Protein AF-A0A6A3DU43-F1 (afdb_monomer)

pLDDT: mean 72.22, std 18.29, range [26.39, 94.19]

Mean predicted aligned error: 12.84 Å

Solvent-accessible surface area (backbone atoms only — not comparable to full-atom values): 22330 Å² total; per-residue (Å²): 95,82,51,78,48,79,53,79,79,78,79,87,72,82,92,76,87,86,74,92,75,82,71,82,72,80,38,38,39,38,38,39,40,59,39,92,29,42,38,37,37,38,40,34,80,57,48,93,64,90,74,83,90,84,59,82,65,34,57,58,45,45,57,13,53,74,60,32,35,84,69,49,54,52,57,59,46,65,74,41,97,66,42,67,68,56,58,58,52,52,76,77,49,95,65,86,68,46,72,32,60,35,38,40,36,46,64,65,35,66,30,90,52,45,67,61,45,36,56,23,50,26,53,32,31,30,43,30,43,32,41,42,43,68,72,65,87,64,56,86,83,45,48,52,52,19,48,43,41,41,16,34,35,36,8,25,46,42,52,36,34,53,55,42,58,53,88,55,76,83,58,82,69,73,69,61,72,41,80,47,58,41,32,29,38,36,39,37,39,44,91,51,89,84,67,64,56,46,8,50,24,35,9,49,45,64,27,86,46,57,40,35,39,38,41,35,46,74,46,100,83,48,59,79,48,66,64,53,47,10,24,50,35,22,27,76,66,22,53,57,86,44,75,79,50,64,33,36,38,36,40,30,59,30,65,48,43,65,65,53,46,50,39,32,52,43,8,56,73,60,45,35,48,73,66,62,94,84,54,81,95,67,63,41,51,31,31,33,45,40,47,48,68,40,61,31,32,61,61,92,61,58,97,84,62,83,52,70,38,37,28,71,49,74,45,75,31,49,28,44,37,30,71,78,87,46,63,48,38,33,42,30,54,38,49,8,52,12,49,24,38,34,65,37,63,93,64,72,26,48,80,44,69,68,49,76,72,72,64,70,70,53,58,70,38,45,27,40,61,43,79,41,70,74,45,65,78,46,77,61,44,58,48,61,51,65,64,43,84,42,57,48,90,66,81,79,82,78,85,72,87,85,130

Foldseek 3Di:
DKDKDKDFPPPDDDDDDDDDDPDPRQIKIWIWADDPFKTKIFIATADDDADDDDDPVCVQVVVCNVGVDRDQQLVVCRVDPDLLVVLVVVVVDPDDAAETAEMEIAGPLQDPCLLSNLSRLLRHHYAEYEYADDPDPDDPPSLLSSLLSQLQSLCCQFLQAHFWDRPDNVSPSHRDRRPAHYAEYEYEDAPDPRTLLLLNLLSLLNGPRHQEYEYHYPDLPDEQPLLNLLSNLLNQFLHQVPPARAHEYEYPEYEFDPSSLVSSVQCNQQSASDGPPPPDDDKFKFKKFAAAQFWKAQPPDDPVHPRITGGHGTDIFIWIDDCVVPVFWIWTQDHSNGTIIGGCPPNNMDTDTDDPVNSVSRDQAEYEYHYHYPYYPDPVRVVSNVPPPNYDDDDPPPPPDDD

Sequence (403 aa):
MLKLEATDEESGEEEGEGDSYGGEIDSSLNWYLQHEAVPMNGIQETKSYSASKSTREELSRKLGELFGLDVPPMVHVCAVQESAPVVKYWRQLDTDVVSLDAIEIYPTFVGSGVPELTAALARTRTVTLQLSLRDEQIPQPKQGLSIVNAGFMLSSVFCGRSICKPYNPHSNIATTQQVEGVTDLELRLSLEQGTPFGGICSALAESTSITELAVRLGVEDDELGLSHWAWLAYACWGHPTAKGFDRSVSVSPISLSAQDVSIVQQVLKNCYPQPVEERGVNPQYGFVRIRAGSELRPCGLGNEDNTTLILERDCRFRALYDPIGMQNYAEVVIPGYGLCQVDLVDGVNVFARDTAEMLDDRTKARGSLRLNFHSVESGRVVTDLLAFDCWKPSIDRNWRDRR

Radius of gyration: 23.29 Å; Cα contacts (8 Å, |Δi|>4): 824; chains: 1; bounding box: 85×40×66 Å

Structure (mmCIF, N/CA/C/O backbone):
data_AF-A0A6A3DU43-F1
#
_entry.id   AF-A0A6A3DU43-F1
#
loop_
_atom_site.group_PDB
_atom_site.id
_atom_site.type_symbol
_atom_site.label_atom_id
_atom_site.label_alt_id
_atom_site.label_comp_id
_atom_site.label_asym_id
_atom_site.label_entity_id
_atom_site.label_seq_id
_atom_site.pdbx_PDB_ins_code
_atom_site.Cartn_x
_atom_site.Cartn_y
_atom_site.Cartn_z
_atom_site.occupancy
_atom_site.B_iso_or_equiv
_atom_site.auth_seq_id
_atom_site.auth_comp_id
_atom_site.auth_asym_id
_atom_site.auth_atom_id
_atom_site.pdbx_PDB_model_num
ATOM 1 N N . MET A 1 1 ? -16.176 14.310 19.598 1.00 39.00 1 MET A N 1
ATOM 2 C CA . MET A 1 1 ? -17.642 14.540 19.665 1.00 39.00 1 MET A CA 1
ATOM 3 C C . MET A 1 1 ? -18.305 13.352 18.980 1.00 39.00 1 MET A C 1
ATOM 5 O O . MET A 1 1 ? -17.835 12.995 17.908 1.00 39.00 1 MET A O 1
ATOM 9 N N . LEU A 1 2 ? -19.287 12.701 19.613 1.00 38.78 2 LEU A N 1
ATOM 10 C CA . LEU A 1 2 ? -20.024 11.556 19.052 1.00 38.78 2 LEU A CA 1
ATOM 11 C C . LEU A 1 2 ? -21.391 12.054 18.569 1.00 38.78 2 LEU A C 1
ATOM 13 O O . LEU A 1 2 ? -22.102 12.693 19.347 1.00 38.78 2 LEU A O 1
ATOM 17 N N . LYS A 1 3 ? -21.741 11.772 17.313 1.00 44.16 3 LYS A N 1
ATOM 18 C CA . LYS A 1 3 ? -23.075 12.017 16.747 1.00 44.16 3 LYS A CA 1
ATOM 19 C C . LYS A 1 3 ? -23.621 10.684 16.230 1.00 44.16 3 LYS A C 1
ATOM 21 O O . LYS A 1 3 ? -22.889 9.956 15.564 1.00 44.16 3 LYS A O 1
ATOM 26 N N . LEU A 1 4 ? -24.865 10.367 16.579 1.00 41.56 4 LEU A N 1
ATOM 27 C CA . LEU A 1 4 ? -25.558 9.134 16.203 1.00 41.56 4 LEU A CA 1
ATOM 28 C C . LEU A 1 4 ? -26.836 9.513 15.457 1.00 41.56 4 LEU A C 1
ATOM 30 O O . LEU A 1 4 ? -27.583 10.365 15.942 1.00 41.56 4 LEU A O 1
ATOM 34 N N . GLU A 1 5 ? -27.063 8.905 14.297 1.00 42.84 5 GLU A N 1
ATOM 35 C CA . GLU A 1 5 ? -28.250 9.113 13.465 1.00 42.84 5 GLU A CA 1
ATOM 36 C C . GLU A 1 5 ? -28.794 7.736 13.057 1.00 42.84 5 GLU A C 1
ATOM 38 O O . GLU A 1 5 ? -28.079 6.934 12.459 1.00 42.84 5 GLU A O 1
ATOM 43 N N . ALA A 1 6 ? -30.040 7.436 13.429 1.00 41.16 6 ALA A N 1
ATOM 44 C CA . ALA A 1 6 ? -30.741 6.243 12.960 1.00 41.16 6 ALA A CA 1
ATOM 45 C C . ALA A 1 6 ? -31.436 6.567 11.634 1.00 41.16 6 ALA A C 1
ATOM 47 O O . ALA A 1 6 ? -32.038 7.638 11.502 1.00 41.16 6 ALA A O 1
ATOM 48 N N . THR A 1 7 ? -31.333 5.664 10.665 1.00 39.66 7 THR A N 1
ATOM 49 C CA . THR A 1 7 ? -32.024 5.765 9.377 1.00 39.66 7 THR A CA 1
ATOM 50 C C . THR A 1 7 ? -32.957 4.577 9.237 1.00 39.66 7 THR A C 1
ATOM 52 O O . THR A 1 7 ? -32.490 3.447 9.133 1.00 39.66 7 THR A O 1
ATOM 55 N N . ASP A 1 8 ? -34.259 4.848 9.235 1.00 39.50 8 ASP A N 1
ATOM 56 C CA . ASP A 1 8 ? -35.277 3.855 8.915 1.00 39.50 8 ASP A CA 1
ATOM 57 C C . ASP A 1 8 ? -35.479 3.866 7.392 1.00 39.50 8 ASP A C 1
ATOM 59 O O . ASP A 1 8 ? -35.912 4.875 6.826 1.00 39.50 8 ASP A O 1
ATOM 63 N N . GLU A 1 9 ? -35.144 2.772 6.704 1.00 36.25 9 GLU A N 1
ATOM 64 C CA . GLU A 1 9 ? -35.645 2.555 5.345 1.00 36.25 9 GLU A CA 1
ATOM 65 C C . GLU A 1 9 ? -37.096 2.069 5.453 1.00 36.25 9 GLU A C 1
ATOM 67 O O . GLU A 1 9 ? -37.368 0.881 5.604 1.00 36.25 9 GLU A O 1
ATOM 72 N N . GLU A 1 10 ? -38.059 2.996 5.403 1.00 34.72 10 GLU A N 1
ATOM 73 C CA . GLU A 1 10 ? -39.458 2.627 5.174 1.00 34.72 10 GLU A CA 1
ATOM 74 C C . GLU A 1 10 ? -39.579 2.059 3.751 1.00 34.72 10 GLU A C 1
ATOM 76 O O . GLU A 1 10 ? -39.650 2.795 2.763 1.00 34.72 10 GLU A O 1
ATOM 81 N N . SER A 1 11 ? -39.604 0.730 3.630 1.00 36.16 11 SER A N 1
ATOM 82 C CA . SER A 1 11 ? -40.068 0.066 2.417 1.00 36.16 11 SER A CA 1
ATOM 83 C C . SER A 1 11 ? -41.542 0.427 2.222 1.00 36.16 11 SER A C 1
ATOM 85 O O . SER A 1 11 ? -42.418 -0.092 2.913 1.00 36.16 11 SER A O 1
ATOM 87 N N . GLY A 1 12 ? -41.816 1.366 1.319 1.00 36.22 12 GLY A N 1
ATOM 88 C CA . GLY A 1 12 ? -43.176 1.758 0.977 1.00 36.22 12 GLY A CA 1
ATOM 89 C C . GLY A 1 12 ? -43.934 0.606 0.322 1.00 36.22 12 GLY A C 1
ATOM 90 O O . GLY A 1 12 ? -43.686 0.292 -0.840 1.00 36.22 12 GLY A O 1
ATOM 91 N N . GLU A 1 13 ? -44.893 0.031 1.044 1.00 34.66 13 GLU A N 1
ATOM 92 C CA . GLU A 1 13 ? -46.006 -0.717 0.463 1.00 34.66 13 GLU A CA 1
ATOM 93 C C . GLU A 1 13 ? -47.328 -0.031 0.830 1.00 34.66 13 GLU A C 1
ATOM 95 O O . GLU A 1 13 ? -47.562 0.370 1.971 1.00 34.66 13 GLU A O 1
ATOM 100 N N . GLU A 1 14 ? -48.153 0.168 -0.200 1.00 38.75 14 GLU A N 1
ATOM 101 C CA . GLU A 1 14 ? -49.474 0.785 -0.139 1.00 38.75 14 GLU A CA 1
ATOM 102 C C . GLU A 1 14 ? -50.449 0.019 0.770 1.00 38.75 14 GLU A C 1
ATOM 104 O O . GLU A 1 14 ? -50.377 -1.195 0.947 1.00 38.75 14 GLU A O 1
ATOM 109 N N . GLU A 1 15 ? -51.396 0.788 1.306 1.00 40.78 15 GLU A N 1
ATOM 110 C CA . GLU A 1 15 ? -52.447 0.432 2.256 1.00 40.78 15 GLU A CA 1
ATOM 111 C C . GLU A 1 15 ? -53.171 -0.904 1.979 1.00 40.78 15 GLU A C 1
ATOM 113 O O . GLU A 1 15 ? -53.767 -1.117 0.921 1.00 40.78 15 GLU A O 1
ATOM 118 N N . GLY A 1 16 ? -53.242 -1.754 3.008 1.00 32.88 16 GLY A N 1
ATOM 119 C CA . GLY A 1 16 ? -54.130 -2.914 3.072 1.00 32.88 16 GLY A CA 1
ATOM 120 C C . GLY A 1 16 ? -54.338 -3.370 4.517 1.00 32.88 16 GLY A C 1
ATOM 121 O O . GLY A 1 16 ? -53.383 -3.634 5.236 1.00 32.88 16 GLY A O 1
ATOM 122 N N . GLU A 1 17 ? -55.596 -3.401 4.956 1.00 38.22 17 GLU A N 1
ATOM 123 C CA . GLU A 1 17 ? -56.033 -3.667 6.329 1.00 38.22 17 GLU A CA 1
ATOM 124 C C . GLU A 1 17 ? -55.500 -4.978 6.933 1.00 38.22 17 GLU A C 1
ATOM 126 O O . GLU A 1 17 ? -55.680 -6.055 6.374 1.00 38.22 17 GLU A O 1
ATOM 131 N N . GLY A 1 18 ? -55.001 -4.867 8.168 1.00 40.84 18 GLY A N 1
ATOM 132 C CA . GLY A 1 18 ? -55.206 -5.862 9.218 1.00 40.84 18 GLY A CA 1
ATOM 133 C C . GLY A 1 18 ? -54.450 -7.179 9.085 1.00 40.84 18 GLY A C 1
ATOM 134 O O . GLY A 1 18 ? -55.069 -8.200 8.832 1.00 40.84 18 GLY A O 1
ATOM 135 N N . ASP A 1 19 ? -53.163 -7.171 9.432 1.00 28.16 19 ASP A N 1
ATOM 136 C CA . ASP A 1 19 ? -52.537 -8.271 10.166 1.00 28.16 19 ASP A CA 1
ATOM 137 C C . ASP A 1 19 ? -51.304 -7.767 10.932 1.00 28.16 19 ASP A C 1
ATOM 139 O O . ASP A 1 19 ? -50.662 -6.785 10.563 1.00 28.16 19 ASP A O 1
ATOM 143 N N . SER A 1 20 ? -51.020 -8.409 12.064 1.00 33.53 20 SER A N 1
ATOM 144 C CA . SER A 1 20 ? -49.878 -8.143 12.944 1.00 33.53 20 SER A CA 1
ATOM 145 C C . SER A 1 20 ? -48.554 -8.386 12.206 1.00 33.53 20 SER A C 1
ATOM 147 O O . SER A 1 20 ? -47.968 -9.465 12.317 1.00 33.53 20 SER A O 1
ATOM 149 N N . TYR A 1 21 ? -48.056 -7.380 11.489 1.00 28.78 21 TYR A N 1
ATOM 150 C CA . TYR A 1 21 ? -46.694 -7.371 10.969 1.00 28.78 21 TYR A CA 1
ATOM 151 C C . TYR A 1 21 ? -45.721 -7.126 12.124 1.00 28.78 21 TYR A C 1
ATOM 153 O O . TYR A 1 21 ? -45.483 -5.997 12.549 1.00 28.78 21 TYR A O 1
ATOM 161 N N . GLY A 1 22 ? -45.140 -8.210 12.638 1.00 29.47 22 GLY A N 1
ATOM 162 C CA . GLY A 1 22 ? -43.806 -8.140 13.218 1.00 29.47 22 GLY A CA 1
ATOM 163 C C . GLY A 1 22 ? -42.830 -7.867 12.080 1.00 29.47 22 GLY A C 1
ATOM 164 O O . GLY A 1 22 ? -42.247 -8.803 11.547 1.00 29.47 22 GLY A O 1
ATOM 165 N N . GLY A 1 23 ? -42.735 -6.607 11.654 1.00 26.39 23 GLY A N 1
ATOM 166 C CA . GLY A 1 23 ? -41.652 -6.172 10.786 1.00 26.39 23 GLY A CA 1
ATOM 167 C C . GLY A 1 23 ? -40.357 -6.284 11.578 1.00 26.39 23 GLY A C 1
ATOM 168 O O . GLY A 1 23 ? -40.193 -5.597 12.588 1.00 26.39 23 GLY A O 1
ATOM 169 N N . GLU A 1 24 ? -39.460 -7.176 11.164 1.00 33.03 24 GLU A N 1
ATOM 170 C CA . GLU A 1 24 ? -38.043 -7.003 11.469 1.00 33.03 24 GLU A CA 1
ATOM 171 C C . GLU A 1 24 ? -37.627 -5.700 10.788 1.00 33.03 24 GLU A C 1
ATOM 173 O O . GLU A 1 24 ? -37.460 -5.637 9.575 1.00 33.03 24 GLU A O 1
ATOM 178 N N . ILE A 1 25 ? -37.588 -4.622 11.570 1.00 33.78 25 ILE A N 1
ATOM 179 C CA . ILE A 1 25 ? -36.985 -3.368 11.139 1.00 33.78 25 ILE A CA 1
ATOM 180 C C . ILE A 1 25 ? -35.480 -3.631 11.153 1.00 33.78 25 ILE A C 1
ATOM 182 O O . ILE A 1 25 ? -34.865 -3.594 12.225 1.00 33.78 25 ILE A O 1
ATOM 186 N N . ASP A 1 26 ? -34.909 -3.915 9.980 1.00 40.19 26 ASP A N 1
ATOM 187 C CA . ASP A 1 26 ? -33.467 -3.816 9.748 1.00 40.19 26 ASP A CA 1
ATOM 188 C C . ASP A 1 26 ? -33.077 -2.356 9.976 1.00 40.19 26 ASP A C 1
ATOM 190 O O . ASP A 1 26 ? -33.158 -1.484 9.114 1.00 40.19 26 ASP A O 1
ATOM 194 N N . SER A 1 27 ? -32.752 -2.064 11.225 1.00 54.84 27 SER A N 1
ATOM 195 C CA . SER A 1 27 ? -32.375 -0.738 11.672 1.00 54.84 27 SER A CA 1
ATOM 196 C C . SER A 1 27 ? -30.860 -0.676 11.586 1.00 54.84 27 SER A C 1
ATOM 198 O O . SER A 1 27 ? -30.150 -1.344 12.339 1.00 54.84 27 SER A O 1
ATOM 200 N N . SER A 1 28 ? -30.360 0.108 10.637 1.00 51.78 28 SER A N 1
ATOM 201 C CA . SER A 1 28 ? -28.944 0.423 10.538 1.00 51.78 28 SER A CA 1
ATOM 202 C C . SER A 1 28 ? -28.655 1.707 11.314 1.00 51.78 28 SER A C 1
ATOM 204 O O . SER A 1 28 ? -29.373 2.708 11.237 1.00 51.78 28 SER A O 1
ATOM 206 N N . LEU A 1 29 ? -27.598 1.674 12.123 1.00 58.50 29 LEU A N 1
ATOM 207 C CA . LEU A 1 29 ? -27.109 2.821 12.875 1.00 58.50 29 LEU A CA 1
ATOM 208 C C . LEU A 1 29 ? -25.927 3.448 12.142 1.00 58.50 29 LEU A C 1
ATOM 210 O O . LEU A 1 29 ? -24.868 2.829 12.030 1.00 58.50 29 LEU A O 1
ATOM 214 N N . ASN A 1 30 ? -26.075 4.715 11.757 1.00 61.97 30 ASN A N 1
ATOM 215 C CA . ASN A 1 30 ? -24.974 5.539 11.277 1.00 61.97 30 ASN A CA 1
ATOM 216 C C . ASN A 1 30 ? -24.338 6.293 12.450 1.00 61.97 30 ASN A C 1
ATOM 218 O O . ASN A 1 30 ? -25.009 6.999 13.214 1.00 61.97 30 ASN A O 1
ATOM 222 N N . TRP A 1 31 ? -23.020 6.183 12.594 1.00 72.25 31 TRP A N 1
ATOM 223 C CA . TRP A 1 31 ? -22.277 6.889 13.633 1.00 72.25 31 TRP A CA 1
ATOM 224 C C . TRP A 1 31 ? -21.121 7.700 13.059 1.00 72.25 31 TRP A C 1
ATOM 226 O O . TRP A 1 31 ? -20.470 7.307 12.094 1.00 72.25 31 TRP A O 1
ATOM 236 N N . TYR A 1 32 ? -20.856 8.847 13.688 1.00 66.69 32 TYR A N 1
ATOM 237 C CA . TYR A 1 32 ? -19.746 9.735 13.352 1.00 66.69 32 TYR A CA 1
ATOM 238 C C . TYR A 1 32 ? -18.903 10.046 14.590 1.00 66.69 32 TYR A C 1
ATOM 240 O O . TYR A 1 32 ? -19.413 10.471 15.637 1.00 66.69 32 TYR A O 1
ATOM 248 N N . LEU A 1 33 ? -17.592 9.866 14.447 1.00 65.62 33 LEU A N 1
ATOM 249 C CA . LEU A 1 33 ? -16.584 10.074 15.474 1.00 65.62 33 LEU A CA 1
ATOM 250 C C . LEU A 1 33 ? -15.483 11.002 14.979 1.00 65.62 33 LEU A C 1
ATOM 252 O O . LEU A 1 33 ? -14.709 10.682 14.080 1.00 65.62 33 LEU A O 1
ATOM 256 N N . GLN A 1 34 ? -15.345 12.136 15.657 1.00 63.16 34 GLN A N 1
ATOM 257 C CA . GLN A 1 34 ? -14.197 13.015 15.479 1.00 63.16 34 GLN A CA 1
ATOM 258 C C . GLN A 1 34 ? -13.142 12.701 16.548 1.00 63.16 34 GLN A C 1
ATOM 260 O O . GLN A 1 34 ? -13.362 12.994 17.729 1.00 63.16 34 GLN A O 1
ATOM 265 N N . HIS A 1 35 ? -12.021 12.106 16.131 1.00 62.66 35 HIS A N 1
ATOM 266 C CA . HIS A 1 35 ? -10.848 11.822 16.962 1.00 62.66 35 HIS A CA 1
ATOM 267 C C . HIS A 1 35 ? -9.616 12.554 16.414 1.00 62.66 35 HIS A C 1
ATOM 269 O O . HIS A 1 35 ? -9.484 12.709 15.202 1.00 62.66 35 HIS A O 1
ATOM 275 N N . GLU A 1 36 ? -8.705 12.982 17.296 1.00 56.69 36 GLU A N 1
ATOM 276 C CA . GLU A 1 36 ? -7.521 13.785 16.932 1.00 56.69 36 GLU A CA 1
ATOM 277 C C . GLU A 1 36 ? -6.602 13.109 15.905 1.00 56.69 36 GLU A C 1
ATOM 279 O O . GLU A 1 36 ? -5.925 13.784 15.137 1.00 56.69 36 GLU A O 1
ATOM 284 N N . ALA A 1 37 ? -6.579 11.775 15.895 1.00 55.91 37 ALA A N 1
ATOM 285 C CA . ALA A 1 37 ? -5.740 11.007 14.987 1.00 55.91 37 ALA A CA 1
ATOM 286 C C . ALA A 1 37 ? -6.411 10.761 13.636 1.00 55.91 37 ALA A C 1
ATOM 288 O O . ALA A 1 37 ? -5.740 10.834 12.609 1.00 55.91 37 ALA A O 1
ATOM 289 N N . VAL A 1 38 ? -7.708 10.441 13.643 1.00 60.06 38 VAL A N 1
ATOM 290 C CA . VAL A 1 38 ? -8.452 10.033 12.451 1.00 60.06 38 VAL A CA 1
ATOM 291 C C . VAL A 1 38 ? -9.959 10.241 12.678 1.00 60.06 38 VAL A C 1
ATOM 293 O O . VAL A 1 38 ? -10.530 9.572 13.542 1.00 60.06 38 VAL A O 1
ATOM 296 N N . PRO A 1 39 ? -10.629 11.142 11.938 1.00 69.12 39 PRO A N 1
ATOM 297 C CA . PRO A 1 39 ? -12.086 11.162 11.852 1.00 69.12 39 PRO A CA 1
ATOM 298 C C . PRO A 1 39 ? -12.612 9.874 11.203 1.00 69.12 39 PRO A C 1
ATOM 300 O O . PRO A 1 39 ? -12.041 9.399 10.219 1.00 69.12 39 PRO A O 1
ATOM 303 N N . MET A 1 40 ? -13.692 9.317 11.751 1.00 73.69 40 MET A N 1
ATOM 304 C CA . MET A 1 40 ? -14.287 8.056 11.298 1.00 73.69 40 MET A CA 1
ATOM 305 C C . MET A 1 40 ? -15.813 8.126 11.299 1.00 73.69 40 MET A C 1
ATOM 307 O O . MET A 1 40 ? -16.422 8.782 12.149 1.00 73.69 40 MET A O 1
ATOM 311 N N . ASN A 1 41 ? -16.418 7.383 10.389 1.00 79.50 41 ASN A N 1
ATOM 312 C CA . ASN A 1 41 ? -17.844 7.108 10.315 1.00 79.50 41 ASN A CA 1
ATOM 313 C C . ASN A 1 41 ? -18.060 5.621 10.038 1.00 79.50 41 ASN A C 1
ATOM 315 O O . ASN A 1 41 ? -17.199 4.957 9.463 1.00 79.50 41 ASN A O 1
ATOM 319 N N . GLY A 1 42 ? -19.201 5.085 10.449 1.00 75.69 42 GLY A N 1
ATOM 320 C CA . GLY A 1 42 ? -19.529 3.692 10.176 1.00 75.69 42 GLY A CA 1
ATOM 321 C C . GLY A 1 42 ? -21.015 3.412 10.265 1.00 75.69 42 GLY A C 1
ATOM 322 O O . GLY A 1 42 ? -21.778 4.221 10.802 1.00 75.69 42 GLY A O 1
ATOM 323 N N . ILE A 1 43 ? -21.383 2.259 9.715 1.00 74.19 43 ILE A N 1
ATOM 324 C CA . ILE A 1 43 ? -22.750 1.739 9.662 1.00 74.19 43 ILE A CA 1
ATOM 325 C C . ILE A 1 43 ? -22.766 0.382 10.367 1.00 74.19 43 ILE A C 1
ATOM 327 O O . ILE A 1 43 ? -21.850 -0.423 10.177 1.00 74.19 43 ILE A O 1
ATOM 331 N N . GLN A 1 44 ? -23.766 0.154 11.215 1.00 68.31 44 GLN A N 1
ATOM 332 C CA . GLN A 1 44 ? -23.922 -1.087 11.974 1.00 68.31 44 GLN A CA 1
ATOM 333 C C . GLN A 1 44 ? -25.392 -1.510 12.040 1.00 68.31 44 GLN A C 1
ATOM 335 O O . GLN A 1 44 ? -26.227 -0.713 12.458 1.00 68.31 44 GLN A O 1
ATOM 340 N N . GLU A 1 45 ? -25.705 -2.760 11.712 1.00 65.12 45 GLU A N 1
ATOM 341 C CA . GLU A 1 45 ? -27.038 -3.340 11.935 1.00 65.12 45 GLU A CA 1
ATOM 342 C C . GLU A 1 45 ? -27.344 -3.530 13.431 1.00 65.12 45 GLU A C 1
ATOM 344 O O . GLU A 1 45 ? -26.486 -3.980 14.205 1.00 65.12 45 GLU A O 1
ATOM 349 N N . THR A 1 46 ? -28.567 -3.192 13.862 1.00 54.00 46 THR A N 1
ATOM 350 C CA . THR A 1 46 ? -28.978 -3.363 15.261 1.00 54.00 46 THR A CA 1
ATOM 351 C C . THR A 1 46 ? -29.568 -4.730 15.572 1.00 54.00 46 THR A C 1
ATOM 353 O O . THR A 1 46 ? -30.302 -5.324 14.790 1.00 54.00 46 THR A O 1
ATOM 356 N N . LYS A 1 47 ? -29.246 -5.242 16.767 1.00 50.56 47 LYS A N 1
ATOM 357 C CA . LYS A 1 47 ? -29.893 -6.423 17.343 1.00 50.56 47 LYS A CA 1
ATOM 358 C C . LYS A 1 47 ? -30.897 -5.960 18.396 1.00 50.56 47 LYS A C 1
ATOM 360 O O . LYS A 1 47 ? -30.593 -5.120 19.238 1.00 50.56 47 LYS A O 1
ATOM 365 N N . SER A 1 48 ? -32.095 -6.534 18.394 1.00 43.09 48 SER A N 1
ATOM 366 C CA . SER A 1 48 ? -33.129 -6.204 19.383 1.00 43.09 48 SER A CA 1
ATOM 367 C C . SER A 1 48 ? -32.762 -6.764 20.765 1.00 43.09 48 SER A C 1
ATOM 369 O O . SER A 1 48 ? -32.684 -7.984 20.906 1.00 43.09 48 SER A O 1
ATOM 371 N N . TYR A 1 49 ? -32.530 -5.929 21.796 1.00 43.41 49 TYR A N 1
ATOM 372 C CA . TYR A 1 49 ? -32.346 -6.434 23.171 1.00 43.41 49 TYR A CA 1
ATOM 373 C C . TYR A 1 49 ? -32.682 -5.457 24.320 1.00 43.41 49 TYR A C 1
ATOM 375 O O . TYR A 1 49 ? -32.490 -4.247 24.233 1.00 43.41 49 TYR A O 1
ATOM 383 N N . SER A 1 50 ? -33.158 -6.025 25.442 1.00 40.31 50 SER A N 1
ATOM 384 C CA . SER A 1 50 ? -33.628 -5.347 26.667 1.00 40.31 50 SER A CA 1
ATOM 385 C C . SER A 1 50 ? -32.560 -5.256 27.781 1.00 40.31 50 SER A C 1
ATOM 387 O O . SER A 1 50 ? -31.949 -6.266 28.129 1.00 40.31 50 SER A O 1
ATOM 389 N N . ALA A 1 51 ? -32.386 -4.076 28.388 1.00 37.59 51 ALA A N 1
ATOM 390 C CA . ALA A 1 51 ? -31.246 -3.679 29.240 1.00 37.59 51 ALA A CA 1
ATOM 391 C C . ALA A 1 51 ? -31.414 -3.809 30.782 1.00 37.59 51 ALA A C 1
ATOM 393 O O . ALA A 1 51 ? -32.513 -3.612 31.305 1.00 37.59 51 ALA A O 1
ATOM 394 N N . SER A 1 52 ? -30.304 -4.002 31.538 1.00 36.09 52 SER A N 1
ATOM 395 C CA . SER A 1 52 ? -30.210 -3.718 32.997 1.00 36.09 52 SER A CA 1
ATOM 396 C C . SER A 1 52 ? -28.764 -3.523 33.562 1.00 36.09 52 SER A C 1
ATOM 398 O O . SER A 1 52 ? -27.883 -4.343 33.339 1.00 36.09 52 SER A O 1
ATOM 400 N N . LYS A 1 53 ? -28.550 -2.417 34.326 1.00 36.12 53 LYS A N 1
ATOM 401 C CA . LYS A 1 53 ? -27.517 -1.926 35.333 1.00 36.12 53 LYS A CA 1
ATOM 402 C C . LYS A 1 53 ? -26.192 -2.715 35.640 1.00 36.12 53 LYS A C 1
ATOM 404 O O . LYS A 1 53 ? -26.236 -3.929 35.635 1.00 36.12 53 LYS A O 1
ATOM 409 N N . SER A 1 54 ? -25.003 -2.185 36.016 1.00 34.31 54 SER A N 1
ATOM 410 C CA . SER A 1 54 ? -24.418 -0.829 36.180 1.00 34.31 54 SER A CA 1
ATOM 411 C C . SER A 1 54 ? -22.947 -0.891 36.768 1.00 34.31 54 SER A C 1
ATOM 413 O O . SER A 1 54 ? -22.849 -1.305 37.913 1.00 34.31 54 SER A O 1
ATOM 415 N N . THR A 1 55 ? -21.842 -0.531 36.055 1.00 36.38 55 THR A N 1
ATOM 416 C CA . THR A 1 55 ? -20.495 0.044 36.484 1.00 36.38 55 THR A CA 1
ATOM 417 C C . THR A 1 55 ? -19.512 0.089 35.297 1.00 36.38 55 THR A C 1
ATOM 419 O O . THR A 1 55 ? -19.594 -0.865 34.562 1.00 36.38 55 THR A O 1
ATOM 422 N N . ARG A 1 56 ? -18.616 1.100 35.096 1.00 39.34 56 ARG A N 1
ATOM 423 C CA . ARG A 1 56 ? -17.616 1.398 33.988 1.00 39.34 56 ARG A CA 1
ATOM 424 C C . ARG A 1 56 ? -17.637 0.592 32.660 1.00 39.34 56 ARG A C 1
ATOM 426 O O . ARG A 1 56 ? -17.585 1.223 31.606 1.00 39.34 56 ARG A O 1
ATOM 433 N N . GLU A 1 57 ? -17.826 -0.726 32.684 1.00 43.38 57 GLU A N 1
ATOM 434 C CA . GLU A 1 57 ? -18.627 -1.436 31.666 1.00 43.38 57 GLU A CA 1
ATOM 435 C C . GLU A 1 57 ? -19.943 -0.692 31.341 1.00 43.38 57 GLU A C 1
ATOM 437 O O . GLU A 1 57 ? -20.424 -0.762 30.230 1.00 43.38 57 GLU A O 1
ATOM 442 N N . GLU A 1 58 ? -20.468 0.136 32.245 1.00 42.81 58 GLU A N 1
ATOM 443 C CA . GLU A 1 58 ? -21.598 1.043 32.086 1.00 42.81 58 GLU A CA 1
ATOM 444 C C . GLU A 1 58 ? -21.439 2.070 30.994 1.00 42.81 58 GLU A C 1
ATOM 446 O O . GLU A 1 58 ? -22.456 2.581 30.575 1.00 42.81 58 GLU A O 1
ATOM 451 N N . LEU A 1 59 ? -20.238 2.464 30.577 1.00 42.03 59 LEU A N 1
ATOM 452 C CA . LEU A 1 59 ? -20.143 3.471 29.519 1.00 42.03 59 LEU A CA 1
ATOM 453 C C . LEU A 1 59 ? -20.345 2.809 28.152 1.00 42.03 59 LEU A C 1
ATOM 455 O O . LEU A 1 59 ? -21.200 3.239 27.386 1.00 42.03 59 LEU A O 1
ATOM 459 N N . SER A 1 60 ? -19.617 1.713 27.913 1.00 43.06 60 SER A N 1
ATOM 460 C CA . SER A 1 60 ? -19.760 0.842 26.738 1.00 43.06 60 SER A CA 1
ATOM 461 C C . SER A 1 60 ? -21.150 0.211 26.693 1.00 43.06 60 SER A C 1
ATOM 463 O O . SER A 1 60 ? -21.833 0.278 25.682 1.00 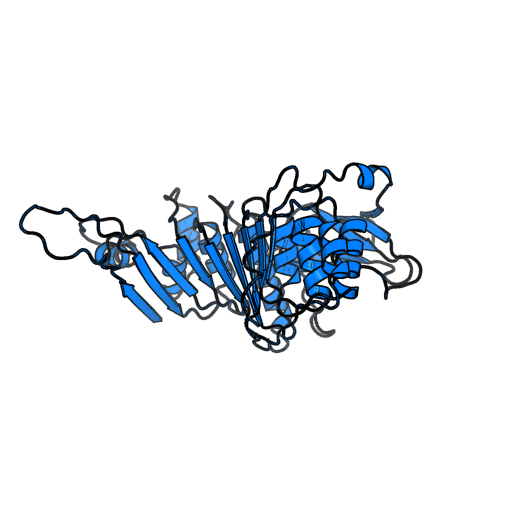43.06 60 SER A O 1
ATOM 465 N N . ARG A 1 61 ? -21.635 -0.284 27.831 1.00 45.41 61 ARG A N 1
ATOM 466 C CA . ARG A 1 61 ? -22.941 -0.908 27.964 1.00 45.41 61 ARG A CA 1
ATOM 467 C C . ARG A 1 61 ? -24.072 0.098 28.151 1.00 45.41 61 ARG A C 1
ATOM 469 O O . ARG A 1 61 ? -25.157 -0.275 27.798 1.00 45.41 61 ARG A O 1
ATOM 476 N N . LYS A 1 62 ? -23.913 1.349 28.616 1.00 44.59 62 LYS A N 1
ATOM 477 C CA . LYS A 1 62 ? -24.998 2.362 28.491 1.00 44.59 62 LYS A CA 1
ATOM 478 C C . LYS A 1 62 ? -25.104 2.879 27.071 1.00 44.59 62 LYS A C 1
ATOM 480 O O . LYS A 1 62 ? -26.215 3.146 26.649 1.00 44.59 62 LYS A O 1
ATOM 485 N N . LEU A 1 63 ? -23.991 3.002 26.342 1.00 46.47 63 LEU A N 1
ATOM 486 C CA . LEU A 1 63 ? -24.028 3.233 24.896 1.00 46.47 63 LEU A CA 1
ATOM 487 C C . LEU A 1 63 ? -24.694 2.040 24.192 1.00 46.47 63 LEU A C 1
ATOM 489 O O . LEU A 1 63 ? -25.615 2.247 23.419 1.00 46.47 63 LEU A O 1
ATOM 493 N N . GLY A 1 64 ? -24.331 0.805 24.545 1.00 47.34 64 GLY A N 1
ATOM 494 C CA . GLY A 1 64 ? -24.974 -0.405 24.030 1.00 47.34 64 GLY A CA 1
ATOM 495 C C . GLY A 1 64 ? -26.423 -0.600 24.491 1.00 47.34 64 GLY A C 1
ATOM 496 O O . GLY A 1 64 ? -27.258 -0.994 23.701 1.00 47.34 64 GLY A O 1
ATOM 497 N N . GLU A 1 65 ? -26.783 -0.262 25.731 1.00 48.50 65 GLU A N 1
ATOM 498 C CA . GLU A 1 65 ? -28.144 -0.355 26.299 1.00 48.50 65 GLU A CA 1
ATOM 499 C C . GLU A 1 65 ? -29.052 0.774 25.794 1.00 48.50 65 GLU A C 1
ATOM 501 O O . GLU A 1 65 ? -30.267 0.605 25.801 1.00 48.50 65 GLU A O 1
ATOM 506 N N . LEU A 1 66 ? -28.492 1.911 25.358 1.00 45.31 66 LEU A N 1
ATOM 507 C CA . LEU A 1 66 ? -29.241 2.979 24.688 1.00 45.31 66 LEU A CA 1
ATOM 508 C C . LEU A 1 66 ? -29.682 2.575 23.272 1.00 45.31 66 LEU A C 1
ATOM 510 O O . LEU A 1 66 ? -30.645 3.158 22.781 1.00 45.31 66 LEU A O 1
ATOM 514 N N . PHE A 1 67 ? -29.014 1.595 22.644 1.00 46.66 67 PHE A N 1
ATOM 515 C CA . PHE A 1 67 ? -29.243 1.226 21.238 1.00 46.66 67 PHE A CA 1
ATOM 516 C C . PHE A 1 67 ? -29.356 -0.289 20.949 1.00 46.66 67 PHE A C 1
ATOM 518 O O . PHE A 1 67 ? -29.518 -0.659 19.796 1.00 46.66 67 PHE A O 1
ATOM 525 N N . GLY A 1 68 ? -29.272 -1.176 21.948 1.00 53.94 68 GLY A N 1
ATOM 526 C CA . GLY A 1 68 ? -29.252 -2.639 21.756 1.00 53.94 68 GLY A CA 1
ATOM 527 C C . GLY A 1 68 ? -27.985 -3.194 21.078 1.00 53.94 68 GLY A C 1
ATOM 528 O O . GLY A 1 68 ? -28.008 -4.303 20.555 1.00 53.94 68 GLY A O 1
ATOM 529 N N . LEU A 1 69 ? -26.881 -2.439 21.058 1.00 60.03 69 LEU A N 1
ATOM 530 C CA . LEU A 1 69 ? -25.748 -2.672 20.153 1.00 60.03 69 LEU A CA 1
ATOM 531 C C . LEU A 1 69 ? -24.438 -3.058 20.848 1.00 60.03 69 LEU A C 1
ATOM 533 O O . LEU A 1 69 ? -24.053 -2.466 21.860 1.00 60.03 69 LEU A O 1
ATOM 537 N N . ASP A 1 70 ? -23.695 -3.974 20.221 1.00 67.81 70 ASP A N 1
ATOM 538 C CA . ASP A 1 70 ? -22.286 -4.214 20.533 1.00 67.81 70 ASP A CA 1
ATOM 539 C C . ASP A 1 70 ? -21.453 -3.028 20.036 1.00 67.81 70 ASP A C 1
ATOM 541 O O . ASP A 1 70 ? -21.272 -2.833 18.835 1.00 67.81 70 ASP A O 1
ATOM 545 N N . VAL A 1 71 ? -20.954 -2.205 20.959 1.00 70.06 71 VAL A N 1
ATOM 546 C CA . VAL A 1 71 ? -20.203 -0.993 20.614 1.00 70.06 71 VAL A CA 1
ATOM 547 C C . VAL A 1 71 ? -18.844 -1.365 19.993 1.00 70.06 71 VAL A C 1
ATOM 549 O O . VAL A 1 71 ? -18.038 -2.036 20.650 1.00 70.06 71 VAL A O 1
ATOM 552 N N . PRO A 1 72 ? -18.530 -0.905 18.765 1.00 76.38 72 PRO A N 1
ATOM 553 C CA . PRO A 1 72 ? -17.281 -1.263 18.106 1.00 76.38 72 PRO A CA 1
ATOM 554 C C . PRO A 1 72 ? -16.037 -0.775 18.869 1.00 76.38 72 PRO A C 1
ATOM 556 O O . PRO A 1 72 ? -16.049 0.322 19.441 1.00 76.38 72 PRO A O 1
ATOM 559 N N . PRO A 1 73 ? -14.913 -1.520 18.824 1.00 78.56 73 PRO A N 1
ATOM 560 C CA . PRO A 1 73 ? -13.661 -1.148 19.486 1.00 78.56 73 PRO A CA 1
ATOM 561 C C . PRO A 1 73 ? -13.200 0.300 19.229 1.00 78.56 73 PRO A C 1
ATOM 563 O O . PRO A 1 73 ? -12.732 0.977 20.145 1.00 78.56 73 PRO A O 1
ATOM 566 N N . MET A 1 74 ? -13.376 0.813 18.010 1.00 78.62 74 MET A N 1
ATOM 567 C CA . MET A 1 74 ? -12.960 2.167 17.618 1.00 78.62 74 MET A CA 1
ATOM 568 C C . MET A 1 74 ? -13.705 3.232 18.428 1.00 78.62 74 MET A C 1
ATOM 570 O O . MET A 1 74 ? -13.099 4.207 18.873 1.00 78.62 74 MET A O 1
ATOM 574 N N . VAL A 1 75 ? -14.993 3.009 18.703 1.00 75.38 75 VAL A N 1
ATOM 575 C CA . VAL A 1 75 ? -15.810 3.911 19.521 1.00 75.38 75 VAL A CA 1
ATOM 576 C C . VAL A 1 75 ? -15.279 3.970 20.948 1.00 75.38 75 VAL A C 1
ATOM 578 O O . VAL A 1 75 ? -15.187 5.056 21.517 1.00 75.38 75 VAL A O 1
ATOM 581 N N . HIS A 1 76 ? -14.854 2.839 21.520 1.00 73.75 76 HIS A N 1
ATOM 582 C CA . HIS A 1 76 ? -14.264 2.826 22.860 1.00 73.75 76 HIS A CA 1
ATOM 583 C C . HIS A 1 76 ? -12.975 3.649 22.935 1.00 73.75 76 HIS A C 1
ATOM 585 O O . HIS A 1 76 ? -12.794 4.379 23.906 1.00 73.75 76 HIS A O 1
ATOM 591 N N . VAL A 1 77 ? -12.100 3.554 21.925 1.00 73.25 77 VAL A N 1
ATOM 592 C CA . VAL A 1 77 ? -10.852 4.339 21.868 1.00 73.25 77 VAL A CA 1
ATOM 593 C C . VAL A 1 77 ? -11.153 5.828 21.743 1.00 73.25 77 VAL A C 1
ATOM 595 O O . VAL A 1 77 ? -10.521 6.627 22.426 1.00 73.25 77 VAL A O 1
ATOM 598 N N . CYS A 1 78 ? -12.152 6.209 20.946 1.00 71.75 78 CYS A N 1
ATOM 599 C CA . CYS A 1 78 ? -12.524 7.613 20.773 1.00 71.75 78 CYS A CA 1
ATOM 600 C C . CYS A 1 78 ? -13.330 8.203 21.941 1.00 71.75 78 CYS A C 1
ATOM 602 O O . CYS A 1 78 ? -13.399 9.425 22.078 1.00 71.75 78 CYS A O 1
ATOM 604 N N . ALA A 1 79 ? -13.966 7.366 22.764 1.00 67.44 79 ALA A N 1
ATOM 605 C CA . ALA A 1 79 ? -14.800 7.801 23.885 1.00 67.44 79 ALA A CA 1
ATOM 606 C C . ALA A 1 79 ? -14.008 8.095 25.172 1.00 67.44 79 ALA A C 1
ATOM 608 O O . ALA A 1 79 ? -14.572 8.635 26.127 1.00 67.44 79 ALA A O 1
ATOM 609 N N . VAL A 1 80 ? -12.722 7.741 25.228 1.00 64.81 80 VAL A N 1
ATOM 610 C CA . VAL A 1 80 ? -11.875 7.896 26.418 1.00 64.81 80 VAL A CA 1
ATOM 611 C C . VAL A 1 80 ? -10.752 8.903 26.181 1.00 64.81 80 VAL A C 1
ATOM 613 O O . VAL A 1 80 ? -10.263 9.054 25.070 1.00 64.81 80 VAL A O 1
ATOM 616 N N . GLN A 1 81 ? -10.316 9.583 27.245 1.00 63.97 81 GLN A N 1
ATOM 617 C CA . GLN A 1 81 ? -9.153 10.480 27.182 1.00 63.97 81 GLN A CA 1
ATOM 618 C C . GLN A 1 81 ? -7.823 9.716 27.093 1.00 63.97 81 GLN A C 1
ATOM 620 O O . GLN A 1 81 ? -6.874 10.208 26.497 1.00 63.97 81 GLN A O 1
ATOM 625 N N . GLU A 1 82 ? -7.757 8.512 27.670 1.00 67.62 82 GLU A N 1
ATOM 626 C CA . GLU A 1 82 ? -6.585 7.635 27.622 1.00 67.62 82 GLU A CA 1
ATOM 627 C C . GLU A 1 82 ? -6.993 6.270 27.060 1.00 67.62 82 GLU A C 1
ATOM 629 O O . GLU A 1 82 ? -7.734 5.515 27.695 1.00 67.62 82 GLU A O 1
ATOM 634 N N . SER A 1 83 ? -6.504 5.945 25.864 1.00 69.88 83 SER A N 1
ATOM 635 C CA . SER A 1 83 ? -6.864 4.736 25.111 1.00 69.88 83 SER A CA 1
ATOM 636 C C . SER A 1 83 ? -6.016 3.510 25.473 1.00 69.88 83 SER A C 1
ATOM 638 O O . SER A 1 83 ? -6.491 2.376 25.379 1.00 69.88 83 SER A O 1
ATOM 640 N N . ALA A 1 84 ? -4.789 3.700 25.968 1.00 71.81 84 ALA A N 1
ATOM 641 C CA . ALA A 1 84 ? -3.885 2.601 26.318 1.00 71.81 84 ALA A CA 1
ATOM 642 C C . ALA A 1 84 ? -4.461 1.598 27.351 1.00 71.81 84 ALA A C 1
ATOM 644 O O . ALA A 1 84 ? -4.299 0.386 27.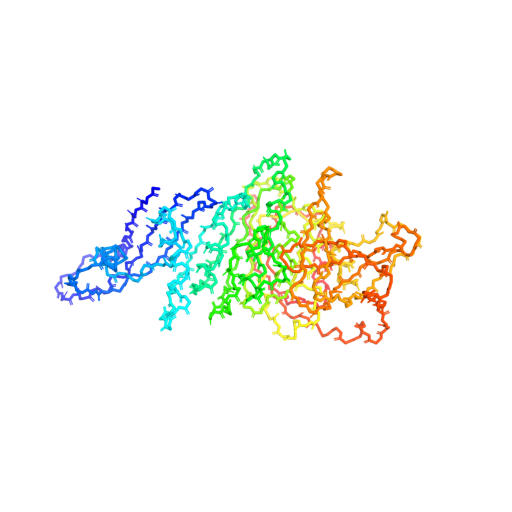154 1.00 71.81 84 ALA A O 1
ATOM 645 N N . PRO A 1 85 ? -5.171 2.023 28.421 1.00 71.12 85 PRO A N 1
ATOM 646 C CA . PRO A 1 85 ? -5.835 1.093 29.336 1.00 71.12 85 PRO A CA 1
ATOM 647 C C . PRO A 1 85 ? -6.924 0.247 28.660 1.00 71.12 85 PRO A C 1
ATOM 649 O O . PRO A 1 85 ? -7.054 -0.934 28.980 1.00 71.12 85 PRO A O 1
ATOM 652 N N . VAL A 1 86 ? -7.665 0.825 27.707 1.00 71.19 86 VAL A N 1
ATOM 653 C CA . VAL A 1 86 ? -8.718 0.132 26.943 1.00 71.19 86 VAL A CA 1
ATOM 654 C C . VAL A 1 86 ? -8.105 -0.950 26.055 1.00 71.19 86 VAL A C 1
ATOM 656 O O . VAL A 1 86 ? -8.526 -2.104 26.100 1.00 71.19 86 VAL A O 1
ATOM 659 N N . VAL A 1 87 ? -7.033 -0.620 25.332 1.00 71.38 87 VAL A N 1
ATOM 660 C CA . VAL A 1 87 ? -6.313 -1.590 24.491 1.00 71.38 87 VAL A CA 1
ATOM 661 C C . VAL A 1 87 ? -5.704 -2.717 25.328 1.00 71.38 87 VAL A C 1
ATOM 663 O O . VAL A 1 87 ? -5.725 -3.878 24.918 1.00 71.38 87 VAL A O 1
ATOM 666 N N . LYS A 1 88 ? -5.178 -2.409 26.521 1.00 71.94 88 LYS A N 1
ATOM 667 C CA . LYS A 1 88 ? -4.656 -3.428 27.444 1.00 71.94 88 LYS A CA 1
ATOM 668 C C . LYS A 1 88 ? -5.753 -4.387 27.912 1.00 71.94 88 LYS A C 1
ATOM 670 O O . LYS A 1 88 ? -5.493 -5.584 28.004 1.00 71.94 88 LYS A O 1
ATOM 675 N N . TYR A 1 89 ? -6.946 -3.867 28.191 1.00 72.44 89 TYR A N 1
ATOM 676 C CA . TYR A 1 89 ? -8.103 -4.662 28.596 1.00 72.44 89 TYR A CA 1
ATOM 677 C C . TYR A 1 89 ? -8.560 -5.617 27.484 1.00 72.44 89 TYR A C 1
ATOM 679 O O . TYR A 1 89 ? -8.740 -6.803 27.742 1.00 72.44 89 TYR A O 1
ATOM 687 N N . TRP A 1 90 ? -8.624 -5.162 26.228 1.00 72.94 90 TRP A N 1
ATOM 688 C CA . TRP A 1 90 ? -8.990 -6.022 25.091 1.00 72.94 90 TRP A CA 1
ATOM 689 C C . TRP A 1 90 ? -8.103 -7.252 24.914 1.00 72.94 90 TRP A C 1
ATOM 691 O O . TRP A 1 90 ? -8.581 -8.297 24.490 1.00 72.94 90 TRP A O 1
ATOM 701 N N . ARG A 1 91 ? -6.813 -7.161 25.251 1.00 67.81 91 ARG A N 1
ATOM 702 C CA . ARG A 1 91 ? -5.898 -8.313 25.155 1.00 67.81 91 ARG A CA 1
ATOM 703 C C . ARG A 1 91 ? -6.207 -9.423 26.147 1.00 67.81 91 ARG A C 1
ATOM 705 O O . ARG A 1 91 ? -5.708 -10.527 25.980 1.00 67.81 91 ARG A O 1
ATOM 712 N N . GLN A 1 92 ? -6.943 -9.106 27.204 1.00 66.25 92 GLN A N 1
ATOM 713 C CA . GLN A 1 92 ? -7.323 -10.057 28.244 1.00 66.25 92 GLN A CA 1
ATOM 714 C C . GLN A 1 92 ? -8.676 -10.711 27.949 1.00 66.25 92 GLN A C 1
ATOM 716 O O . GLN A 1 92 ? -9.073 -11.619 28.670 1.00 66.25 92 GLN A O 1
ATOM 721 N N . LEU A 1 93 ? -9.375 -10.241 26.911 1.00 64.62 93 LEU A N 1
ATOM 722 C CA . LEU A 1 93 ? -10.695 -10.704 26.525 1.00 64.62 93 LEU A CA 1
ATOM 723 C C . LEU A 1 93 ? -10.627 -11.593 25.279 1.00 64.62 93 LEU A C 1
ATOM 725 O O . LEU A 1 93 ? -10.255 -11.126 24.196 1.00 64.62 93 LEU A O 1
ATOM 729 N N . ASP A 1 94 ? -11.101 -12.829 25.435 1.00 59.72 94 ASP A N 1
ATOM 730 C CA . ASP A 1 94 ? -11.625 -13.670 24.352 1.00 59.72 94 ASP A CA 1
ATOM 731 C C . ASP A 1 94 ? -13.064 -13.217 24.044 1.00 59.72 94 ASP A C 1
ATOM 733 O O . ASP A 1 94 ? -14.032 -13.903 24.360 1.00 59.72 94 ASP A O 1
ATOM 737 N N . THR A 1 95 ? -13.237 -11.987 23.556 1.00 57.69 95 THR A N 1
ATOM 738 C CA . THR A 1 95 ? -14.569 -11.451 23.219 1.00 57.69 95 THR A CA 1
ATOM 739 C C . THR A 1 95 ? -14.963 -11.742 21.784 1.00 57.69 95 THR A C 1
ATOM 741 O O . THR A 1 95 ? -14.111 -11.722 20.893 1.00 57.69 95 THR A O 1
ATOM 744 N N . ASP A 1 96 ? -16.275 -11.887 21.590 1.00 56.09 96 ASP A N 1
ATOM 745 C CA . ASP A 1 96 ? -16.943 -11.915 20.294 1.00 56.09 96 ASP A CA 1
ATOM 746 C C . ASP A 1 96 ? -16.517 -10.730 19.418 1.00 56.09 96 ASP A C 1
ATOM 748 O O . ASP A 1 96 ? -16.347 -9.593 19.875 1.00 56.09 96 ASP A O 1
ATOM 752 N N . VAL A 1 97 ? -16.301 -11.024 18.139 1.00 64.50 97 VAL A N 1
ATOM 753 C CA . VAL A 1 97 ? -15.887 -10.044 17.140 1.00 64.50 97 VAL A CA 1
ATOM 754 C C . VAL A 1 97 ? -17.101 -9.206 16.761 1.00 64.50 97 VAL A C 1
ATOM 756 O O . VAL A 1 97 ? -18.076 -9.729 16.224 1.00 64.50 97 VAL A O 1
ATOM 759 N N . VAL A 1 98 ? -17.032 -7.897 17.007 1.00 70.69 98 VAL A N 1
ATOM 760 C CA . VAL A 1 98 ? -18.018 -6.963 16.455 1.00 70.69 98 VAL A CA 1
ATOM 761 C C . VAL A 1 98 ? -17.845 -6.955 14.937 1.00 70.69 98 VAL A C 1
ATOM 763 O O . VAL A 1 98 ? -16.737 -6.724 14.442 1.00 70.69 98 VAL A O 1
ATOM 766 N N . SER A 1 99 ? -18.929 -7.247 14.219 1.00 76.19 99 SER A N 1
ATOM 767 C CA . SER A 1 99 ? -18.987 -7.169 12.761 1.00 76.19 99 SER A CA 1
ATOM 768 C C . SER A 1 99 ? -19.579 -5.829 12.351 1.00 76.19 99 SER A C 1
ATOM 770 O O . SER A 1 99 ? -20.577 -5.397 12.924 1.00 76.19 99 SER A O 1
ATOM 772 N N . LEU A 1 100 ? -18.948 -5.184 11.378 1.00 80.38 100 LEU A N 1
ATOM 773 C CA . LEU A 1 100 ? -19.396 -3.945 10.760 1.00 80.38 100 LEU A CA 1
ATOM 774 C C . LEU A 1 100 ? -19.473 -4.125 9.249 1.00 80.38 100 LEU A C 1
ATOM 776 O O . LEU A 1 100 ? -18.559 -4.693 8.642 1.00 80.38 100 LEU A O 1
ATOM 780 N N . ASP A 1 101 ? -20.526 -3.585 8.646 1.00 83.50 101 ASP A N 1
ATOM 781 C CA . ASP A 1 101 ? -20.724 -3.656 7.197 1.00 83.50 101 ASP A CA 1
ATOM 782 C C . ASP A 1 101 ? -19.817 -2.665 6.483 1.00 83.50 101 ASP A C 1
ATOM 784 O O . ASP A 1 101 ? -19.152 -3.004 5.506 1.00 83.50 101 ASP A O 1
ATOM 788 N N . ALA A 1 102 ? -19.727 -1.443 7.007 1.00 85.56 102 ALA A N 1
ATOM 789 C CA . ALA A 1 102 ? -18.884 -0.415 6.429 1.00 85.56 102 ALA A CA 1
ATOM 790 C C . ALA A 1 102 ? -18.269 0.506 7.485 1.00 85.56 102 ALA A C 1
ATOM 792 O O . ALA A 1 102 ? -18.931 0.945 8.430 1.00 85.56 102 ALA A O 1
ATOM 793 N N . ILE A 1 103 ? -16.999 0.848 7.277 1.00 86.81 103 ILE A N 1
ATOM 794 C CA . ILE A 1 103 ? -16.298 1.914 7.995 1.00 86.81 103 ILE A CA 1
ATOM 795 C C . ILE A 1 103 ? -15.667 2.832 6.961 1.00 86.81 103 ILE A C 1
ATOM 797 O O . ILE A 1 103 ? -14.927 2.365 6.098 1.00 86.81 103 ILE A O 1
ATOM 801 N N . GLU A 1 104 ? -15.886 4.133 7.089 1.00 88.31 104 GLU A N 1
ATOM 802 C CA . GLU A 1 104 ? -15.132 5.141 6.358 1.00 88.31 104 GLU A CA 1
ATOM 803 C C . GLU A 1 104 ? -14.172 5.878 7.303 1.00 88.31 104 GLU A C 1
ATOM 805 O O . GLU A 1 104 ? -14.476 6.214 8.452 1.00 88.31 104 GLU A O 1
ATOM 810 N N . ILE A 1 105 ? -12.947 6.062 6.815 1.00 84.81 105 ILE A N 1
ATOM 811 C CA . ILE A 1 105 ? -11.822 6.603 7.565 1.00 84.81 105 ILE A CA 1
ATOM 812 C C . ILE A 1 105 ? -11.196 7.738 6.753 1.00 84.81 105 ILE A C 1
ATOM 814 O O . ILE A 1 105 ? -10.916 7.580 5.563 1.00 84.81 105 ILE A O 1
ATOM 818 N N . TYR A 1 106 ? -10.907 8.857 7.421 1.00 82.56 106 TYR A N 1
ATOM 819 C CA . TYR A 1 106 ? -10.216 10.021 6.851 1.00 82.56 106 TYR A CA 1
ATOM 820 C C . TYR A 1 106 ? -8.829 10.188 7.492 1.00 82.56 106 TYR A C 1
ATOM 822 O O . TYR A 1 106 ? -8.646 11.031 8.373 1.00 82.56 106 TYR A O 1
ATOM 830 N N . PRO A 1 107 ? -7.846 9.336 7.163 1.00 73.75 107 PRO A N 1
ATOM 831 C CA . PRO A 1 107 ? -6.625 9.263 7.946 1.00 73.75 107 PRO A CA 1
ATOM 832 C C . PRO A 1 107 ? -5.640 10.384 7.599 1.00 73.75 107 PRO A C 1
ATOM 834 O O . PRO A 1 107 ? -5.242 10.541 6.451 1.00 73.75 107 PRO A O 1
ATOM 837 N N . THR A 1 108 ? -5.163 11.097 8.623 1.00 73.50 108 THR A N 1
ATOM 838 C CA . THR A 1 108 ? -3.995 11.997 8.508 1.00 73.50 108 THR A CA 1
ATOM 839 C C . THR A 1 108 ? -2.690 11.288 8.890 1.00 73.50 108 THR A C 1
ATOM 841 O O . THR A 1 108 ? -1.597 11.736 8.553 1.00 73.50 108 THR A O 1
ATOM 844 N N . PHE A 1 109 ? -2.796 10.174 9.629 1.00 79.81 109 PHE A N 1
ATOM 845 C CA . PHE A 1 109 ? -1.699 9.369 10.190 1.00 79.81 109 PHE A CA 1
ATOM 846 C C . PHE A 1 109 ? -0.701 10.132 11.080 1.00 79.81 109 PHE A C 1
ATOM 848 O O . PHE A 1 109 ? 0.310 9.577 11.504 1.00 79.81 109 PHE A O 1
ATOM 855 N N . VAL A 1 110 ? -0.980 11.386 11.432 1.00 79.94 110 VAL A N 1
ATOM 856 C CA . VAL A 1 110 ? -0.073 12.223 12.235 1.00 79.94 110 VAL A CA 1
ATOM 857 C C . VAL A 1 110 ? -0.361 12.122 13.738 1.00 79.94 110 VAL A C 1
ATOM 859 O O . VAL A 1 110 ? 0.498 12.449 14.556 1.00 79.94 110 VAL A O 1
ATOM 862 N N . GLY A 1 111 ? -1.559 11.680 14.125 1.00 74.06 111 GLY A N 1
ATOM 863 C CA . GLY A 1 111 ? -1.971 11.646 15.529 1.00 74.06 111 GLY A CA 1
ATOM 864 C C . GLY A 1 111 ? -1.305 10.550 16.360 1.00 74.06 111 GLY A C 1
ATOM 865 O O . GLY A 1 111 ? -0.980 9.468 15.872 1.00 74.06 111 GLY A O 1
ATOM 866 N N . SER A 1 112 ? -1.171 10.810 17.659 1.00 73.44 112 SER A N 1
ATOM 867 C CA . SER A 1 112 ? -0.609 9.881 18.647 1.00 73.44 112 SER A CA 1
ATOM 868 C C . SER A 1 112 ? -1.419 8.598 18.827 1.00 73.4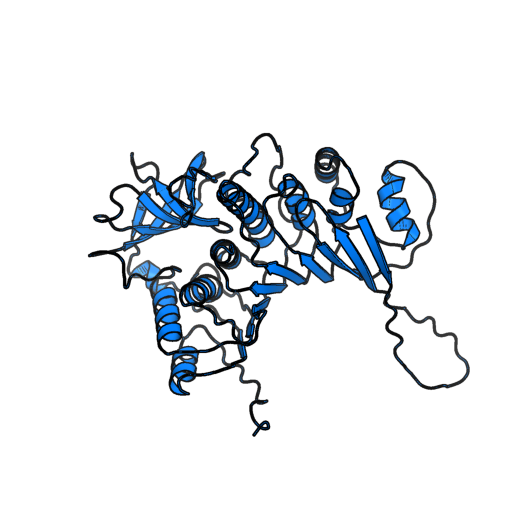4 112 SER A C 1
ATOM 870 O O . SER A 1 112 ? -0.835 7.578 19.169 1.00 73.44 112 SER A O 1
ATOM 872 N N . GLY A 1 113 ? -2.733 8.638 18.585 1.00 75.44 113 GLY A N 1
ATOM 873 C CA . GLY A 1 113 ? -3.640 7.500 18.785 1.00 75.44 113 GLY A CA 1
ATOM 874 C C . GLY A 1 113 ? -3.729 6.500 17.624 1.00 75.44 113 GLY A C 1
ATOM 875 O O . GLY A 1 113 ? -4.606 5.635 17.642 1.00 75.44 113 GLY A O 1
ATOM 876 N N . VAL A 1 114 ? -2.891 6.620 16.583 1.00 80.75 114 VAL A N 1
ATOM 877 C CA . VAL A 1 114 ? -2.897 5.671 15.449 1.00 80.75 114 VAL A CA 1
ATOM 878 C C . VAL A 1 114 ? -2.657 4.224 15.899 1.00 80.75 114 VAL A C 1
ATOM 880 O O . VAL A 1 114 ? -3.375 3.345 15.413 1.00 80.75 114 VAL A O 1
ATOM 883 N N . PRO A 1 115 ? -1.719 3.924 16.818 1.00 81.31 115 PRO A N 1
ATOM 884 C CA . PRO A 1 115 ? -1.505 2.554 17.267 1.00 81.31 115 PRO A CA 1
ATOM 885 C C . PRO A 1 115 ? -2.734 1.925 17.942 1.00 81.31 115 PRO A C 1
ATOM 887 O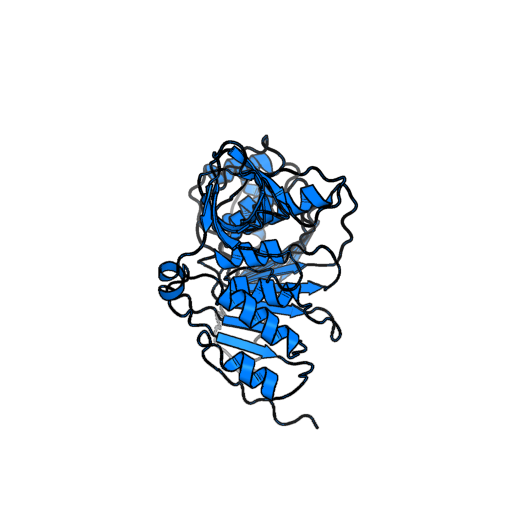 O . PRO A 1 115 ? -3.073 0.774 17.661 1.00 81.31 115 PRO A O 1
ATOM 890 N N . GLU A 1 116 ? -3.438 2.671 18.795 1.00 79.88 116 GLU A N 1
ATOM 891 C CA . GLU A 1 116 ? -4.644 2.192 19.475 1.00 79.88 116 GLU A CA 1
ATOM 892 C C . GLU A 1 116 ? -5.821 2.023 18.513 1.00 79.88 116 GLU A C 1
ATOM 894 O O . GLU A 1 116 ? -6.531 1.020 18.593 1.00 79.88 116 GLU A O 1
ATOM 899 N N . LEU A 1 117 ? -5.994 2.949 17.564 1.00 82.12 117 LEU A N 1
ATOM 900 C CA . LEU A 1 117 ? -6.988 2.812 16.495 1.00 82.12 117 LEU A CA 1
ATOM 901 C C . LEU A 1 117 ? -6.688 1.623 15.582 1.00 82.12 117 LEU A C 1
ATOM 903 O O . LEU A 1 117 ? -7.595 0.883 15.217 1.00 82.12 117 LEU A O 1
ATOM 907 N N . THR A 1 118 ? -5.417 1.389 15.263 1.00 85.25 118 THR A N 1
ATOM 908 C CA . THR A 1 118 ? -4.990 0.220 14.485 1.00 85.25 118 THR A CA 1
ATOM 909 C C . THR A 1 118 ? -5.340 -1.073 15.215 1.00 85.25 118 THR A C 1
ATOM 911 O O . THR A 1 118 ? -5.888 -1.991 14.611 1.00 85.25 118 THR A O 1
ATOM 914 N N . ALA A 1 119 ? -5.074 -1.142 16.524 1.00 80.56 119 ALA A N 1
ATOM 915 C CA . ALA A 1 119 ? -5.441 -2.297 17.339 1.00 80.56 119 ALA A CA 1
ATOM 916 C C . ALA A 1 119 ? -6.964 -2.500 17.405 1.00 80.56 119 ALA A C 1
ATOM 918 O O . ALA A 1 119 ? -7.428 -3.638 17.406 1.00 80.56 119 ALA A O 1
ATOM 919 N N . ALA A 1 120 ? -7.739 -1.413 17.440 1.00 80.62 120 ALA A N 1
ATOM 920 C CA . ALA A 1 120 ? -9.197 -1.460 17.404 1.00 80.62 120 ALA A CA 1
ATOM 921 C C . ALA A 1 120 ? -9.715 -2.020 16.066 1.00 80.62 120 ALA A C 1
ATOM 923 O O . ALA A 1 120 ? -10.514 -2.958 16.054 1.00 80.62 120 ALA A O 1
ATOM 924 N N . LEU A 1 121 ? -9.203 -1.499 14.947 1.00 83.56 121 LEU A N 1
ATOM 925 C CA . LEU A 1 121 ? -9.570 -1.934 13.596 1.00 83.56 121 LEU A CA 1
ATOM 926 C C . LEU A 1 121 ? -9.180 -3.392 13.346 1.00 83.56 121 LEU A C 1
ATOM 928 O O . LEU A 1 121 ? -9.990 -4.165 12.854 1.00 83.56 121 LEU A O 1
ATOM 932 N N . ALA A 1 122 ? -7.982 -3.807 13.765 1.00 81.25 122 ALA A N 1
ATOM 933 C CA . ALA A 1 122 ? -7.524 -5.191 13.622 1.00 81.25 122 ALA A CA 1
ATOM 934 C C . ALA A 1 122 ? -8.359 -6.209 14.430 1.00 81.25 122 ALA A C 1
ATOM 936 O O . ALA A 1 122 ? -8.288 -7.410 14.164 1.00 81.25 122 ALA A O 1
ATOM 937 N N . ARG A 1 123 ? -9.134 -5.747 15.422 1.00 77.56 123 ARG A N 1
ATOM 938 C CA . ARG A 1 123 ? -10.063 -6.567 16.217 1.00 77.56 123 ARG A CA 1
ATOM 939 C C . ARG A 1 123 ? -11.504 -6.535 15.706 1.00 77.56 123 ARG A C 1
ATOM 941 O O . ARG A 1 123 ? -12.344 -7.220 16.283 1.00 77.56 123 ARG A O 1
ATOM 948 N N . THR A 1 124 ? -11.796 -5.747 14.678 1.00 78.81 124 THR A N 1
ATOM 949 C CA . THR A 1 124 ? -13.153 -5.571 14.163 1.00 78.81 124 THR A CA 1
ATOM 950 C C . THR A 1 124 ? -13.274 -6.253 12.814 1.00 78.81 124 THR A C 1
ATOM 952 O O . THR A 1 124 ? -12.507 -5.954 11.897 1.00 78.81 124 THR A O 1
ATOM 955 N N . ARG A 1 125 ? -14.257 -7.143 12.669 1.00 83.12 125 ARG A N 1
ATOM 956 C CA . ARG A 1 125 ? -14.587 -7.691 11.355 1.00 83.12 125 ARG A CA 1
ATOM 957 C C . ARG A 1 125 ? -15.281 -6.592 10.569 1.00 83.12 125 ARG A C 1
ATOM 959 O O . ARG A 1 125 ? -16.321 -6.102 10.987 1.00 83.12 125 ARG A O 1
ATOM 966 N N . THR A 1 126 ? -14.683 -6.196 9.458 1.00 84.38 126 THR A N 1
ATOM 967 C CA . THR A 1 126 ? -15.205 -5.122 8.614 1.00 84.38 126 THR A CA 1
ATOM 968 C C . THR A 1 126 ? -15.395 -5.679 7.217 1.00 84.38 126 THR A C 1
ATOM 970 O O . THR A 1 126 ? -14.423 -6.158 6.638 1.00 84.38 126 THR A O 1
ATOM 973 N N . VAL A 1 127 ? -16.616 -5.637 6.686 1.00 86.88 127 VAL A N 1
ATOM 974 C CA . VAL A 1 127 ? -16.868 -6.061 5.302 1.00 86.88 127 VAL A CA 1
ATOM 975 C C . VAL A 1 127 ? -16.233 -5.041 4.359 1.00 86.88 127 VAL A C 1
ATOM 977 O O . VAL A 1 127 ? -15.267 -5.363 3.674 1.00 86.88 127 VAL A O 1
ATOM 980 N N . THR A 1 128 ? -16.673 -3.783 4.427 1.00 90.12 128 THR A N 1
ATOM 981 C CA . THR A 1 128 ? -16.156 -2.689 3.598 1.00 90.12 128 THR A CA 1
ATOM 982 C C . THR A 1 128 ? -15.358 -1.678 4.414 1.00 90.12 128 THR A C 1
ATOM 984 O O . THR A 1 128 ? -15.873 -1.032 5.326 1.00 90.12 128 THR A O 1
ATOM 987 N N . LEU A 1 129 ? -14.097 -1.469 4.048 1.00 91.12 129 LEU A N 1
ATOM 988 C CA . LEU A 1 129 ? -13.293 -0.359 4.548 1.00 91.12 129 LEU A CA 1
ATOM 989 C C . LEU A 1 129 ? -13.142 0.702 3.456 1.00 91.12 129 LEU A C 1
ATOM 991 O O . LEU A 1 129 ? -12.569 0.432 2.405 1.00 91.12 129 LEU A O 1
ATOM 995 N N . GLN A 1 130 ? -13.594 1.923 3.720 1.00 91.25 130 GLN A N 1
ATOM 996 C CA . GLN A 1 130 ? -13.388 3.072 2.845 1.00 91.25 130 GLN A CA 1
ATOM 997 C C . GLN A 1 130 ? -12.268 3.957 3.403 1.00 91.25 130 GLN A C 1
ATOM 999 O O . GLN A 1 130 ? -12.349 4.462 4.523 1.00 91.25 130 GLN A O 1
ATOM 1004 N N . LEU A 1 131 ? -11.206 4.151 2.623 1.00 88.75 131 LEU A N 1
ATOM 1005 C CA . LEU A 1 131 ? -10.115 5.069 2.935 1.00 88.75 131 LEU A CA 1
ATOM 1006 C C . LEU A 1 131 ? -10.228 6.310 2.055 1.00 88.75 131 LEU A C 1
ATOM 1008 O O . LEU A 1 131 ? -9.959 6.264 0.852 1.00 88.75 131 LEU A O 1
ATOM 1012 N N . SER A 1 132 ? -10.581 7.426 2.681 1.00 86.00 132 SER A N 1
ATOM 1013 C CA . SER A 1 132 ? -10.683 8.733 2.041 1.00 86.00 132 SER A CA 1
ATOM 1014 C C . SER A 1 132 ? -9.383 9.507 2.231 1.00 86.00 132 SER A C 1
ATOM 1016 O O . SER A 1 132 ? -9.202 10.232 3.212 1.00 86.00 132 SER A O 1
ATOM 1018 N N . LEU A 1 133 ? -8.457 9.321 1.286 1.00 78.44 133 LEU A N 1
ATOM 1019 C CA . LEU A 1 133 ? -7.144 9.961 1.274 1.00 78.44 133 LEU A CA 1
ATOM 1020 C C . LEU A 1 133 ? -7.284 11.362 0.682 1.00 78.44 133 LEU A C 1
ATOM 1022 O O . LEU A 1 133 ? -7.319 11.545 -0.537 1.00 78.44 133 LEU A O 1
ATOM 1026 N N . ARG A 1 134 ? -7.409 12.347 1.568 1.00 70.69 134 ARG A N 1
ATOM 1027 C CA . ARG A 1 134 ? -7.456 13.760 1.191 1.00 70.69 134 ARG A CA 1
ATOM 1028 C C . ARG A 1 134 ? -6.047 14.321 1.080 1.00 70.69 134 ARG A C 1
ATOM 1030 O O . ARG A 1 134 ? -5.151 13.897 1.810 1.00 70.69 134 ARG A O 1
ATOM 1037 N N . ASP A 1 135 ? -5.891 15.297 0.196 1.00 62.88 135 ASP A N 1
ATOM 1038 C CA . ASP A 1 135 ? -4.683 16.102 0.124 1.00 62.88 135 ASP A CA 1
ATOM 1039 C C . ASP A 1 135 ? -4.647 17.082 1.303 1.00 62.88 135 ASP A C 1
ATOM 1041 O O . ASP A 1 135 ? -5.158 18.201 1.258 1.00 62.88 135 ASP A O 1
ATOM 1045 N N . GLU A 1 136 ? -4.104 16.616 2.420 1.00 63.12 136 GLU A N 1
ATOM 1046 C CA . GLU A 1 136 ? -3.651 17.503 3.476 1.00 63.12 136 GLU A CA 1
ATOM 1047 C C . GLU A 1 136 ? -2.131 17.576 3.387 1.00 63.12 136 GLU A C 1
ATOM 1049 O O . GLU A 1 136 ? -1.442 16.590 3.652 1.00 63.12 136 GLU A O 1
ATOM 1054 N N . GLN A 1 137 ? -1.593 18.752 3.044 1.00 65.12 137 GLN A N 1
ATOM 1055 C CA . GLN A 1 137 ? -0.152 18.987 3.095 1.00 65.12 137 GLN A CA 1
ATOM 1056 C C . GLN A 1 137 ? 0.359 18.707 4.510 1.00 65.12 137 GLN A C 1
ATOM 1058 O O . GLN A 1 137 ? 0.196 19.519 5.424 1.00 65.12 137 GLN A O 1
ATOM 1063 N N . ILE A 1 138 ? 1.002 17.553 4.694 1.00 69.75 138 ILE A N 1
ATOM 1064 C CA . ILE A 1 138 ? 1.627 17.202 5.963 1.00 69.75 138 ILE A CA 1
ATOM 1065 C C . ILE A 1 138 ? 2.917 18.019 6.068 1.00 69.75 138 ILE A C 1
ATOM 1067 O O . ILE A 1 138 ? 3.857 17.781 5.298 1.00 69.75 138 ILE A O 1
ATOM 1071 N N . PRO A 1 139 ? 3.005 18.977 7.007 1.00 68.25 139 PRO A N 1
ATOM 1072 C CA . PRO A 1 139 ? 4.190 19.807 7.128 1.00 68.25 139 PRO A CA 1
ATOM 1073 C C . PRO A 1 139 ? 5.389 18.939 7.514 1.00 68.25 139 PRO A C 1
ATOM 1075 O O . PRO A 1 139 ? 5.291 18.099 8.412 1.00 68.25 139 PRO A O 1
ATOM 1078 N N . GLN A 1 140 ? 6.545 19.168 6.892 1.00 63.62 140 GLN A N 1
ATOM 1079 C CA . GLN A 1 140 ? 7.824 18.706 7.443 1.00 63.62 140 GLN A CA 1
ATOM 1080 C C . GLN A 1 140 ? 7.950 19.324 8.849 1.00 63.62 140 GLN A C 1
ATOM 1082 O O . GLN A 1 140 ? 7.783 20.540 8.967 1.00 63.62 140 GLN A O 1
ATOM 1087 N N . PRO A 1 141 ? 8.093 18.547 9.944 1.00 68.38 141 PRO A N 1
ATOM 1088 C CA . PRO A 1 141 ? 8.745 17.233 10.071 1.00 68.38 141 PRO A CA 1
ATOM 1089 C C . PRO A 1 141 ? 7.800 16.028 10.288 1.00 68.38 141 PRO A C 1
ATOM 1091 O O . PRO A 1 141 ? 8.227 14.966 10.730 1.00 68.38 141 PRO A O 1
ATOM 1094 N N . LYS A 1 142 ? 6.494 16.178 10.062 1.00 76.69 142 LYS A N 1
ATOM 1095 C CA . LYS A 1 142 ? 5.485 15.148 10.377 1.00 76.69 142 LYS A CA 1
ATOM 1096 C C . LYS A 1 142 ? 5.312 14.091 9.278 1.00 76.69 142 LYS A C 1
ATOM 1098 O O . LYS A 1 142 ? 4.546 13.149 9.467 1.00 76.69 142 LYS A O 1
ATOM 1103 N N . GLN A 1 143 ? 6.016 14.234 8.156 1.00 78.44 143 GLN A N 1
ATOM 1104 C CA . GLN A 1 143 ? 5.931 13.333 7.003 1.00 78.44 143 GLN A CA 1
ATOM 1105 C C . GLN A 1 143 ? 6.421 11.924 7.349 1.00 78.44 143 GLN A C 1
ATOM 1107 O O . GLN A 1 143 ? 5.673 10.963 7.183 1.00 78.44 143 GLN A O 1
ATOM 1112 N N . GLY A 1 144 ? 7.615 11.798 7.929 1.00 80.81 144 GLY A N 1
ATOM 1113 C CA . GLY A 1 144 ? 8.131 10.518 8.397 1.00 80.81 144 GLY A CA 1
ATOM 1114 C C . GLY A 1 144 ? 7.230 9.828 9.422 1.00 80.81 144 GLY A C 1
ATOM 1115 O O . GLY A 1 144 ? 6.937 8.640 9.288 1.00 80.81 144 GLY A O 1
ATOM 1116 N N . LEU A 1 145 ? 6.692 10.583 10.390 1.00 82.69 145 LEU A N 1
ATOM 1117 C CA . LEU A 1 145 ? 5.717 10.064 11.358 1.00 82.69 145 LEU A CA 1
ATOM 1118 C C . LEU A 1 145 ? 4.461 9.518 10.665 1.00 82.69 145 LEU A C 1
ATOM 1120 O O . LEU A 1 145 ? 4.010 8.424 11.002 1.00 82.69 145 LEU A O 1
ATOM 1124 N N . SER A 1 146 ? 3.925 10.258 9.690 1.00 83.31 146 SER A N 1
ATOM 1125 C CA . SER A 1 146 ? 2.764 9.838 8.903 1.00 83.31 146 SER A CA 1
ATOM 1126 C C . SER A 1 146 ? 3.025 8.523 8.169 1.00 83.31 146 SER A C 1
ATOM 1128 O O . SER A 1 146 ? 2.224 7.601 8.287 1.00 83.31 146 SER A O 1
ATOM 1130 N N . ILE A 1 147 ? 4.180 8.375 7.508 1.00 84.81 147 ILE A N 1
ATOM 1131 C CA . ILE A 1 147 ? 4.550 7.127 6.820 1.00 84.81 147 ILE A CA 1
ATOM 1132 C C . ILE A 1 147 ? 4.661 5.957 7.801 1.00 84.81 147 ILE A C 1
ATOM 1134 O O . ILE A 1 147 ? 4.150 4.872 7.520 1.00 84.81 147 ILE A O 1
ATOM 1138 N N . VAL A 1 148 ? 5.310 6.157 8.953 1.00 86.25 148 VAL A N 1
ATOM 1139 C CA . VAL A 1 148 ? 5.481 5.089 9.951 1.00 86.25 148 VAL A CA 1
ATOM 1140 C C . VAL A 1 148 ? 4.122 4.614 10.464 1.00 86.25 148 VAL A C 1
ATOM 1142 O O . VAL A 1 148 ? 3.871 3.410 10.542 1.00 86.25 148 VAL A O 1
ATOM 1145 N N . ASN A 1 149 ? 3.241 5.558 10.788 1.00 86.69 149 ASN A N 1
ATOM 1146 C CA . ASN A 1 149 ? 1.904 5.293 11.305 1.00 86.69 149 ASN A CA 1
ATOM 1147 C C . ASN A 1 149 ? 0.978 4.683 10.246 1.00 86.69 149 ASN A C 1
ATOM 1149 O O . ASN A 1 149 ? 0.272 3.718 10.541 1.00 86.69 149 ASN A O 1
ATOM 1153 N N . ALA A 1 150 ? 1.010 5.198 9.014 1.00 87.56 150 ALA A N 1
ATOM 1154 C CA . ALA A 1 150 ? 0.278 4.639 7.885 1.00 87.56 150 ALA A CA 1
ATOM 1155 C C . ALA A 1 150 ? 0.715 3.198 7.631 1.00 87.56 150 ALA A C 1
ATOM 1157 O O . ALA A 1 150 ? -0.120 2.299 7.606 1.00 87.56 150 ALA A O 1
ATOM 1158 N N . GLY A 1 151 ? 2.020 2.946 7.534 1.00 89.62 151 GLY A N 1
ATOM 1159 C CA . GLY A 1 151 ? 2.518 1.599 7.295 1.00 89.62 151 GLY A CA 1
ATOM 1160 C C . GLY A 1 151 ? 2.249 0.637 8.443 1.00 89.62 151 GLY A C 1
ATOM 1161 O O . GLY A 1 151 ? 1.918 -0.524 8.188 1.00 89.62 151 GLY A O 1
ATOM 1162 N N . PHE A 1 152 ? 2.284 1.110 9.691 1.00 87.94 152 PHE A N 1
ATOM 1163 C CA . PHE A 1 152 ? 1.883 0.306 10.846 1.00 87.94 152 PHE A CA 1
ATOM 1164 C C . PHE A 1 152 ? 0.415 -0.115 10.737 1.00 87.94 152 PHE A C 1
ATOM 1166 O O . PHE A 1 152 ? 0.106 -1.301 10.862 1.00 87.94 152 PHE A O 1
ATOM 1173 N N . MET A 1 153 ? -0.481 0.829 10.440 1.00 88.31 153 MET A N 1
ATOM 1174 C CA . MET A 1 153 ? -1.909 0.558 10.282 1.00 88.31 153 MET A CA 1
ATOM 1175 C C . MET A 1 153 ? -2.186 -0.377 9.101 1.00 88.31 153 MET A C 1
ATOM 1177 O O . MET A 1 153 ? -2.824 -1.413 9.275 1.00 88.31 153 MET A O 1
ATOM 1181 N N . LEU A 1 154 ? -1.646 -0.067 7.922 1.00 90.06 154 LEU A N 1
ATOM 1182 C CA . LEU A 1 154 ? -1.877 -0.817 6.686 1.00 90.06 154 LEU A CA 1
ATOM 1183 C C . LEU A 1 154 ? -1.336 -2.247 6.766 1.00 90.06 154 LEU A C 1
ATOM 1185 O O . LEU A 1 154 ? -2.041 -3.192 6.416 1.00 90.06 154 LEU A O 1
ATOM 1189 N N . SER A 1 155 ? -0.113 -2.437 7.267 1.00 89.06 155 SER A N 1
ATOM 1190 C CA . SER A 1 155 ? 0.434 -3.788 7.443 1.00 89.06 155 SER A CA 1
ATOM 1191 C C . SER A 1 155 ? -0.355 -4.583 8.490 1.00 89.06 155 SER A C 1
ATOM 1193 O O . SER A 1 155 ? -0.690 -5.745 8.260 1.00 89.06 155 SER A O 1
ATOM 1195 N N . SER A 1 156 ? -0.756 -3.952 9.595 1.00 86.94 156 SER A N 1
ATOM 1196 C CA . SER A 1 156 ? -1.548 -4.613 10.639 1.00 86.94 156 SER A CA 1
ATOM 1197 C C . SER A 1 156 ? -2.943 -5.022 10.163 1.00 86.94 156 SER A C 1
ATOM 1199 O O . SER A 1 156 ? -3.351 -6.154 10.411 1.00 86.94 156 SER A O 1
ATOM 1201 N N . VAL A 1 157 ? -3.661 -4.131 9.473 1.00 87.06 157 VAL A N 1
ATOM 1202 C CA . VAL A 1 157 ? -5.058 -4.351 9.062 1.00 87.06 157 VAL A CA 1
ATOM 1203 C C . VAL A 1 157 ? -5.154 -5.204 7.794 1.00 87.06 157 VAL A C 1
ATOM 1205 O O . VAL A 1 157 ? -6.067 -6.018 7.693 1.00 87.06 157 VAL A O 1
ATOM 1208 N N . PHE A 1 158 ? -4.240 -5.064 6.825 1.00 86.81 158 PHE A N 1
ATOM 1209 C CA . PHE A 1 158 ? -4.355 -5.777 5.538 1.00 86.81 158 PHE A CA 1
ATOM 1210 C C . PHE A 1 158 ? -3.536 -7.064 5.488 1.00 86.81 158 PHE A C 1
ATOM 1212 O O . PHE A 1 158 ? -3.942 -8.018 4.824 1.00 86.81 158 PHE A O 1
ATOM 1219 N N . CYS A 1 159 ? -2.382 -7.093 6.164 1.00 84.62 159 CYS A N 1
ATOM 1220 C CA . CYS A 1 159 ? -1.505 -8.270 6.212 1.00 84.62 159 CYS A CA 1
ATOM 1221 C C . CYS A 1 159 ? -1.716 -9.100 7.495 1.00 84.62 159 CYS A C 1
ATOM 1223 O O . CYS A 1 159 ? -1.011 -10.092 7.712 1.00 84.62 159 CYS A O 1
ATOM 1225 N N . GLY A 1 160 ? -2.632 -8.667 8.369 1.00 81.31 160 GLY A N 1
ATOM 1226 C CA . GLY A 1 160 ? -2.972 -9.290 9.652 1.00 81.31 160 GLY A CA 1
ATOM 1227 C C . GLY A 1 160 ? -1.902 -9.182 10.738 1.00 81.31 160 GLY A C 1
ATOM 1228 O O . GLY A 1 160 ? -2.016 -9.837 11.777 1.00 81.31 160 GLY A O 1
ATOM 1229 N N . ARG A 1 161 ? -0.823 -8.426 10.486 1.00 83.06 161 ARG A N 1
ATOM 1230 C CA . ARG A 1 161 ? 0.322 -8.260 11.394 1.00 83.06 161 ARG A CA 1
ATOM 1231 C C . ARG A 1 161 ? 1.250 -7.141 10.935 1.00 83.06 161 ARG A C 1
ATOM 1233 O O . ARG A 1 161 ? 1.523 -7.012 9.743 1.00 83.06 161 ARG A O 1
ATOM 1240 N N . SER A 1 162 ? 1.821 -6.423 11.897 1.00 84.19 162 SER A N 1
ATOM 1241 C CA . SER A 1 162 ? 2.814 -5.390 11.610 1.00 84.19 162 SER A CA 1
ATOM 1242 C C . SER A 1 162 ? 4.101 -6.006 11.065 1.00 84.19 162 SER A C 1
ATOM 1244 O O . SER A 1 162 ? 4.471 -7.139 11.395 1.00 84.19 162 SER A O 1
ATOM 1246 N N . ILE A 1 163 ? 4.772 -5.252 10.200 1.00 86.94 163 ILE A N 1
ATOM 1247 C CA . ILE A 1 163 ? 6.081 -5.605 9.641 1.00 86.94 163 ILE A CA 1
ATOM 1248 C C . ILE A 1 163 ? 7.202 -4.858 10.363 1.00 86.94 163 ILE A C 1
ATOM 1250 O O . ILE A 1 163 ? 8.254 -5.445 10.634 1.00 86.94 163 ILE A O 1
ATOM 1254 N N . CYS A 1 164 ? 6.965 -3.594 10.709 1.00 86.50 164 CYS A N 1
ATOM 1255 C CA . CYS A 1 164 ? 7.926 -2.744 11.397 1.00 86.50 164 CYS A CA 1
ATOM 1256 C C . CYS A 1 164 ? 7.370 -2.276 12.743 1.00 86.50 164 CYS A C 1
ATOM 1258 O O . CYS A 1 164 ? 6.157 -2.209 12.951 1.00 86.50 164 CYS A O 1
ATOM 1260 N N . LYS A 1 165 ? 8.266 -1.910 13.658 1.00 79.44 165 LYS A N 1
ATOM 1261 C CA . LYS A 1 165 ? 7.860 -1.316 14.935 1.00 79.44 165 LYS A CA 1
ATOM 1262 C C . LYS A 1 165 ? 7.159 0.030 14.706 1.00 79.44 165 LYS A C 1
ATOM 1264 O O . LYS A 1 165 ? 7.581 0.779 13.819 1.00 79.44 165 LYS A O 1
ATOM 1269 N N . PRO A 1 166 ? 6.139 0.378 15.511 1.00 71.38 166 PRO A N 1
ATOM 1270 C CA . PRO A 1 166 ? 5.571 1.720 15.489 1.00 71.38 166 PRO A CA 1
ATOM 1271 C C . PRO A 1 166 ? 6.610 2.751 15.953 1.00 71.38 166 PRO A C 1
ATOM 1273 O O . PRO A 1 166 ? 7.536 2.424 16.699 1.00 71.38 166 PRO A O 1
ATOM 1276 N N . TYR A 1 167 ? 6.421 4.016 15.559 1.00 64.25 167 TYR A N 1
ATOM 1277 C CA . TYR A 1 167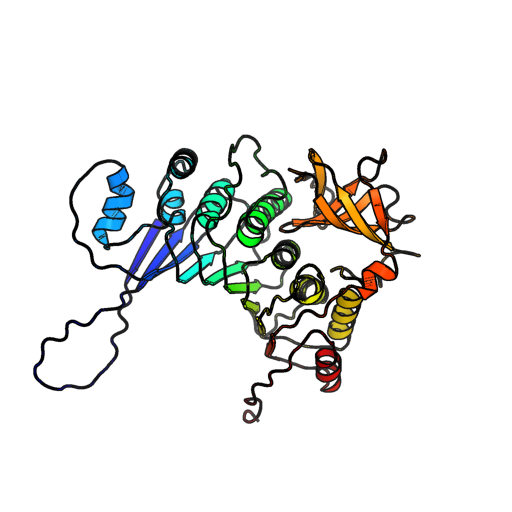 ? 7.339 5.122 15.874 1.00 64.25 167 TYR A CA 1
ATOM 1278 C C . TYR A 1 167 ? 7.610 5.275 17.380 1.00 64.25 167 TYR A C 1
ATOM 1280 O O . TYR A 1 167 ? 8.701 5.668 17.784 1.00 64.25 167 TYR A O 1
ATOM 1288 N N . ASN A 1 168 ? 6.630 4.939 18.226 1.00 63.84 168 ASN A N 1
ATOM 1289 C CA . ASN A 1 168 ? 6.780 4.964 19.675 1.00 63.84 168 ASN A CA 1
ATOM 1290 C C . ASN A 1 168 ? 6.969 3.540 20.240 1.00 63.84 168 ASN A C 1
ATOM 1292 O O . ASN A 1 168 ? 5.975 2.868 20.528 1.00 63.84 168 ASN A O 1
ATOM 1296 N N . PRO A 1 169 ? 8.209 3.075 20.474 1.00 50.59 169 PRO A N 1
ATOM 1297 C CA . PRO A 1 169 ? 8.479 1.745 21.026 1.00 50.59 169 PRO A CA 1
ATOM 1298 C C . PRO A 1 169 ? 8.008 1.567 22.480 1.00 50.59 169 PRO A C 1
ATOM 1300 O O . PRO A 1 169 ? 7.975 0.439 22.967 1.00 50.59 169 PRO A O 1
ATOM 1303 N N . HIS A 1 170 ? 7.628 2.645 23.185 1.00 46.31 170 HIS A N 1
ATOM 1304 C CA . HIS A 1 170 ? 6.978 2.554 24.500 1.00 46.31 170 HIS A CA 1
ATOM 1305 C C . HIS A 1 170 ? 5.484 2.241 24.406 1.00 46.31 170 HIS A C 1
ATOM 1307 O O . HIS A 1 170 ? 4.881 1.825 25.401 1.00 46.31 170 HIS A O 1
ATOM 1313 N N . SER A 1 171 ? 4.885 2.389 23.221 1.00 51.94 171 SER A N 1
ATOM 1314 C CA . SER A 1 171 ? 3.605 1.757 22.946 1.00 51.94 171 SER A CA 1
ATOM 1315 C C . SER A 1 171 ? 3.863 0.250 22.906 1.00 51.94 171 SER A C 1
ATOM 1317 O O . SER A 1 171 ? 4.312 -0.320 21.918 1.00 51.94 171 SER A O 1
ATOM 1319 N N . ASN A 1 172 ? 3.650 -0.425 24.036 1.00 48.44 172 ASN A N 1
ATOM 1320 C CA . ASN A 1 172 ? 3.668 -1.887 24.127 1.00 48.44 172 ASN A CA 1
ATOM 1321 C C . ASN A 1 172 ? 2.445 -2.458 23.388 1.00 48.44 172 ASN A C 1
ATOM 1323 O O . ASN A 1 172 ? 1.657 -3.207 23.968 1.00 48.44 172 ASN A O 1
ATOM 1327 N N . ILE A 1 173 ? 2.212 -2.050 22.142 1.00 52.78 173 ILE A N 1
ATOM 1328 C CA . ILE A 1 173 ? 1.152 -2.539 21.273 1.00 52.78 173 ILE A CA 1
ATOM 1329 C C . ILE A 1 173 ? 1.751 -3.667 20.458 1.00 52.78 173 ILE A C 1
ATOM 1331 O O . ILE A 1 173 ? 2.167 -3.502 19.323 1.00 52.78 173 ILE A O 1
ATOM 1335 N N . ALA A 1 174 ? 1.835 -4.829 21.112 1.00 51.91 174 ALA A N 1
ATOM 1336 C CA . ALA A 1 174 ? 2.040 -6.084 20.417 1.00 51.91 174 ALA A CA 1
ATOM 1337 C C . ALA A 1 174 ? 0.901 -6.228 19.410 1.00 51.91 174 ALA A C 1
ATOM 1339 O O . ALA A 1 174 ? -0.271 -6.225 19.802 1.00 51.91 174 ALA A O 1
ATOM 1340 N N . THR A 1 175 ? 1.258 -6.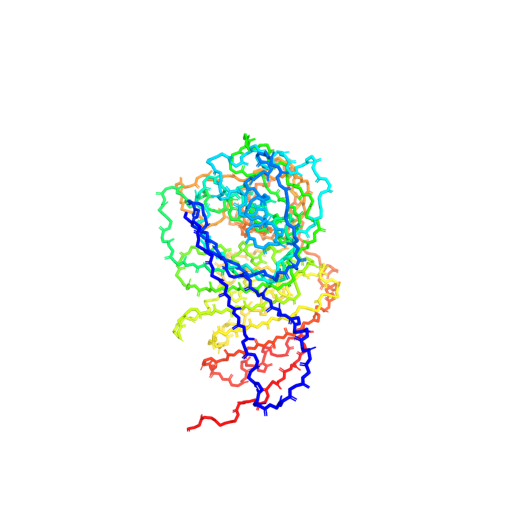289 18.134 1.00 51.88 175 THR A N 1
ATOM 1341 C CA . THR A 1 175 ? 0.327 -6.440 17.026 1.00 51.88 175 THR A CA 1
ATOM 1342 C C . THR A 1 175 ? -0.402 -7.763 17.194 1.00 51.88 175 THR A C 1
ATOM 1344 O O . THR A 1 175 ? 0.146 -8.840 16.964 1.00 51.88 175 THR A O 1
ATOM 1347 N N . THR A 1 176 ? -1.623 -7.678 17.712 1.00 52.59 176 THR A N 1
ATOM 1348 C CA . THR A 1 176 ? -2.535 -8.805 17.866 1.00 52.59 176 THR A CA 1
ATOM 1349 C C . THR A 1 176 ? -2.751 -9.460 16.508 1.00 52.59 176 THR A C 1
ATOM 1351 O O . THR A 1 176 ? -2.930 -8.753 15.517 1.00 52.59 176 THR A O 1
ATOM 1354 N N . GLN A 1 177 ? -2.735 -10.796 16.467 1.00 53.62 177 GLN A N 1
ATOM 1355 C CA . GLN A 1 177 ? -3.244 -11.551 15.323 1.00 53.62 177 GLN A CA 1
ATOM 1356 C C . GLN A 1 177 ? -4.647 -11.038 15.003 1.00 53.62 177 GLN A C 1
ATOM 1358 O O . GLN A 1 177 ? -5.513 -11.022 15.880 1.00 53.62 177 GLN A O 1
ATOM 1363 N N . GLN A 1 178 ? -4.835 -10.571 13.772 1.00 56.88 178 GLN A N 1
ATOM 1364 C CA . GLN A 1 178 ? -6.150 -10.216 13.259 1.00 56.88 178 GLN A CA 1
ATOM 1365 C C . GLN A 1 178 ? -7.080 -11.426 13.392 1.00 56.88 178 GLN A C 1
ATOM 1367 O O . GLN A 1 178 ? -6.692 -12.541 13.037 1.00 56.88 178 GLN A O 1
ATOM 1372 N N . VAL A 1 179 ? -8.273 -11.206 13.949 1.00 53.91 179 VAL A N 1
ATOM 1373 C CA . VAL A 1 179 ? -9.221 -12.290 14.248 1.00 53.91 179 VAL A CA 1
ATOM 1374 C C . VAL A 1 179 ? -10.029 -12.665 13.005 1.00 53.91 179 VAL A C 1
ATOM 1376 O O . VAL A 1 179 ? -10.225 -13.847 12.781 1.00 53.91 179 VAL A O 1
ATOM 1379 N N . GLU A 1 180 ? -10.393 -11.702 12.151 1.00 61.16 180 GLU A N 1
ATOM 1380 C CA . GLU A 1 180 ? -11.001 -11.892 10.822 1.00 61.16 180 GLU A CA 1
ATOM 1381 C C . GLU A 1 180 ? -10.835 -10.577 10.022 1.00 61.16 180 GLU A C 1
ATOM 1383 O O . GLU A 1 180 ? -10.928 -9.494 10.601 1.00 61.16 180 GLU A O 1
ATOM 1388 N N . GLY A 1 181 ? -10.464 -10.652 8.736 1.00 70.75 181 GLY A N 1
ATOM 1389 C CA . GLY A 1 181 ? -9.935 -9.511 7.968 1.00 70.75 181 GLY A CA 1
ATOM 1390 C C . GLY A 1 181 ? -10.945 -8.675 7.177 1.00 70.75 181 GLY A C 1
ATOM 1391 O O . GLY A 1 181 ? -12.117 -9.018 7.104 1.00 70.75 181 GLY A O 1
ATOM 1392 N N . VAL A 1 182 ? -10.465 -7.578 6.574 1.00 82.75 182 VAL A N 1
ATOM 1393 C CA . VAL A 1 182 ? -11.235 -6.738 5.633 1.00 82.75 182 VAL A CA 1
ATOM 1394 C C . VAL A 1 182 ? -11.423 -7.490 4.316 1.00 82.75 182 VAL A C 1
ATOM 1396 O O . VAL A 1 182 ? -10.429 -8.007 3.793 1.00 82.75 182 VAL A O 1
ATOM 1399 N N . THR A 1 183 ? -12.648 -7.536 3.783 1.00 86.31 183 THR A N 1
ATOM 1400 C CA . THR A 1 183 ? -12.949 -8.197 2.497 1.00 86.31 183 THR A CA 1
ATOM 1401 C C . THR A 1 183 ? -12.975 -7.223 1.325 1.00 86.31 183 THR A C 1
ATOM 1403 O O . THR A 1 183 ? -12.376 -7.510 0.285 1.00 86.31 183 THR A O 1
ATOM 1406 N N . ASP A 1 184 ? -13.563 -6.045 1.524 1.00 90.69 184 ASP A N 1
ATOM 1407 C CA . ASP A 1 184 ? -13.765 -5.047 0.477 1.00 90.69 184 ASP A CA 1
ATOM 1408 C C . ASP A 1 184 ? -13.064 -3.742 0.862 1.00 90.69 184 ASP A C 1
ATOM 1410 O O . ASP A 1 184 ? -13.215 -3.223 1.972 1.00 90.69 184 ASP A O 1
ATOM 1414 N N . LEU A 1 185 ? -12.260 -3.206 -0.055 1.00 90.88 185 LEU A N 1
ATOM 1415 C CA . LEU A 1 185 ? -11.541 -1.951 0.137 1.00 90.88 185 LEU A CA 1
ATOM 1416 C C . LEU A 1 185 ? -11.977 -0.924 -0.906 1.00 90.88 185 LEU A C 1
ATOM 1418 O O . LEU A 1 185 ? -11.783 -1.125 -2.104 1.00 90.88 185 LEU A O 1
ATOM 1422 N N . GLU A 1 186 ? -12.473 0.220 -0.449 1.00 92.06 186 GLU A N 1
ATOM 1423 C CA . GLU A 1 186 ? -12.713 1.389 -1.290 1.00 92.06 186 GLU A CA 1
ATOM 1424 C C . GLU A 1 186 ? -11.660 2.460 -0.999 1.00 92.06 186 GLU A C 1
ATOM 1426 O O . GLU A 1 186 ? -11.484 2.901 0.133 1.00 92.06 186 GLU A O 1
ATOM 1431 N N . LEU A 1 187 ? -10.947 2.899 -2.029 1.00 89.19 187 LEU A N 1
ATOM 1432 C CA . LEU A 1 187 ? -9.988 3.991 -1.965 1.00 89.19 187 LEU A CA 1
ATOM 1433 C C . LEU A 1 187 ? -10.593 5.204 -2.655 1.00 89.19 187 LEU A C 1
ATOM 1435 O O . LEU A 1 187 ? -10.830 5.163 -3.862 1.00 89.19 187 LEU A O 1
ATOM 1439 N N . ARG A 1 188 ? -10.798 6.288 -1.910 1.00 87.12 188 ARG A N 1
ATOM 1440 C CA . ARG A 1 188 ? -11.148 7.596 -2.470 1.00 87.12 188 ARG A CA 1
ATOM 1441 C C . ARG A 1 188 ? -9.892 8.449 -2.491 1.00 87.12 188 ARG A C 1
ATOM 1443 O O . ARG A 1 188 ? -9.357 8.790 -1.436 1.00 87.12 188 ARG A O 1
ATOM 1450 N N . LEU A 1 189 ? -9.392 8.715 -3.692 1.00 79.94 189 LEU A N 1
ATOM 1451 C CA . LEU A 1 189 ? -8.123 9.401 -3.911 1.00 79.94 189 LEU A CA 1
ATOM 1452 C C . LEU A 1 189 ? -8.362 10.847 -4.346 1.00 79.94 189 LEU A C 1
ATOM 1454 O O . LEU A 1 189 ? -9.155 11.096 -5.253 1.00 79.94 189 LEU A O 1
ATOM 1458 N N . SER A 1 190 ? -7.624 11.764 -3.724 1.00 74.44 190 SER A N 1
ATOM 1459 C CA . SER A 1 190 ? -7.338 13.109 -4.233 1.00 74.44 190 SER A CA 1
ATOM 1460 C C . SER A 1 190 ? -5.892 13.097 -4.739 1.00 74.44 190 SER A C 1
ATOM 1462 O O . SER A 1 190 ? -4.994 12.751 -3.968 1.00 74.44 190 SER A O 1
ATOM 1464 N N . LEU A 1 191 ? -5.648 13.382 -6.022 1.00 60.09 191 LEU A N 1
ATOM 1465 C CA . LEU A 1 191 ? -4.371 13.055 -6.690 1.00 60.09 191 LEU A CA 1
ATOM 1466 C C . LEU A 1 191 ? -3.242 14.098 -6.560 1.00 60.09 191 LEU A C 1
ATOM 1468 O O . LEU A 1 191 ? -2.379 14.200 -7.434 1.00 60.09 191 LEU A O 1
ATOM 1472 N N . GLU A 1 192 ? -3.171 14.811 -5.440 1.00 56.41 192 GLU A N 1
ATOM 1473 C CA . GLU A 1 192 ? -2.050 15.710 -5.133 1.00 56.41 192 GLU A CA 1
ATOM 1474 C C . GLU A 1 192 ? -1.009 15.044 -4.195 1.00 56.41 192 GLU A C 1
ATOM 1476 O O . GLU A 1 192 ? -1.218 13.956 -3.651 1.00 56.41 192 GLU A O 1
ATOM 1481 N N . GLN A 1 193 ? 0.202 15.613 -4.132 1.00 51.47 193 GLN A N 1
ATOM 1482 C CA . GLN A 1 193 ? 1.430 14.939 -3.672 1.00 51.47 193 GLN A CA 1
ATOM 1483 C C . GLN A 1 193 ? 1.354 14.366 -2.241 1.00 51.47 193 GLN A C 1
ATOM 1485 O O . GLN A 1 193 ? 0.917 15.030 -1.312 1.00 51.47 193 GLN A O 1
ATOM 1490 N N . GLY A 1 194 ? 1.934 13.176 -2.025 1.00 53.84 194 GLY A N 1
ATOM 1491 C CA . GLY A 1 194 ? 2.234 12.662 -0.677 1.00 53.84 194 GLY A CA 1
ATOM 1492 C C . GLY A 1 194 ? 1.264 11.619 -0.113 1.00 53.84 194 GLY A C 1
ATOM 1493 O O . GLY A 1 194 ? 1.415 11.219 1.041 1.00 53.84 194 GLY A O 1
ATOM 1494 N N . THR A 1 195 ? 0.309 11.121 -0.904 1.00 60.12 195 THR A N 1
ATOM 1495 C CA . THR A 1 195 ? -0.551 10.008 -0.476 1.00 60.12 195 THR A CA 1
ATOM 1496 C C . THR A 1 195 ? 0.265 8.719 -0.264 1.00 60.12 195 THR A C 1
ATOM 1498 O O . THR A 1 195 ? 1.137 8.385 -1.074 1.00 60.12 195 THR A O 1
ATOM 1501 N N . PRO A 1 196 ? -0.019 7.917 0.784 1.00 73.25 196 PRO A N 1
ATOM 1502 C CA . PRO A 1 196 ? 0.669 6.649 1.045 1.00 73.25 196 PRO A CA 1
ATOM 1503 C C . PRO A 1 196 ? 0.210 5.537 0.083 1.00 73.25 196 PRO A C 1
ATOM 1505 O O . PRO A 1 196 ? 0.117 4.370 0.464 1.00 73.25 196 PRO A O 1
ATOM 1508 N N . PHE A 1 197 ? -0.088 5.870 -1.178 1.00 84.44 197 PHE A N 1
ATOM 1509 C CA . PHE A 1 197 ? -0.651 4.953 -2.166 1.00 84.44 197 PHE A CA 1
ATOM 1510 C C . PHE A 1 197 ? 0.255 3.741 -2.416 1.00 84.44 197 PHE A C 1
ATOM 1512 O O . PHE A 1 197 ? -0.227 2.613 -2.505 1.00 84.44 197 PHE A O 1
ATOM 1519 N N . GLY A 1 198 ? 1.577 3.944 -2.436 1.00 87.88 198 GLY A N 1
ATOM 1520 C CA . GLY A 1 198 ? 2.536 2.839 -2.505 1.00 87.88 198 GLY A CA 1
ATOM 1521 C C . GLY A 1 198 ? 2.522 1.948 -1.258 1.00 87.88 198 GLY A C 1
ATOM 1522 O O . GLY A 1 198 ? 2.644 0.726 -1.360 1.00 87.88 198 GLY A O 1
ATOM 1523 N N . GLY A 1 199 ? 2.301 2.531 -0.078 1.00 90.25 199 GLY A N 1
ATOM 1524 C CA . GLY A 1 199 ? 2.093 1.794 1.170 1.00 90.25 199 GLY A CA 1
ATOM 1525 C C . GLY A 1 199 ? 0.842 0.920 1.124 1.00 90.25 199 GLY A C 1
ATOM 1526 O O . GLY A 1 199 ? 0.901 -0.274 1.413 1.00 90.25 199 GLY A O 1
ATOM 1527 N N . ILE A 1 200 ? -0.265 1.485 0.646 1.00 90.25 200 ILE A N 1
ATOM 1528 C CA . ILE A 1 200 ? -1.530 0.771 0.444 1.00 90.25 200 ILE A CA 1
ATOM 1529 C C . ILE A 1 200 ? -1.325 -0.373 -0.550 1.00 90.25 200 ILE A C 1
ATOM 1531 O O . ILE A 1 200 ? -1.505 -1.534 -0.197 1.00 90.25 200 ILE A O 1
ATOM 1535 N N . CYS A 1 201 ? -0.851 -0.079 -1.760 1.00 90.50 201 CYS A N 1
ATOM 1536 C CA . CYS A 1 201 ? -0.653 -1.075 -2.812 1.00 90.50 201 CYS A CA 1
ATOM 1537 C C . CYS A 1 201 ? 0.308 -2.202 -2.402 1.00 90.50 201 CYS A C 1
ATOM 1539 O O . CYS A 1 201 ? 0.047 -3.370 -2.686 1.00 90.50 201 CYS A O 1
ATOM 1541 N N . SER A 1 202 ? 1.395 -1.882 -1.696 1.00 92.00 202 SER A N 1
ATOM 1542 C CA . SER A 1 202 ? 2.311 -2.903 -1.171 1.00 92.00 202 SER A CA 1
ATOM 1543 C C . SER A 1 202 ? 1.667 -3.782 -0.094 1.00 92.00 202 SER A C 1
ATOM 1545 O O . SER A 1 202 ? 1.940 -4.978 -0.064 1.00 92.00 202 SER A O 1
ATOM 1547 N N . ALA A 1 203 ? 0.794 -3.238 0.762 1.00 91.12 203 ALA A N 1
ATOM 1548 C CA . ALA A 1 203 ? 0.021 -4.038 1.714 1.00 91.12 203 ALA A CA 1
ATOM 1549 C C . ALA A 1 203 ? -1.026 -4.919 1.014 1.00 91.12 203 ALA A C 1
ATOM 1551 O O . ALA A 1 203 ? -1.167 -6.090 1.360 1.00 91.12 203 ALA A O 1
ATOM 1552 N N . LEU A 1 204 ? -1.725 -4.396 -0.000 1.00 89.00 204 LEU A N 1
ATOM 1553 C CA . LEU A 1 204 ? -2.689 -5.177 -0.788 1.00 89.00 204 LEU A CA 1
ATOM 1554 C C . LEU A 1 204 ? -2.040 -6.344 -1.536 1.00 89.00 204 LEU A C 1
ATOM 1556 O O . LEU A 1 204 ? -2.677 -7.388 -1.688 1.00 89.00 204 LEU A O 1
ATOM 1560 N N . ALA A 1 205 ? -0.800 -6.173 -2.000 1.00 87.00 205 ALA A N 1
ATOM 1561 C CA . ALA A 1 205 ? -0.044 -7.232 -2.667 1.00 87.00 205 ALA A CA 1
ATOM 1562 C C . ALA A 1 205 ? 0.147 -8.471 -1.770 1.00 87.00 205 ALA A C 1
ATOM 1564 O O . ALA A 1 205 ? 0.189 -9.591 -2.272 1.00 87.00 205 ALA A O 1
ATOM 1565 N N . GLU A 1 206 ? 0.229 -8.269 -0.452 1.00 86.31 206 GLU A N 1
ATOM 1566 C CA . GLU A 1 206 ? 0.384 -9.329 0.554 1.00 86.31 206 GLU A CA 1
ATOM 1567 C C . GLU A 1 206 ? -0.927 -9.689 1.271 1.00 86.31 206 GLU A C 1
ATOM 1569 O O . GLU A 1 206 ? -0.968 -10.639 2.057 1.00 86.31 206 GLU A O 1
ATOM 1574 N N . SER A 1 207 ? -2.007 -8.942 1.027 1.00 85.69 207 SER A N 1
ATOM 1575 C CA . SER A 1 207 ? -3.294 -9.206 1.663 1.00 85.69 207 SER A CA 1
ATOM 1576 C C . SER A 1 207 ? -3.938 -10.467 1.096 1.00 85.69 207 SER A C 1
ATOM 1578 O O . SER A 1 207 ? -4.029 -10.651 -0.118 1.00 85.69 207 SER A O 1
ATOM 1580 N N . THR A 1 208 ? -4.431 -11.312 1.999 1.00 81.69 208 THR A N 1
ATOM 1581 C CA . THR A 1 208 ? -5.149 -12.557 1.679 1.00 81.69 208 THR A CA 1
ATOM 1582 C C . THR A 1 208 ? -6.634 -12.493 2.021 1.00 81.69 208 THR A C 1
ATOM 1584 O O . THR A 1 208 ? -7.350 -13.455 1.769 1.00 81.69 208 THR A O 1
ATOM 1587 N N . SER A 1 209 ? -7.105 -11.383 2.595 1.00 84.25 209 SER A N 1
ATOM 1588 C CA . SER A 1 209 ? -8.515 -11.194 2.944 1.00 84.25 209 SER A CA 1
ATOM 1589 C C . SER A 1 209 ? -9.249 -10.308 1.938 1.00 84.25 209 SER A C 1
ATOM 1591 O O . SER A 1 209 ? -10.426 -10.538 1.695 1.00 84.25 209 SER A O 1
ATOM 1593 N N . ILE A 1 210 ? -8.558 -9.338 1.324 1.00 87.12 210 ILE A N 1
ATOM 1594 C CA . ILE A 1 210 ? -9.183 -8.336 0.451 1.00 87.12 210 ILE A CA 1
ATOM 1595 C C . ILE A 1 210 ? -9.421 -8.904 -0.952 1.00 87.12 210 ILE A C 1
ATOM 1597 O O . ILE A 1 210 ? -8.481 -9.028 -1.756 1.00 87.12 210 ILE A O 1
ATOM 1601 N N . THR A 1 211 ? -10.683 -9.211 -1.243 1.00 86.06 211 THR A N 1
ATOM 1602 C CA . THR A 1 211 ? -11.187 -9.773 -2.503 1.00 86.06 211 THR A CA 1
ATOM 1603 C C . THR A 1 211 ? -11.733 -8.721 -3.452 1.00 86.06 211 THR A C 1
ATOM 1605 O O . THR A 1 211 ? -11.641 -8.914 -4.666 1.00 86.06 211 THR A O 1
ATOM 1608 N N . GLU A 1 212 ? -12.235 -7.598 -2.941 1.00 89.19 212 GLU A N 1
ATOM 1609 C CA . GLU A 1 212 ? -12.715 -6.497 -3.773 1.00 89.19 212 GLU A CA 1
ATOM 1610 C C . GLU A 1 212 ? -11.933 -5.211 -3.510 1.00 89.19 212 GLU A C 1
ATOM 1612 O O . GLU A 1 212 ? -11.667 -4.826 -2.373 1.00 89.19 212 GLU A O 1
ATOM 1617 N N . LEU A 1 213 ? -11.541 -4.547 -4.595 1.00 90.62 213 LEU A N 1
ATOM 1618 C CA . LEU A 1 213 ? -10.893 -3.246 -4.576 1.00 90.62 213 LEU A CA 1
ATOM 1619 C C . LEU A 1 213 ? -11.672 -2.290 -5.475 1.00 90.62 213 LEU A C 1
ATOM 1621 O O . LEU A 1 213 ? -11.779 -2.514 -6.681 1.00 90.62 213 LEU A O 1
ATOM 1625 N N . ALA A 1 214 ? -12.149 -1.189 -4.913 1.00 91.19 214 ALA A N 1
ATOM 1626 C CA . ALA A 1 214 ? -12.696 -0.068 -5.657 1.00 91.19 214 ALA A CA 1
ATOM 1627 C C . ALA A 1 214 ? -11.790 1.153 -5.497 1.00 91.19 214 ALA A C 1
ATOM 1629 O O . ALA A 1 214 ? -11.532 1.599 -4.388 1.00 91.19 214 ALA A O 1
ATOM 1630 N N . VAL A 1 215 ? -11.310 1.714 -6.601 1.00 89.00 215 VAL A N 1
ATOM 1631 C CA . VAL A 1 215 ? -10.536 2.958 -6.625 1.00 89.00 215 VAL A CA 1
ATOM 1632 C C . VAL A 1 215 ? -11.396 4.035 -7.270 1.00 89.00 215 VAL A C 1
ATOM 1634 O O . VAL A 1 215 ? -11.767 3.934 -8.443 1.00 89.00 215 VAL A O 1
ATOM 1637 N N . ARG A 1 216 ? -11.739 5.051 -6.482 1.00 87.62 216 ARG A N 1
ATOM 1638 C CA . ARG A 1 216 ? -12.574 6.189 -6.860 1.00 87.62 216 ARG A CA 1
ATOM 1639 C C . ARG A 1 216 ? -11.727 7.459 -6.850 1.00 87.62 216 ARG A C 1
ATOM 1641 O O . ARG A 1 216 ? -11.149 7.797 -5.819 1.00 87.62 216 ARG A O 1
ATOM 1648 N N . LEU A 1 217 ? -11.646 8.150 -7.981 1.00 81.38 217 LEU A N 1
ATOM 1649 C CA . LEU A 1 217 ? -10.989 9.457 -8.060 1.00 81.38 217 LEU A CA 1
ATOM 1650 C C . LEU A 1 217 ? -11.996 10.551 -7.702 1.00 81.38 217 LEU A C 1
ATOM 1652 O O . LEU A 1 217 ? -13.161 10.470 -8.096 1.00 81.38 217 LEU A O 1
ATOM 1656 N N . GLY A 1 218 ? -11.566 11.517 -6.889 1.00 66.94 218 GLY A N 1
ATOM 1657 C CA . GLY A 1 218 ? -12.450 12.513 -6.280 1.00 66.94 218 GLY A CA 1
ATOM 1658 C C . GLY A 1 218 ? -12.950 13.606 -7.229 1.00 66.94 218 GLY A C 1
ATOM 1659 O O . GLY A 1 218 ? -13.999 14.189 -6.960 1.00 66.94 218 GLY A O 1
ATOM 1660 N N . VAL A 1 219 ? -12.235 13.880 -8.324 1.00 63.12 219 VAL A N 1
ATOM 1661 C CA . VAL A 1 219 ? -12.545 14.963 -9.273 1.00 63.12 219 VAL A CA 1
ATOM 1662 C C . VAL A 1 219 ? -12.585 14.411 -10.700 1.00 63.12 219 VAL A C 1
ATOM 1664 O O . VAL A 1 219 ? -11.838 13.498 -11.033 1.00 63.12 219 VAL A O 1
ATOM 1667 N N . GLU A 1 220 ? -13.465 14.948 -11.553 1.00 56.47 220 GLU A N 1
ATOM 1668 C CA . GLU A 1 220 ? -13.614 14.499 -12.951 1.00 56.47 220 GLU A CA 1
ATOM 1669 C C . GLU A 1 220 ? -12.337 14.678 -13.796 1.00 56.47 220 GLU A C 1
ATOM 1671 O O . GLU A 1 220 ? -12.173 13.953 -14.774 1.00 56.47 220 GLU A O 1
ATOM 1676 N N . ASP A 1 221 ? -11.427 15.566 -13.377 1.00 58.09 221 ASP A N 1
ATOM 1677 C CA . ASP A 1 221 ? -10.142 15.853 -14.034 1.00 58.09 221 ASP A CA 1
ATOM 1678 C C . ASP A 1 221 ? -8.930 15.189 -13.341 1.00 58.09 221 ASP A C 1
ATOM 1680 O O . ASP A 1 221 ? -7.793 15.349 -13.790 1.00 58.09 221 ASP A O 1
ATOM 1684 N N . ASP A 1 222 ? -9.144 14.446 -12.248 1.00 67.94 222 ASP A N 1
ATOM 1685 C CA . ASP A 1 222 ? -8.069 13.712 -11.580 1.00 67.94 222 ASP A CA 1
ATOM 1686 C C . ASP A 1 222 ? -7.701 12.486 -12.428 1.00 67.94 222 ASP A C 1
ATOM 1688 O O . ASP A 1 222 ? -8.486 11.549 -12.583 1.00 67.94 222 ASP A O 1
ATOM 1692 N N . GLU A 1 223 ? -6.483 12.465 -12.970 1.00 70.44 223 GLU A N 1
ATOM 1693 C CA . GLU A 1 223 ? -5.961 11.332 -13.736 1.00 70.44 223 GLU A CA 1
ATOM 1694 C C . GLU A 1 223 ? -4.919 10.551 -12.939 1.00 70.44 223 GLU A C 1
ATOM 1696 O O . GLU A 1 223 ? -3.952 11.112 -12.415 1.00 70.44 223 GLU A O 1
ATOM 1701 N N . LEU A 1 224 ? -5.069 9.222 -12.892 1.00 77.50 224 LEU A N 1
ATOM 1702 C CA . LEU A 1 224 ? -4.046 8.347 -12.324 1.00 77.50 224 LEU A CA 1
ATOM 1703 C C . LEU A 1 224 ? -2.717 8.546 -13.060 1.00 77.50 224 LEU A C 1
ATOM 1705 O O . LEU A 1 224 ? -2.520 8.042 -14.161 1.00 77.50 224 LEU A O 1
ATOM 1709 N N . GLY A 1 225 ? -1.772 9.226 -12.409 1.00 79.75 225 GLY A N 1
ATOM 1710 C CA . GLY A 1 225 ? -0.404 9.308 -12.913 1.00 79.75 225 GLY A CA 1
ATOM 1711 C C . GLY A 1 225 ? 0.262 7.930 -13.047 1.00 79.75 225 GLY A C 1
ATOM 1712 O O . GLY A 1 225 ? -0.127 6.958 -12.394 1.00 79.75 225 GLY A O 1
ATOM 1713 N N . LEU A 1 226 ? 1.336 7.866 -13.837 1.00 84.00 226 LEU A N 1
ATOM 1714 C CA . LEU A 1 226 ? 2.067 6.627 -14.150 1.00 84.00 226 LEU A CA 1
ATOM 1715 C C . LEU A 1 226 ? 2.492 5.828 -12.910 1.00 84.00 226 LEU A C 1
ATOM 1717 O O . LEU A 1 226 ? 2.452 4.597 -12.912 1.00 84.00 226 LEU A O 1
ATOM 1721 N N . SER A 1 227 ? 2.882 6.516 -11.833 1.00 85.31 227 SER A N 1
ATOM 1722 C CA . SER A 1 227 ? 3.257 5.872 -10.572 1.00 85.31 227 SER A CA 1
ATOM 1723 C C . SER A 1 227 ? 2.084 5.124 -9.933 1.00 85.31 227 SER A C 1
ATOM 1725 O O . SER A 1 227 ? 2.283 4.039 -9.387 1.00 85.31 227 SER A O 1
ATOM 1727 N N . HIS A 1 228 ? 0.863 5.656 -10.027 1.00 86.69 228 HIS A N 1
ATOM 1728 C CA . HIS A 1 228 ? -0.330 5.010 -9.491 1.00 86.69 228 HIS A CA 1
ATOM 1729 C C . HIS A 1 228 ? -0.681 3.759 -10.293 1.00 86.69 228 HIS A C 1
ATOM 1731 O O . HIS A 1 228 ? -0.927 2.708 -9.704 1.00 86.69 228 HIS A O 1
ATOM 1737 N N . TRP A 1 229 ? -0.621 3.832 -11.626 1.00 87.31 229 TRP A N 1
ATOM 1738 C CA . TRP A 1 229 ? -0.793 2.656 -12.481 1.00 87.31 229 TRP A CA 1
ATOM 1739 C C . TRP A 1 229 ? 0.222 1.562 -12.161 1.00 87.31 229 TRP A C 1
ATOM 1741 O O . TRP A 1 229 ? -0.143 0.391 -12.040 1.00 87.31 229 TRP A O 1
ATOM 1751 N N . ALA A 1 230 ? 1.481 1.941 -11.954 1.00 89.44 230 ALA A N 1
ATOM 1752 C CA . ALA A 1 230 ? 2.532 0.993 -11.631 1.00 89.44 230 ALA A CA 1
ATOM 1753 C C . ALA A 1 230 ? 2.304 0.304 -10.269 1.00 89.44 230 ALA A C 1
ATOM 1755 O O . ALA A 1 230 ? 2.420 -0.919 -10.152 1.00 89.44 230 ALA A O 1
ATOM 1756 N N . TRP A 1 231 ? 1.914 1.063 -9.242 1.00 90.31 231 TRP A N 1
ATOM 1757 C CA . TRP A 1 231 ? 1.591 0.519 -7.921 1.00 90.31 231 TRP A CA 1
ATOM 1758 C C . TRP A 1 231 ? 0.332 -0.349 -7.917 1.00 90.31 231 TRP A C 1
ATOM 1760 O O . TRP A 1 231 ? 0.345 -1.428 -7.320 1.00 90.31 231 TRP A O 1
ATOM 1770 N N . LEU A 1 232 ? -0.725 0.072 -8.615 1.00 88.12 232 LEU A N 1
ATOM 1771 C CA . LEU A 1 232 ? -1.957 -0.705 -8.740 1.00 88.12 232 LEU A CA 1
ATOM 1772 C C . LEU A 1 232 ? -1.689 -2.032 -9.457 1.00 88.12 232 LEU A C 1
ATOM 1774 O O . LEU A 1 232 ? -2.144 -3.087 -9.007 1.00 88.12 232 LEU A O 1
ATOM 1778 N N . ALA A 1 233 ? -0.886 -1.989 -10.524 1.00 87.19 233 ALA A N 1
ATOM 1779 C CA . ALA A 1 233 ? -0.486 -3.185 -11.245 1.00 87.19 233 ALA A CA 1
ATOM 1780 C C . ALA A 1 233 ? 0.331 -4.142 -10.382 1.00 87.19 233 ALA A C 1
ATOM 1782 O O . ALA A 1 233 ? 0.103 -5.353 -10.408 1.00 87.19 233 ALA A O 1
ATOM 1783 N N . TYR A 1 234 ? 1.238 -3.603 -9.570 1.00 87.94 234 TYR A N 1
ATOM 1784 C CA . TYR A 1 234 ? 2.007 -4.395 -8.622 1.00 87.94 234 TYR A CA 1
ATOM 1785 C C . TYR A 1 234 ? 1.094 -5.080 -7.594 1.00 87.94 234 TYR A C 1
ATOM 1787 O O . TYR A 1 234 ? 1.198 -6.293 -7.408 1.00 87.94 234 TYR A O 1
ATOM 1795 N N . ALA A 1 235 ? 0.166 -4.330 -6.993 1.00 87.31 235 ALA A N 1
ATOM 1796 C CA . ALA A 1 235 ? -0.747 -4.820 -5.960 1.00 87.31 235 ALA A CA 1
ATOM 1797 C C . ALA A 1 235 ? -1.694 -5.920 -6.445 1.00 87.31 235 ALA A C 1
ATOM 1799 O O . ALA A 1 235 ? -1.992 -6.860 -5.706 1.00 87.31 235 ALA A O 1
ATOM 1800 N N . CYS A 1 236 ? -2.201 -5.784 -7.670 1.00 82.44 236 CYS A N 1
ATOM 1801 C CA . CYS A 1 236 ? -3.267 -6.643 -8.178 1.00 82.44 236 CYS A CA 1
ATOM 1802 C C . CYS A 1 236 ? -2.749 -7.799 -9.035 1.00 82.44 236 CYS A C 1
ATOM 1804 O O . CYS A 1 236 ? -3.383 -8.851 -9.082 1.00 82.44 236 CYS A O 1
ATOM 1806 N N . TRP A 1 237 ? -1.613 -7.618 -9.714 1.00 79.00 237 TRP A N 1
ATOM 1807 C CA . TRP A 1 237 ? -1.168 -8.537 -10.768 1.00 79.00 237 TRP A CA 1
ATOM 1808 C C . TRP A 1 237 ? 0.334 -8.854 -10.722 1.00 79.00 237 TRP A C 1
ATOM 1810 O O . TRP A 1 237 ? 0.809 -9.688 -11.493 1.00 79.00 237 TRP A O 1
ATOM 1820 N N . GLY A 1 238 ? 1.096 -8.207 -9.837 1.00 71.44 238 GLY A N 1
ATOM 1821 C CA . GLY A 1 238 ? 2.550 -8.322 -9.784 1.00 71.44 238 GLY A CA 1
ATOM 1822 C C . GLY A 1 238 ? 3.088 -9.466 -8.925 1.00 71.44 238 GLY A C 1
ATOM 1823 O O . GLY A 1 238 ? 4.284 -9.732 -9.010 1.00 71.44 238 GLY A O 1
ATOM 1824 N N . HIS A 1 239 ? 2.279 -10.141 -8.098 1.00 66.50 239 HIS A N 1
ATOM 1825 C CA . HIS A 1 239 ? 2.807 -11.067 -7.088 1.00 66.50 239 HIS A CA 1
ATOM 1826 C C . HIS A 1 239 ? 2.383 -12.544 -7.283 1.00 66.50 239 HIS A C 1
ATOM 1828 O O . HIS A 1 239 ? 1.190 -12.843 -7.282 1.00 66.50 239 HIS A O 1
ATOM 1834 N N . PRO A 1 240 ? 3.333 -13.501 -7.392 1.00 51.09 240 PRO A N 1
ATOM 1835 C CA . PRO A 1 240 ? 3.029 -14.920 -7.609 1.00 51.09 240 PRO A CA 1
ATOM 1836 C C . PRO A 1 240 ? 2.561 -15.696 -6.365 1.00 51.09 240 PRO A C 1
ATOM 1838 O O . PRO A 1 240 ? 2.058 -16.809 -6.511 1.00 51.09 240 PRO A O 1
ATOM 1841 N N . THR A 1 241 ? 2.698 -15.163 -5.139 1.00 48.47 241 THR A N 1
ATOM 1842 C CA . THR A 1 241 ? 2.130 -15.841 -3.947 1.00 48.47 241 THR A CA 1
ATOM 1843 C C . THR A 1 241 ? 0.608 -15.744 -3.876 1.00 48.47 241 THR A C 1
ATOM 1845 O O . THR A 1 241 ? 0.004 -16.491 -3.109 1.00 48.47 241 THR A O 1
ATOM 1848 N N . ALA A 1 242 ? -0.022 -14.935 -4.735 1.00 48.84 242 ALA A N 1
ATOM 1849 C CA . ALA A 1 242 ? -1.452 -14.983 -5.010 1.00 48.84 242 ALA A CA 1
ATOM 1850 C C . ALA A 1 242 ? -1.803 -16.239 -5.835 1.00 48.84 242 ALA A C 1
ATOM 1852 O O . ALA A 1 242 ? -2.351 -16.165 -6.936 1.00 48.84 242 ALA A O 1
ATOM 1853 N N . LYS A 1 243 ? -1.468 -17.430 -5.325 1.00 43.81 243 LYS A N 1
ATOM 1854 C CA . LYS A 1 243 ? -1.983 -18.684 -5.879 1.00 43.81 243 LYS A CA 1
ATOM 1855 C C . LYS A 1 243 ? -3.501 -18.680 -5.705 1.00 43.81 243 LYS A C 1
ATOM 1857 O O . LYS A 1 243 ? -3.998 -18.945 -4.619 1.00 43.81 243 LYS A O 1
ATOM 1862 N N . GLY A 1 244 ? -4.219 -18.395 -6.789 1.00 47.91 244 GLY A N 1
ATOM 1863 C CA . GLY A 1 244 ? -5.671 -18.561 -6.862 1.00 47.91 244 GLY A CA 1
ATOM 1864 C C . GLY A 1 244 ? -6.505 -17.439 -6.246 1.00 47.91 244 GLY A C 1
ATOM 1865 O O . GLY A 1 244 ? -7.652 -17.694 -5.898 1.00 47.91 244 GLY A O 1
ATOM 1866 N N . PHE A 1 245 ? -5.965 -16.225 -6.109 1.00 54.56 245 PHE A N 1
ATOM 1867 C CA . PHE A 1 245 ? -6.744 -15.110 -5.573 1.00 54.56 245 PHE A CA 1
ATOM 1868 C C . PHE A 1 245 ? -7.515 -14.387 -6.690 1.00 54.56 245 PHE A C 1
ATOM 1870 O O . PHE A 1 245 ? -6.937 -13.585 -7.422 1.00 54.56 245 PHE A O 1
ATOM 1877 N N . ASP A 1 246 ? -8.810 -14.696 -6.824 1.00 68.50 246 ASP A N 1
ATOM 1878 C CA . ASP A 1 246 ? -9.752 -13.994 -7.708 1.00 68.50 246 ASP A CA 1
ATOM 1879 C C . ASP A 1 246 ? -10.112 -12.632 -7.086 1.00 68.50 246 ASP A C 1
ATOM 1881 O O . ASP A 1 246 ? -11.116 -12.499 -6.390 1.00 68.50 246 ASP A O 1
ATOM 1885 N N . ARG A 1 247 ? -9.271 -11.610 -7.307 1.00 78.00 247 ARG A N 1
ATOM 1886 C CA . ARG A 1 247 ? -9.576 -10.229 -6.893 1.00 78.00 247 ARG A CA 1
ATOM 1887 C C . ARG A 1 247 ? -10.415 -9.521 -7.957 1.00 78.00 247 ARG A C 1
ATOM 1889 O O . ARG A 1 247 ? -10.084 -9.567 -9.146 1.00 78.00 247 ARG A O 1
ATOM 1896 N N . SER A 1 248 ? -11.475 -8.845 -7.527 1.00 84.75 248 SER A N 1
ATOM 1897 C CA . SER A 1 248 ? -12.246 -7.919 -8.354 1.00 84.75 248 SER A CA 1
ATOM 1898 C C . SER A 1 248 ? -11.712 -6.506 -8.150 1.00 84.75 248 SER A C 1
ATOM 1900 O O . SER A 1 248 ? -11.687 -6.005 -7.031 1.00 84.75 248 SER A O 1
ATOM 1902 N N . VAL A 1 249 ? -11.244 -5.871 -9.221 1.00 86.88 249 VAL A N 1
ATOM 1903 C CA . VAL A 1 249 ? -10.718 -4.504 -9.187 1.00 86.88 249 VAL A CA 1
ATOM 1904 C C . VAL A 1 249 ? -11.627 -3.616 -10.018 1.00 86.88 249 VAL A C 1
ATOM 1906 O O . VAL A 1 249 ? -11.865 -3.897 -11.192 1.00 86.88 249 VAL A O 1
ATOM 1909 N N . SER A 1 250 ? -12.113 -2.530 -9.431 1.00 89.06 250 SER A N 1
ATOM 1910 C CA . SER A 1 250 ? -12.844 -1.482 -10.130 1.00 89.06 250 SER A CA 1
ATOM 1911 C C . SER A 1 250 ? -12.120 -0.147 -10.003 1.00 89.06 250 SER A C 1
ATOM 1913 O O . SER A 1 250 ? -11.687 0.221 -8.917 1.00 89.06 250 SER A O 1
ATOM 1915 N N . VAL A 1 251 ? -11.959 0.571 -11.114 1.00 87.31 251 VAL A N 1
ATOM 1916 C CA . VAL A 1 251 ? -11.278 1.876 -11.141 1.00 87.31 251 VAL A CA 1
ATOM 1917 C C . VAL A 1 251 ? -12.148 2.874 -11.896 1.00 87.31 251 VAL A C 1
ATOM 1919 O O . VAL A 1 251 ? -12.593 2.583 -13.013 1.00 87.31 251 VAL A O 1
ATOM 1922 N N . SER A 1 252 ? -12.434 4.026 -11.286 1.00 83.69 252 SER A N 1
ATOM 1923 C CA . SER A 1 252 ? -13.275 5.060 -11.897 1.00 83.69 252 SER A CA 1
ATOM 1924 C C . SER A 1 252 ? -13.082 6.460 -11.306 1.00 83.69 252 SER A C 1
ATOM 1926 O O . SER A 1 252 ? -12.967 6.562 -10.084 1.00 83.69 252 SER A O 1
ATOM 1928 N N . PRO A 1 253 ? -13.305 7.520 -12.095 1.00 83.12 253 PRO A N 1
ATOM 1929 C CA . PRO A 1 253 ? -13.101 7.574 -13.549 1.00 83.12 253 PRO A CA 1
ATOM 1930 C C . PRO A 1 253 ? -11.615 7.376 -13.907 1.00 83.12 253 PRO A C 1
ATOM 1932 O O . PRO A 1 253 ? -10.770 7.533 -13.040 1.00 83.12 253 PRO A O 1
ATOM 1935 N N . ILE A 1 254 ? -11.277 7.002 -15.148 1.00 83.69 254 ILE A N 1
ATOM 1936 C CA . ILE A 1 254 ? -9.875 6.981 -15.616 1.00 83.69 254 ILE A CA 1
ATOM 1937 C C . ILE A 1 254 ? -9.702 7.490 -17.048 1.00 83.69 254 ILE A C 1
ATOM 1939 O O . ILE A 1 254 ? -10.550 7.247 -17.909 1.00 83.69 254 ILE A O 1
ATOM 1943 N N . SER A 1 255 ? -8.552 8.099 -17.315 1.00 86.19 255 SER A N 1
ATOM 1944 C CA . SER A 1 255 ? -7.994 8.245 -18.660 1.00 86.19 255 SER A CA 1
ATOM 1945 C C . SER A 1 255 ? -6.989 7.121 -18.918 1.00 86.19 255 SER A C 1
ATOM 1947 O O . SER A 1 255 ? -6.265 6.719 -18.007 1.00 86.19 255 SER A O 1
ATOM 1949 N N . LEU A 1 256 ? -6.976 6.573 -20.137 1.00 87.31 256 LEU A N 1
ATOM 1950 C CA . LEU A 1 256 ? -6.062 5.489 -20.512 1.00 87.31 256 LEU A CA 1
ATOM 1951 C C . LEU A 1 256 ? -5.267 5.836 -21.777 1.00 87.31 256 LEU A C 1
ATOM 1953 O O . LEU A 1 256 ? -5.840 5.986 -22.863 1.00 87.31 256 LEU A O 1
ATOM 1957 N N . SER A 1 257 ? -3.945 5.883 -21.631 1.00 91.06 257 SER A N 1
ATOM 1958 C CA . SER A 1 257 ? -2.960 6.123 -22.687 1.00 91.06 257 SER A CA 1
ATOM 1959 C C . SER A 1 257 ? -2.090 4.893 -22.970 1.00 91.06 257 SER A C 1
ATOM 1961 O O . SER A 1 257 ? -2.027 3.937 -22.190 1.00 91.06 257 SER A O 1
ATOM 1963 N N . ALA A 1 258 ? -1.362 4.919 -24.086 1.00 90.50 258 ALA A N 1
ATOM 1964 C CA . ALA A 1 258 ? -0.364 3.897 -24.401 1.00 90.50 258 ALA A CA 1
ATOM 1965 C C . ALA A 1 258 ? 0.764 3.829 -23.351 1.00 90.50 258 ALA A C 1
ATOM 1967 O O . ALA A 1 258 ? 1.336 2.758 -23.123 1.00 90.50 258 ALA A O 1
ATOM 1968 N N . GLN A 1 259 ? 1.074 4.949 -22.689 1.00 90.44 259 GLN A N 1
ATOM 1969 C CA . GLN A 1 259 ? 2.093 5.000 -21.642 1.00 90.44 259 GLN A CA 1
ATOM 1970 C C . GLN A 1 259 ? 1.641 4.254 -20.380 1.00 90.44 259 GLN A C 1
ATOM 1972 O O . GLN A 1 259 ? 2.441 3.529 -19.785 1.00 90.44 259 GLN A O 1
ATOM 1977 N N . ASP A 1 260 ? 0.354 4.335 -20.035 1.00 89.38 260 ASP A N 1
ATOM 1978 C CA . ASP A 1 260 ? -0.230 3.584 -18.916 1.00 89.38 260 ASP A CA 1
ATOM 1979 C C . ASP A 1 260 ? -0.179 2.072 -19.176 1.00 89.38 260 ASP A C 1
ATOM 1981 O O . ASP A 1 260 ? 0.192 1.278 -18.314 1.00 89.38 260 ASP A O 1
ATOM 1985 N N . VAL A 1 261 ? -0.475 1.635 -20.402 1.00 89.19 261 VAL A N 1
ATOM 1986 C CA . VAL A 1 261 ? -0.359 0.210 -20.757 1.00 89.19 261 VAL A CA 1
ATOM 1987 C C . VAL A 1 261 ? 1.096 -0.256 -20.700 1.00 89.19 261 VAL A C 1
ATOM 1989 O O . VAL A 1 261 ? 1.376 -1.340 -20.180 1.00 89.19 261 VAL A O 1
ATOM 1992 N N . SER A 1 262 ? 2.030 0.571 -21.179 1.00 90.50 262 SER A N 1
ATOM 1993 C CA . SER A 1 262 ? 3.466 0.282 -21.104 1.00 90.50 262 SER A CA 1
ATOM 1994 C C . SER A 1 262 ? 3.936 0.134 -19.654 1.00 90.50 262 SER A C 1
ATOM 1996 O O . SER A 1 262 ? 4.618 -0.844 -19.334 1.00 90.50 262 SER A O 1
ATOM 1998 N N . ILE A 1 263 ? 3.530 1.037 -18.748 1.00 89.12 263 ILE A N 1
ATOM 1999 C CA . ILE A 1 263 ? 3.940 0.960 -17.339 1.00 89.12 263 ILE A CA 1
ATOM 2000 C C . ILE A 1 263 ? 3.403 -0.315 -16.684 1.00 89.12 263 ILE A C 1
ATOM 2002 O O . ILE A 1 263 ? 4.166 -1.039 -16.040 1.00 89.12 263 ILE A O 1
ATOM 2006 N N . VAL A 1 264 ? 2.132 -0.660 -16.927 1.00 88.12 264 VAL A N 1
ATOM 2007 C CA . VAL A 1 264 ? 1.529 -1.908 -16.435 1.00 88.12 264 VAL A CA 1
ATOM 2008 C C . VAL A 1 264 ? 2.313 -3.112 -16.954 1.00 88.12 264 VAL A C 1
ATOM 2010 O O . VAL A 1 264 ? 2.722 -3.965 -16.164 1.00 88.12 264 VAL A O 1
ATOM 2013 N N . GLN A 1 265 ? 2.613 -3.164 -18.254 1.00 86.81 265 GLN A N 1
ATOM 2014 C CA . GLN A 1 265 ? 3.381 -4.258 -18.852 1.00 86.81 265 GLN A CA 1
ATOM 2015 C C . GLN A 1 265 ? 4.758 -4.426 -18.197 1.00 86.81 265 GLN A C 1
ATOM 2017 O O . GLN A 1 265 ? 5.198 -5.550 -17.932 1.00 86.81 265 GLN A O 1
ATOM 2022 N N . GLN A 1 266 ? 5.449 -3.322 -17.920 1.00 87.00 266 GLN A N 1
ATOM 2023 C CA . GLN A 1 266 ? 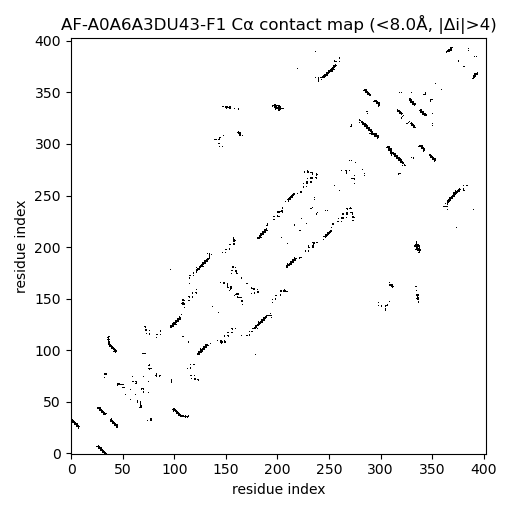6.766 -3.359 -17.290 1.00 87.00 266 GLN A CA 1
ATOM 2024 C C . GLN A 1 266 ? 6.695 -3.840 -15.841 1.00 87.00 266 GLN A C 1
ATOM 2026 O O . GLN A 1 266 ? 7.541 -4.638 -15.424 1.00 87.00 266 GLN A O 1
ATOM 2031 N N . VAL A 1 267 ? 5.674 -3.426 -15.087 1.00 88.38 267 VAL A N 1
ATOM 2032 C CA . VAL A 1 267 ? 5.438 -3.933 -13.730 1.00 88.38 267 VAL A CA 1
ATOM 2033 C C . VAL A 1 267 ? 5.127 -5.424 -13.749 1.00 88.38 267 VAL A C 1
ATOM 2035 O O . VAL A 1 267 ? 5.698 -6.156 -12.948 1.00 88.38 267 VAL A O 1
ATOM 2038 N N . LEU A 1 268 ? 4.300 -5.909 -14.677 1.00 84.50 268 LEU A N 1
ATOM 2039 C CA . LEU A 1 268 ? 4.006 -7.342 -14.812 1.00 84.50 268 LEU A CA 1
ATOM 2040 C C . LEU A 1 268 ? 5.257 -8.150 -15.178 1.00 84.50 268 LEU A C 1
ATOM 2042 O O . LEU A 1 268 ? 5.497 -9.232 -14.640 1.00 84.50 268 LEU A O 1
ATOM 2046 N N . LYS A 1 269 ? 6.096 -7.610 -16.066 1.00 83.19 269 LYS A N 1
ATOM 2047 C CA . LYS A 1 269 ? 7.359 -8.240 -16.464 1.00 83.19 269 LYS A CA 1
ATOM 2048 C C . LYS A 1 269 ? 8.332 -8.327 -15.291 1.00 83.19 269 LYS A C 1
ATOM 2050 O O . LYS A 1 269 ? 8.921 -9.381 -15.050 1.00 83.19 269 LYS A O 1
ATOM 2055 N N . ASN A 1 270 ? 8.474 -7.250 -14.530 1.00 83.69 270 ASN A N 1
ATOM 2056 C CA . ASN A 1 270 ? 9.501 -7.141 -13.499 1.00 83.69 270 ASN A CA 1
ATOM 2057 C C . ASN A 1 270 ? 8.985 -7.414 -12.084 1.00 83.69 270 ASN A C 1
ATOM 2059 O O . ASN A 1 270 ? 9.789 -7.437 -11.160 1.00 83.69 270 ASN A O 1
ATOM 2063 N N . CYS A 1 271 ? 7.683 -7.614 -11.883 1.00 85.94 271 CYS A N 1
ATOM 2064 C CA . CYS A 1 271 ? 7.044 -7.720 -10.569 1.00 85.94 271 CYS A CA 1
ATOM 2065 C C . CYS A 1 271 ? 7.536 -6.634 -9.597 1.00 85.94 271 CYS A C 1
ATOM 2067 O O . CYS A 1 271 ? 7.935 -6.943 -8.476 1.00 85.94 271 CYS A O 1
ATOM 2069 N N . TYR A 1 272 ? 7.618 -5.381 -10.051 1.00 89.12 272 TYR A N 1
ATOM 2070 C CA . TYR A 1 272 ? 8.155 -4.265 -9.267 1.00 89.12 272 TYR A CA 1
ATOM 2071 C C . TYR A 1 272 ? 7.465 -2.950 -9.658 1.00 89.12 272 TYR A C 1
ATOM 2073 O O . TYR A 1 272 ? 7.332 -2.708 -10.855 1.00 89.12 272 TYR A O 1
ATOM 2081 N N . PRO A 1 273 ? 7.050 -2.101 -8.698 1.00 88.31 273 PRO A N 1
ATOM 2082 C CA . PRO A 1 273 ? 6.168 -0.950 -8.935 1.00 88.31 273 PRO A CA 1
ATOM 2083 C C . PRO A 1 273 ? 6.861 0.290 -9.526 1.00 88.31 273 PRO A C 1
ATOM 2085 O O . PRO A 1 273 ? 6.199 1.279 -9.804 1.00 88.31 273 PRO A O 1
ATOM 2088 N N . GLN A 1 274 ? 8.184 0.277 -9.704 1.00 81.31 274 GLN A N 1
ATOM 2089 C CA . GLN A 1 274 ? 8.923 1.345 -10.391 1.00 81.31 274 GLN A CA 1
ATOM 2090 C C . GLN A 1 274 ? 9.792 0.745 -11.497 1.00 81.31 274 GLN A C 1
ATOM 2092 O O . GLN A 1 274 ? 10.903 0.274 -11.230 1.00 81.31 274 GLN A O 1
ATOM 2097 N N . PRO A 1 275 ? 9.288 0.680 -12.736 1.00 65.69 275 PRO A N 1
ATOM 2098 C CA . PRO A 1 275 ? 10.076 0.157 -13.826 1.00 65.69 275 PRO A CA 1
ATOM 2099 C C . PRO A 1 275 ? 11.134 1.170 -14.293 1.00 65.69 275 PRO A C 1
ATOM 2101 O O . PRO A 1 275 ? 11.108 2.354 -13.977 1.00 65.69 275 PRO A O 1
ATOM 2104 N N . VAL A 1 276 ? 12.147 0.637 -14.962 1.00 63.34 276 VAL A N 1
ATOM 2105 C CA . VAL A 1 276 ? 13.529 1.133 -14.925 1.00 63.34 276 VAL A CA 1
ATOM 2106 C C . VAL A 1 276 ? 13.875 2.209 -15.951 1.00 63.34 276 VAL A C 1
ATOM 2108 O O . VAL A 1 276 ? 15.022 2.642 -15.971 1.00 63.34 276 VAL A O 1
ATOM 2111 N N . GLU A 1 277 ? 12.935 2.664 -16.782 1.00 56.84 277 GLU A N 1
ATOM 2112 C CA . GLU A 1 277 ? 13.240 3.478 -17.976 1.00 56.84 277 GLU A CA 1
ATOM 2113 C C . GLU A 1 277 ? 14.096 4.740 -17.720 1.00 56.84 277 GLU A C 1
ATOM 2115 O O . GLU A 1 277 ? 14.714 5.244 -18.653 1.00 56.84 277 GLU A O 1
ATOM 2120 N N . GLU A 1 278 ? 14.251 5.181 -16.466 1.00 52.12 278 GLU A N 1
ATOM 2121 C CA . GLU A 1 278 ? 15.050 6.347 -16.070 1.00 52.12 278 GLU A CA 1
ATOM 2122 C C . GLU A 1 278 ? 16.284 6.062 -15.176 1.00 52.12 278 GLU A C 1
ATOM 2124 O O . GLU A 1 278 ? 17.004 6.999 -14.824 1.00 52.12 278 GLU A O 1
ATOM 2129 N N . ARG A 1 279 ? 16.573 4.811 -14.770 1.00 54.62 279 ARG A N 1
ATOM 2130 C CA . ARG A 1 279 ? 17.562 4.527 -13.701 1.00 54.62 279 ARG A CA 1
ATOM 2131 C C . ARG A 1 279 ? 18.729 3.633 -14.131 1.00 54.62 279 ARG A C 1
ATOM 2133 O O . ARG A 1 279 ? 18.690 2.415 -13.983 1.00 54.62 279 ARG A O 1
ATOM 2140 N N . GLY A 1 280 ? 19.819 4.275 -14.553 1.00 56.09 280 GLY A N 1
ATOM 2141 C CA . GLY A 1 280 ? 21.159 3.677 -14.577 1.00 56.09 280 GLY A CA 1
ATOM 2142 C C . GLY A 1 280 ? 21.428 2.664 -15.697 1.00 56.09 280 GLY A C 1
ATOM 2143 O O . GLY A 1 280 ? 20.596 2.393 -16.557 1.00 56.09 280 GLY A O 1
ATOM 2144 N N . VAL A 1 281 ? 22.655 2.131 -15.714 1.00 59.78 281 VAL A N 1
ATOM 2145 C CA . VAL A 1 281 ? 23.190 1.353 -16.850 1.00 59.78 281 VAL A CA 1
ATOM 2146 C C . VAL A 1 281 ? 22.824 -0.139 -16.772 1.00 59.78 281 VAL A C 1
ATOM 2148 O O . VAL A 1 281 ? 22.883 -0.817 -17.796 1.00 59.78 281 VAL A O 1
ATOM 2151 N N . ASN A 1 282 ? 22.428 -0.680 -15.606 1.00 75.25 282 ASN A N 1
ATOM 2152 C CA . ASN A 1 282 ? 22.033 -2.096 -15.480 1.00 75.25 282 ASN A CA 1
ATOM 2153 C C . ASN A 1 282 ? 21.327 -2.454 -14.146 1.00 75.25 282 ASN A C 1
ATOM 2155 O O . ASN A 1 282 ? 21.885 -3.203 -13.334 1.00 75.25 282 ASN A O 1
ATOM 2159 N N . PRO A 1 283 ? 20.121 -1.941 -13.881 1.00 85.38 283 PRO A N 1
ATOM 2160 C CA . PRO A 1 283 ? 19.391 -2.292 -12.669 1.00 85.38 283 PRO A CA 1
ATOM 2161 C C . PRO A 1 283 ? 18.953 -3.761 -12.669 1.00 85.38 283 PRO A C 1
ATOM 2163 O O . PRO A 1 283 ? 18.564 -4.337 -13.689 1.00 85.38 283 PRO A O 1
ATOM 2166 N N . GLN A 1 284 ? 19.017 -4.373 -11.492 1.00 89.19 284 GLN A N 1
ATOM 2167 C CA . GLN A 1 284 ? 18.728 -5.783 -11.278 1.00 89.19 284 GLN A CA 1
ATOM 2168 C C . GLN A 1 284 ? 17.511 -5.934 -10.381 1.00 89.19 284 GLN A C 1
ATOM 2170 O O . GLN A 1 284 ? 17.463 -5.391 -9.278 1.00 89.19 284 GLN A O 1
ATOM 2175 N N . TYR A 1 285 ? 16.553 -6.736 -10.832 1.00 90.00 285 TYR A N 1
ATOM 2176 C CA . TYR A 1 285 ? 15.424 -7.135 -10.011 1.00 90.00 285 TYR A CA 1
ATOM 2177 C C . TYR A 1 285 ? 15.705 -8.453 -9.288 1.00 90.00 285 TYR A C 1
ATOM 2179 O O . TYR A 1 285 ? 16.400 -9.338 -9.803 1.00 90.00 285 TYR A O 1
ATOM 2187 N N . GLY A 1 286 ? 15.173 -8.573 -8.079 1.00 91.50 286 GLY A N 1
ATOM 2188 C CA . GLY A 1 286 ? 15.418 -9.725 -7.230 1.00 91.50 286 GLY A CA 1
ATOM 2189 C C . GLY A 1 286 ? 14.669 -9.649 -5.912 1.00 91.50 286 GLY A C 1
ATOM 2190 O O . GLY A 1 286 ? 13.568 -9.100 -5.815 1.00 91.50 286 GLY A O 1
ATOM 2191 N N . PHE A 1 287 ? 15.276 -10.226 -4.885 1.00 92.50 287 PHE A N 1
ATOM 2192 C CA . PHE A 1 287 ? 14.767 -10.198 -3.525 1.00 92.50 287 PHE A CA 1
ATOM 2193 C C . PHE A 1 287 ? 15.896 -9.956 -2.535 1.00 92.50 287 PHE A C 1
ATOM 2195 O O . PHE A 1 287 ? 17.007 -10.443 -2.734 1.00 92.50 287 PHE A O 1
ATOM 2202 N N . VAL A 1 288 ? 15.586 -9.297 -1.424 1.00 93.69 288 VAL A N 1
ATOM 2203 C CA . VAL A 1 288 ? 16.490 -9.198 -0.274 1.00 93.69 288 VAL A CA 1
ATOM 2204 C C . VAL A 1 288 ? 15.882 -9.972 0.885 1.00 93.69 288 VAL A C 1
ATOM 2206 O O . VAL A 1 288 ? 14.694 -9.831 1.179 1.00 93.69 288 VAL A O 1
ATOM 2209 N N . ARG A 1 289 ? 16.688 -10.813 1.539 1.00 92.88 289 ARG A N 1
ATOM 2210 C CA . ARG A 1 289 ? 16.352 -11.348 2.866 1.00 92.88 289 ARG A CA 1
ATOM 2211 C C . ARG A 1 289 ? 16.858 -10.363 3.908 1.00 92.88 289 ARG A C 1
ATOM 2213 O O . ARG A 1 289 ? 18.068 -10.180 4.015 1.00 92.88 289 ARG A O 1
ATOM 2220 N N . ILE A 1 290 ? 15.929 -9.743 4.624 1.00 92.50 290 ILE A N 1
ATOM 2221 C CA . ILE A 1 290 ? 16.205 -8.738 5.644 1.00 92.50 290 ILE A CA 1
ATOM 2222 C C . ILE A 1 290 ? 16.004 -9.375 7.014 1.00 92.50 290 ILE A C 1
ATOM 2224 O O . ILE A 1 290 ? 14.985 -10.030 7.245 1.00 92.50 290 ILE A O 1
ATOM 2228 N N . ARG A 1 291 ? 16.978 -9.204 7.911 1.00 91.12 291 ARG A N 1
ATOM 2229 C CA . ARG A 1 291 ? 16.906 -9.753 9.272 1.00 91.12 291 ARG A CA 1
ATOM 2230 C C . ARG A 1 291 ? 16.108 -8.856 10.208 1.00 91.12 291 ARG A C 1
ATOM 2232 O O . ARG A 1 291 ? 16.146 -7.630 10.082 1.00 91.12 291 ARG A O 1
ATOM 2239 N N . ALA A 1 292 ? 15.457 -9.464 11.190 1.00 90.25 292 ALA A N 1
ATOM 2240 C CA . ALA A 1 292 ? 14.851 -8.774 12.318 1.00 90.25 292 ALA A CA 1
ATOM 2241 C C . ALA A 1 292 ? 15.838 -7.783 12.956 1.00 90.25 292 ALA A C 1
ATOM 2243 O O . ALA A 1 292 ? 17.017 -8.091 13.138 1.00 90.25 292 ALA A O 1
ATOM 2244 N N . GLY A 1 293 ? 15.351 -6.596 13.307 1.00 88.81 293 GLY A N 1
ATOM 2245 C CA . GLY A 1 293 ? 16.155 -5.514 13.869 1.00 88.81 293 GLY A CA 1
ATOM 2246 C C . GLY A 1 293 ? 16.903 -4.668 12.835 1.00 88.81 293 GLY A C 1
ATOM 2247 O O . GLY A 1 293 ? 17.506 -3.676 13.228 1.00 88.81 293 GLY A O 1
ATOM 2248 N N . SER A 1 294 ? 16.850 -5.014 11.544 1.00 91.06 294 SER A N 1
ATOM 2249 C CA . SER A 1 294 ? 17.445 -4.187 10.486 1.00 91.06 294 SER A CA 1
ATOM 2250 C C . SER A 1 294 ? 16.684 -2.875 10.315 1.00 91.06 294 SER A C 1
ATOM 2252 O O . SER A 1 294 ? 15.452 -2.849 10.399 1.00 91.06 294 SER A O 1
ATOM 2254 N N . GLU A 1 295 ? 17.427 -1.806 10.035 1.00 92.25 295 GLU A N 1
ATOM 2255 C CA . GLU A 1 295 ? 16.875 -0.486 9.742 1.00 92.25 295 GLU A CA 1
ATOM 2256 C C . GLU A 1 295 ? 16.497 -0.359 8.263 1.00 92.25 295 GLU A C 1
ATOM 2258 O O . GLU A 1 295 ? 17.233 -0.787 7.371 1.00 92.25 295 GLU A O 1
ATOM 2263 N N . LEU A 1 296 ? 15.346 0.259 8.009 1.00 91.88 296 LEU A N 1
ATOM 2264 C CA . LEU A 1 296 ? 14.841 0.587 6.680 1.00 91.88 296 LEU A CA 1
ATOM 2265 C C . LEU A 1 296 ? 14.570 2.087 6.618 1.00 91.88 296 LEU A C 1
ATOM 2267 O O . LEU A 1 296 ? 14.061 2.664 7.580 1.00 91.88 296 LEU A O 1
ATOM 2271 N N . ARG A 1 297 ? 14.865 2.720 5.484 1.00 91.56 297 ARG A N 1
ATOM 2272 C CA . ARG A 1 297 ? 14.585 4.149 5.267 1.00 91.56 297 ARG A CA 1
ATOM 2273 C C . ARG A 1 297 ? 13.489 4.310 4.221 1.00 91.56 297 ARG A C 1
ATOM 2275 O O . ARG A 1 297 ? 13.705 3.862 3.098 1.00 91.56 297 ARG A O 1
ATOM 2282 N N . PRO A 1 298 ? 12.331 4.908 4.535 1.00 89.94 298 PRO A N 1
ATOM 2283 C CA . PRO A 1 298 ? 11.298 5.139 3.533 1.00 89.94 298 PRO A CA 1
ATOM 2284 C C . PRO A 1 298 ? 11.804 6.014 2.378 1.00 89.94 298 PRO A C 1
ATOM 2286 O O . PRO A 1 298 ? 12.480 7.019 2.596 1.00 89.94 298 PRO A O 1
ATOM 2289 N N . CYS A 1 299 ? 11.465 5.642 1.145 1.00 86.88 299 CYS A N 1
ATOM 2290 C CA . CYS A 1 299 ? 11.758 6.449 -0.037 1.00 86.88 299 CYS A CA 1
ATOM 2291 C C . CYS A 1 299 ? 10.742 7.595 -0.183 1.00 86.88 299 CYS A C 1
ATOM 2293 O O . CYS A 1 299 ? 9.588 7.468 0.217 1.00 86.88 299 CYS A O 1
ATOM 2295 N N . GLY A 1 300 ? 11.149 8.693 -0.829 1.00 78.44 300 GLY A N 1
ATOM 2296 C CA . GLY A 1 300 ? 10.261 9.827 -1.129 1.00 78.44 300 GLY A CA 1
ATOM 2297 C C . GLY A 1 300 ? 10.108 10.845 0.005 1.00 78.44 300 GLY A C 1
ATOM 2298 O O . GLY A 1 300 ? 9.382 11.822 -0.154 1.00 78.44 300 GLY A O 1
ATOM 2299 N N . LEU A 1 301 ? 10.812 10.647 1.120 1.00 77.94 301 LEU A N 1
ATOM 2300 C CA . LEU A 1 301 ? 10.968 11.657 2.160 1.00 77.94 301 LEU A CA 1
ATOM 2301 C C . LEU A 1 301 ? 12.009 12.712 1.750 1.00 77.94 301 LEU A C 1
ATOM 2303 O O . LEU A 1 301 ? 12.957 12.417 1.020 1.00 77.94 301 LEU A O 1
ATOM 2307 N N . GLY A 1 302 ? 11.824 13.953 2.210 1.00 69.44 302 GLY A N 1
ATOM 2308 C CA . GLY A 1 302 ? 12.797 15.026 1.991 1.00 69.44 302 GLY A CA 1
ATOM 2309 C C . GLY A 1 302 ? 14.136 14.731 2.675 1.00 69.44 302 GLY A C 1
ATOM 2310 O O . GLY A 1 302 ? 14.172 14.055 3.697 1.00 69.44 302 GLY A O 1
ATOM 2311 N N . ASN A 1 303 ? 15.236 15.280 2.148 1.00 69.06 303 ASN A N 1
ATOM 2312 C CA . ASN A 1 303 ? 16.609 15.004 2.615 1.00 69.06 303 ASN A CA 1
ATOM 2313 C C . ASN A 1 303 ? 16.864 15.290 4.110 1.00 69.06 303 ASN A C 1
ATOM 2315 O O . ASN A 1 303 ? 17.870 14.842 4.653 1.00 69.06 303 ASN A O 1
ATOM 2319 N N . GLU A 1 304 ? 16.003 16.073 4.757 1.00 72.81 304 GLU A N 1
ATOM 2320 C CA . GLU A 1 304 ? 16.107 16.415 6.179 1.00 72.81 304 GLU A CA 1
ATOM 2321 C C . GLU A 1 304 ? 15.400 15.399 7.096 1.00 72.81 304 GLU A C 1
ATOM 2323 O O . GLU A 1 304 ? 15.626 15.399 8.308 1.00 72.81 304 GLU A O 1
ATOM 2328 N N . ASP A 1 305 ? 14.563 14.519 6.538 1.00 77.31 305 ASP A N 1
ATOM 2329 C CA . ASP A 1 305 ? 13.819 13.515 7.290 1.00 77.31 305 ASP A CA 1
ATOM 2330 C C . ASP A 1 305 ? 14.628 12.212 7.386 1.00 77.31 305 ASP A C 1
ATOM 2332 O O . ASP A 1 305 ? 14.810 11.473 6.419 1.00 77.31 305 ASP A O 1
ATOM 2336 N N . ASN A 1 306 ? 15.128 11.935 8.590 1.00 80.19 306 ASN A N 1
ATOM 2337 C CA . ASN A 1 306 ? 15.927 10.749 8.904 1.00 80.19 306 ASN A CA 1
ATOM 2338 C C . ASN A 1 306 ? 15.080 9.615 9.495 1.00 80.19 306 ASN A C 1
ATOM 2340 O O . ASN A 1 306 ? 15.570 8.843 10.322 1.00 80.19 306 ASN A O 1
ATOM 2344 N N . THR A 1 307 ? 13.800 9.531 9.133 1.00 86.25 307 THR A N 1
ATOM 2345 C CA . THR A 1 307 ? 12.917 8.480 9.640 1.00 86.25 307 THR A CA 1
ATOM 2346 C C . THR A 1 307 ? 13.448 7.095 9.292 1.00 86.25 307 THR A C 1
ATOM 2348 O O . THR A 1 307 ? 13.692 6.763 8.131 1.00 86.25 307 THR A O 1
ATOM 2351 N N . THR A 1 308 ? 13.589 6.264 10.322 1.00 88.06 308 THR A N 1
ATOM 2352 C CA . THR A 1 308 ? 13.981 4.863 10.207 1.00 88.06 308 THR A CA 1
ATOM 2353 C C . THR A 1 308 ? 12.865 3.959 10.711 1.00 88.06 308 THR A C 1
ATOM 2355 O O . THR A 1 308 ? 12.190 4.238 11.703 1.00 88.06 308 THR A O 1
ATOM 2358 N N . LEU A 1 309 ? 12.662 2.851 10.008 1.00 89.56 309 LEU A N 1
ATOM 2359 C CA . LEU A 1 309 ? 11.788 1.759 10.416 1.00 89.56 309 LEU A CA 1
ATOM 2360 C C . LEU A 1 309 ? 12.658 0.608 10.901 1.00 89.56 309 LEU A C 1
ATOM 2362 O O . LEU A 1 309 ? 13.692 0.321 10.303 1.00 89.56 309 LEU A O 1
ATOM 2366 N N . ILE A 1 310 ? 12.219 -0.087 11.945 1.00 89.81 310 ILE A N 1
ATOM 2367 C CA . ILE A 1 310 ? 12.914 -1.276 12.444 1.00 89.81 310 ILE A CA 1
ATOM 2368 C C . ILE A 1 310 ? 12.059 -2.493 12.128 1.00 89.81 310 ILE A C 1
ATOM 2370 O O . ILE A 1 310 ? 10.932 -2.599 12.619 1.00 89.81 310 ILE A O 1
ATOM 2374 N N . LEU A 1 311 ? 12.610 -3.414 11.340 1.00 89.50 311 LEU A N 1
ATOM 2375 C CA . LEU A 1 311 ? 11.928 -4.648 10.973 1.00 89.50 311 LEU A CA 1
ATOM 2376 C C . LEU A 1 311 ? 11.753 -5.554 12.202 1.00 89.50 311 LEU A C 1
ATOM 2378 O O . LEU A 1 311 ? 12.700 -5.785 12.953 1.00 89.50 311 LEU A O 1
ATOM 2382 N N . GLU A 1 312 ? 10.558 -6.103 12.418 1.00 87.81 312 GLU A N 1
ATOM 2383 C CA . GLU A 1 312 ? 10.287 -6.917 13.617 1.00 87.81 312 GLU A CA 1
ATOM 2384 C C . GLU A 1 312 ? 10.762 -8.369 13.504 1.00 87.81 312 GLU A C 1
ATOM 2386 O O . GLU A 1 312 ? 10.936 -9.049 14.515 1.00 87.81 312 GLU A O 1
ATOM 2391 N N . ARG A 1 313 ? 10.973 -8.862 12.283 1.00 86.69 313 ARG A N 1
ATOM 2392 C CA . ARG A 1 313 ? 11.234 -10.278 12.002 1.00 86.69 313 ARG A CA 1
ATOM 2393 C C . ARG A 1 313 ? 11.984 -10.469 10.693 1.00 86.69 313 ARG A C 1
ATOM 2395 O O . ARG A 1 313 ? 11.969 -9.597 9.836 1.00 86.69 313 ARG A O 1
ATOM 2402 N N . ASP A 1 314 ? 12.543 -11.653 10.507 1.00 90.19 314 ASP A N 1
ATOM 2403 C CA . ASP A 1 314 ? 13.164 -12.024 9.243 1.00 90.19 314 ASP A CA 1
ATOM 2404 C C . ASP A 1 314 ? 12.108 -12.122 8.133 1.00 90.19 314 ASP A C 1
ATOM 2406 O O . ASP A 1 314 ? 11.141 -12.884 8.233 1.00 90.19 314 ASP A O 1
ATOM 2410 N N . CYS A 1 315 ? 12.305 -11.367 7.055 1.00 88.88 315 CYS A N 1
ATOM 2411 C CA . CYS A 1 315 ? 11.405 -11.344 5.907 1.00 88.88 315 CYS A CA 1
ATOM 2412 C C . CYS A 1 315 ? 12.185 -11.306 4.591 1.00 88.88 315 CYS A C 1
ATOM 2414 O O . CYS A 1 315 ? 13.336 -10.874 4.523 1.00 88.88 315 CYS A O 1
ATOM 2416 N N . ARG A 1 316 ? 11.541 -11.765 3.517 1.00 91.75 316 ARG A N 1
ATOM 2417 C CA . ARG A 1 316 ? 12.053 -11.657 2.151 1.00 91.75 316 ARG A CA 1
ATOM 2418 C C . ARG A 1 316 ? 11.164 -10.688 1.391 1.00 91.75 316 ARG A C 1
ATOM 2420 O O . ARG A 1 316 ? 9.969 -10.939 1.295 1.00 91.75 316 ARG A O 1
ATOM 2427 N N . PHE A 1 317 ? 11.756 -9.651 0.816 1.00 92.06 317 PHE A N 1
ATOM 2428 C CA . PHE A 1 317 ? 11.020 -8.630 0.076 1.00 92.06 317 PHE A CA 1
ATOM 2429 C C . PHE A 1 317 ? 11.501 -8.530 -1.357 1.00 92.06 317 PHE A C 1
ATOM 2431 O O . PHE A 1 317 ? 12.668 -8.808 -1.653 1.00 92.06 317 PHE A O 1
ATOM 2438 N N . ARG A 1 318 ? 10.586 -8.140 -2.246 1.00 92.56 318 ARG A N 1
ATOM 2439 C CA . ARG A 1 318 ? 10.914 -7.804 -3.627 1.00 92.56 318 ARG A CA 1
ATOM 2440 C C . ARG A 1 318 ? 11.844 -6.595 -3.641 1.00 92.56 318 ARG A C 1
ATOM 2442 O O . ARG A 1 318 ? 11.608 -5.645 -2.900 1.00 92.56 318 ARG A O 1
ATOM 2449 N N . ALA A 1 319 ? 12.871 -6.637 -4.483 1.00 93.25 319 ALA A N 1
ATOM 2450 C CA . ALA A 1 319 ? 13.927 -5.641 -4.478 1.00 93.25 319 ALA A CA 1
ATOM 2451 C C . ALA A 1 319 ? 14.395 -5.229 -5.876 1.00 93.25 319 ALA A C 1
ATOM 2453 O O . ALA A 1 319 ? 14.370 -6.028 -6.820 1.00 93.25 319 ALA A O 1
ATOM 2454 N N . LEU A 1 320 ? 14.898 -4.002 -5.946 1.00 92.25 320 LEU A N 1
ATOM 2455 C CA . LEU A 1 320 ? 15.661 -3.427 -7.041 1.00 92.25 320 LEU A CA 1
ATOM 2456 C C . LEU A 1 320 ? 17.046 -3.037 -6.522 1.00 92.25 320 LEU A C 1
ATOM 2458 O O . LEU A 1 320 ? 17.174 -2.402 -5.476 1.00 92.25 320 LEU A O 1
ATOM 2462 N N . TYR A 1 321 ? 18.080 -3.406 -7.268 1.00 90.75 321 TYR A N 1
ATOM 2463 C CA . TYR A 1 321 ? 19.457 -3.055 -6.951 1.00 90.75 321 TYR A CA 1
ATOM 2464 C C . TYR A 1 321 ? 20.207 -2.630 -8.213 1.00 90.75 321 TYR A C 1
ATOM 2466 O O . TYR A 1 321 ? 20.263 -3.379 -9.189 1.00 90.75 321 TYR A O 1
ATOM 2474 N N . ASP A 1 322 ? 20.804 -1.440 -8.189 1.00 88.44 322 ASP A N 1
ATOM 2475 C CA . ASP A 1 322 ? 21.792 -1.006 -9.178 1.00 88.44 322 ASP A CA 1
ATOM 2476 C C . ASP A 1 322 ? 23.185 -0.980 -8.523 1.00 88.44 322 ASP A C 1
ATOM 2478 O O . ASP A 1 322 ? 23.466 -0.077 -7.729 1.00 88.44 322 ASP A O 1
ATOM 2482 N N . PRO A 1 323 ? 24.081 -1.928 -8.864 1.00 83.62 323 PRO A N 1
ATOM 2483 C CA . PRO A 1 323 ? 25.426 -1.979 -8.297 1.00 83.62 323 PRO A CA 1
ATOM 2484 C C . PRO A 1 323 ? 26.250 -0.702 -8.502 1.00 83.62 323 PRO A C 1
ATOM 2486 O O . PRO A 1 323 ? 27.165 -0.440 -7.724 1.00 83.62 323 PRO A O 1
ATOM 2489 N N . ILE A 1 324 ? 25.957 0.082 -9.546 1.00 81.94 324 ILE A N 1
ATOM 2490 C CA . ILE A 1 324 ? 26.706 1.302 -9.870 1.00 81.94 324 ILE A CA 1
ATOM 2491 C C . ILE A 1 324 ? 26.095 2.501 -9.141 1.00 81.94 324 ILE A C 1
ATOM 2493 O O . ILE A 1 324 ? 26.808 3.231 -8.452 1.00 81.94 324 ILE A O 1
ATOM 2497 N N . GLY A 1 325 ? 24.785 2.708 -9.298 1.00 80.31 325 GLY A N 1
ATOM 2498 C CA . GLY A 1 325 ? 24.086 3.878 -8.764 1.00 80.31 325 GLY A CA 1
ATOM 2499 C C . GLY A 1 325 ? 23.781 3.809 -7.266 1.00 80.31 325 GLY A C 1
ATOM 2500 O O . GLY A 1 325 ? 23.834 4.835 -6.591 1.00 80.31 325 GLY A O 1
ATOM 2501 N N . MET A 1 326 ? 23.481 2.620 -6.734 1.00 82.81 326 MET A N 1
ATOM 2502 C CA . MET A 1 326 ? 23.070 2.443 -5.332 1.00 82.81 326 MET A CA 1
ATOM 2503 C C . MET A 1 326 ? 24.223 2.001 -4.425 1.00 82.81 326 MET A C 1
ATOM 2505 O O . MET A 1 326 ? 24.175 2.244 -3.222 1.00 82.81 326 MET A O 1
ATOM 2509 N N . GLN A 1 327 ? 25.279 1.409 -4.997 1.00 82.12 327 GLN A N 1
ATOM 2510 C CA . GLN A 1 327 ? 26.481 0.909 -4.314 1.00 82.12 327 GLN A CA 1
ATOM 2511 C C . GLN A 1 327 ? 26.172 -0.120 -3.214 1.00 82.12 327 GLN A C 1
ATOM 2513 O O . GLN A 1 327 ? 26.308 -1.323 -3.430 1.00 82.12 327 GLN A O 1
ATOM 2518 N N . ASN A 1 328 ? 25.723 0.358 -2.057 1.00 87.50 328 ASN A N 1
ATOM 2519 C CA . ASN A 1 328 ? 25.633 -0.375 -0.802 1.00 87.50 328 ASN A CA 1
ATOM 2520 C C . ASN A 1 328 ? 24.202 -0.579 -0.300 1.00 87.50 328 ASN A C 1
ATOM 2522 O O . ASN A 1 328 ? 24.025 -1.248 0.705 1.00 87.50 328 ASN A O 1
ATOM 2526 N N . TYR A 1 329 ? 23.180 -0.046 -0.969 1.00 91.06 329 TYR A N 1
ATOM 2527 C CA . TYR A 1 329 ? 21.787 -0.275 -0.583 1.00 91.06 329 TYR A CA 1
ATOM 2528 C C . TYR A 1 329 ? 20.979 -0.884 -1.726 1.00 91.06 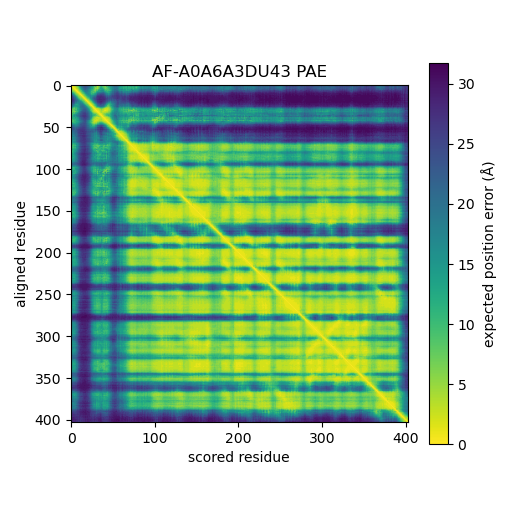329 TYR A C 1
ATOM 2530 O O . TYR A 1 329 ? 21.352 -0.777 -2.893 1.00 91.06 329 TYR A O 1
ATOM 2538 N N . ALA A 1 330 ? 19.856 -1.507 -1.385 1.00 92.94 330 ALA A N 1
ATOM 2539 C CA . ALA A 1 330 ? 18.812 -1.882 -2.332 1.00 92.94 330 ALA A CA 1
ATOM 2540 C C . ALA A 1 330 ? 17.506 -1.169 -1.979 1.00 92.94 330 ALA A C 1
ATOM 2542 O O . ALA A 1 330 ? 17.236 -0.888 -0.810 1.00 92.94 330 ALA A O 1
ATOM 2543 N N . GLU A 1 331 ? 16.681 -0.920 -2.989 1.00 93.81 331 GLU A N 1
ATOM 2544 C CA . GLU A 1 331 ? 15.295 -0.513 -2.786 1.00 93.81 331 GLU A CA 1
ATOM 2545 C C . GLU A 1 331 ? 14.423 -1.761 -2.669 1.00 93.81 331 GLU A C 1
ATOM 2547 O O . GLU A 1 331 ? 14.502 -2.676 -3.488 1.00 93.81 331 GLU A O 1
ATOM 2552 N N . VAL A 1 332 ? 13.603 -1.818 -1.629 1.00 94.19 332 VAL A N 1
ATOM 2553 C CA . VAL A 1 332 ? 12.754 -2.956 -1.286 1.00 94.19 332 VAL A CA 1
ATOM 2554 C C . VAL A 1 332 ? 11.310 -2.508 -1.127 1.00 94.19 332 VAL A C 1
ATOM 2556 O O . VAL A 1 332 ? 11.034 -1.439 -0.585 1.00 94.19 332 VAL A O 1
ATOM 2559 N N . VAL A 1 333 ? 10.376 -3.341 -1.588 1.00 93.88 333 VAL A N 1
ATOM 2560 C CA . VAL A 1 333 ? 8.943 -3.121 -1.369 1.00 93.88 333 VAL A CA 1
ATOM 2561 C C . VAL A 1 333 ? 8.557 -3.707 -0.015 1.00 93.88 333 VAL A C 1
ATOM 2563 O O . VAL A 1 333 ? 8.605 -4.923 0.175 1.00 93.88 333 VAL A O 1
ATOM 2566 N N . ILE A 1 334 ? 8.171 -2.843 0.918 1.00 93.44 334 ILE A N 1
ATOM 2567 C CA . ILE A 1 334 ? 7.761 -3.199 2.273 1.00 93.44 334 ILE A CA 1
ATOM 2568 C C . ILE A 1 334 ? 6.238 -3.034 2.382 1.00 93.44 334 ILE A C 1
ATOM 2570 O O . ILE A 1 334 ? 5.745 -1.911 2.258 1.00 93.44 334 ILE A O 1
ATOM 2574 N N . PRO A 1 335 ? 5.477 -4.113 2.628 1.00 92.31 335 PRO A N 1
ATOM 2575 C CA . PRO A 1 335 ? 4.019 -4.056 2.699 1.00 92.31 335 PRO A CA 1
ATOM 2576 C C . PRO A 1 335 ? 3.532 -3.057 3.750 1.00 92.31 335 PRO A C 1
ATOM 2578 O O . PRO A 1 335 ? 3.949 -3.106 4.906 1.00 92.31 335 PRO A O 1
ATOM 2581 N N . GLY A 1 336 ? 2.672 -2.129 3.339 1.00 91.00 336 GLY A N 1
ATOM 2582 C CA . GLY A 1 336 ? 2.171 -1.034 4.174 1.00 91.00 336 GLY A CA 1
ATOM 2583 C C . GLY A 1 336 ? 3.020 0.231 4.087 1.00 91.00 336 GLY A C 1
ATOM 2584 O O . GLY A 1 336 ? 2.483 1.327 4.198 1.00 91.00 336 GLY A O 1
ATOM 2585 N N . TYR A 1 337 ? 4.318 0.109 3.817 1.00 91.44 337 TYR A N 1
ATOM 2586 C CA . TYR A 1 337 ? 5.264 1.230 3.842 1.00 91.44 337 TYR A CA 1
ATOM 2587 C C . TYR A 1 337 ? 5.727 1.663 2.442 1.00 91.44 337 TYR A C 1
ATOM 2589 O O . TYR A 1 337 ? 6.289 2.743 2.289 1.00 91.44 337 TYR A O 1
ATOM 2597 N N . GLY A 1 338 ? 5.473 0.861 1.404 1.00 91.75 338 GLY A N 1
ATOM 2598 C CA . GLY A 1 338 ? 5.854 1.178 0.030 1.00 91.75 338 GLY A CA 1
ATOM 2599 C C . GLY A 1 338 ? 7.330 0.883 -0.228 1.00 91.75 338 GLY A C 1
ATOM 2600 O O . GLY A 1 338 ? 7.822 -0.180 0.141 1.00 91.75 338 GLY A O 1
ATOM 2601 N N . LEU A 1 339 ? 8.037 1.789 -0.906 1.00 92.50 339 LEU A N 1
ATOM 2602 C CA . LEU A 1 339 ? 9.466 1.621 -1.172 1.00 92.50 339 LEU A CA 1
ATOM 2603 C C . LEU A 1 339 ? 10.299 2.088 0.017 1.00 92.50 339 LEU A C 1
ATOM 2605 O O . LEU A 1 339 ? 10.106 3.191 0.523 1.00 92.50 339 LEU A O 1
ATOM 2609 N N . CYS A 1 340 ? 11.245 1.255 0.430 1.00 92.94 340 CYS A N 1
ATOM 2610 C CA . CYS A 1 340 ? 12.242 1.582 1.438 1.00 92.94 340 CYS A CA 1
ATOM 2611 C C . CYS A 1 340 ? 13.641 1.219 0.939 1.00 92.94 340 CYS A C 1
ATOM 2613 O O . CYS A 1 340 ? 13.806 0.293 0.152 1.00 92.94 340 CYS A O 1
ATOM 2615 N N . GLN A 1 341 ? 14.659 1.906 1.437 1.00 93.44 341 GLN A N 1
ATOM 2616 C CA . GLN A 1 341 ? 16.056 1.536 1.267 1.00 93.44 341 GLN A CA 1
ATOM 2617 C C . GLN A 1 341 ? 16.487 0.631 2.416 1.00 93.44 341 GLN A C 1
ATOM 2619 O O . GLN A 1 341 ? 16.166 0.894 3.579 1.00 93.44 341 GLN A O 1
ATOM 2624 N N . VAL A 1 342 ? 17.240 -0.413 2.086 1.00 93.62 342 VAL A N 1
ATOM 2625 C CA . VAL A 1 342 ? 17.907 -1.285 3.054 1.00 93.62 342 VAL A CA 1
ATOM 2626 C C . VAL A 1 342 ? 19.392 -1.354 2.744 1.00 93.62 342 VAL A C 1
ATOM 2628 O O . VAL A 1 342 ? 19.784 -1.510 1.587 1.00 93.62 342 VAL A O 1
ATOM 2631 N N . ASP A 1 343 ? 20.209 -1.254 3.786 1.00 92.62 343 ASP A N 1
ATOM 2632 C CA . ASP A 1 343 ? 21.653 -1.392 3.668 1.00 92.62 343 ASP A CA 1
ATOM 2633 C C . ASP A 1 343 ? 22.045 -2.865 3.436 1.00 92.62 343 ASP A C 1
ATOM 2635 O O . ASP A 1 343 ? 21.519 -3.784 4.079 1.00 92.62 343 ASP A O 1
ATOM 2639 N N . LEU A 1 344 ? 22.954 -3.083 2.492 1.00 90.38 344 LEU A N 1
ATOM 2640 C CA . LEU A 1 344 ? 23.555 -4.371 2.144 1.00 90.38 344 LEU A CA 1
ATOM 2641 C C . LEU A 1 344 ? 24.978 -4.515 2.714 1.00 90.38 344 LEU A C 1
ATOM 2643 O O . LEU A 1 344 ? 25.623 -5.548 2.502 1.00 90.38 344 LEU A O 1
ATOM 2647 N N . VAL A 1 345 ? 25.478 -3.500 3.427 1.00 82.38 345 VAL A N 1
ATOM 2648 C CA . VAL A 1 345 ? 26.793 -3.503 4.078 1.00 82.38 345 VAL A CA 1
ATOM 2649 C C . VAL A 1 345 ? 26.919 -4.688 5.046 1.00 82.38 345 VAL A C 1
ATOM 2651 O O . VAL A 1 345 ? 25.952 -5.179 5.631 1.00 82.38 345 VAL A O 1
ATOM 2654 N N . ASP A 1 346 ? 28.142 -5.210 5.142 1.00 74.94 346 ASP A N 1
ATOM 2655 C CA . ASP A 1 346 ? 28.541 -6.339 5.992 1.00 74.94 346 ASP A CA 1
ATOM 2656 C C . ASP A 1 346 ? 27.862 -7.691 5.688 1.00 74.94 346 ASP A C 1
ATOM 2658 O O . ASP A 1 346 ? 28.055 -8.667 6.417 1.00 74.94 346 ASP A O 1
ATOM 2662 N N . GLY A 1 347 ? 27.091 -7.797 4.598 1.00 73.62 347 GLY A N 1
ATOM 2663 C CA . GLY A 1 347 ? 26.468 -9.052 4.160 1.00 73.62 347 GLY A CA 1
ATOM 2664 C C . GLY A 1 347 ? 25.368 -9.569 5.095 1.00 73.62 347 GLY A C 1
ATOM 2665 O O . GLY A 1 347 ? 24.959 -10.729 4.992 1.00 73.62 347 GLY A O 1
ATOM 2666 N N . VAL A 1 348 ? 24.881 -8.723 6.010 1.00 79.44 348 VAL A N 1
ATOM 2667 C CA . VAL A 1 348 ? 23.760 -9.042 6.909 1.00 79.44 348 VAL A CA 1
ATOM 2668 C C . VAL A 1 348 ? 22.486 -9.277 6.098 1.00 79.44 348 VAL A C 1
ATOM 2670 O O . VAL A 1 348 ? 21.781 -10.268 6.322 1.00 79.44 348 VAL A O 1
ATOM 2673 N N . ASN A 1 349 ? 22.249 -8.397 5.124 1.00 86.06 349 ASN A N 1
ATOM 2674 C CA . ASN A 1 349 ? 21.163 -8.469 4.159 1.00 86.06 349 ASN A CA 1
ATOM 2675 C C . ASN A 1 349 ? 21.741 -8.853 2.796 1.00 86.06 349 ASN A C 1
ATOM 2677 O O . ASN A 1 349 ? 22.703 -8.250 2.325 1.00 86.06 349 ASN A O 1
ATOM 2681 N N . VAL A 1 350 ? 21.165 -9.872 2.158 1.00 86.62 350 VAL A N 1
ATOM 2682 C CA . VAL A 1 350 ? 21.710 -10.432 0.912 1.00 86.62 350 VAL A CA 1
ATOM 2683 C C . VAL A 1 350 ? 20.710 -10.245 -0.217 1.00 86.62 350 VAL A C 1
ATOM 2685 O O . VAL A 1 350 ? 19.592 -10.767 -0.150 1.00 86.62 350 VAL A O 1
ATOM 2688 N N . PHE A 1 351 ? 21.131 -9.527 -1.260 1.00 91.50 351 PHE A N 1
ATOM 2689 C CA . PHE A 1 351 ? 20.397 -9.424 -2.515 1.00 91.50 351 PHE A CA 1
ATOM 2690 C C . PHE A 1 351 ? 20.591 -10.693 -3.351 1.00 91.50 351 PHE A C 1
ATOM 2692 O O . PHE A 1 351 ? 21.712 -11.110 -3.642 1.00 91.50 351 PHE A O 1
ATOM 2699 N N . ALA A 1 352 ? 19.480 -11.295 -3.759 1.00 91.38 352 ALA A N 1
ATOM 2700 C CA . ALA A 1 352 ? 19.430 -12.423 -4.672 1.00 91.38 352 ALA A C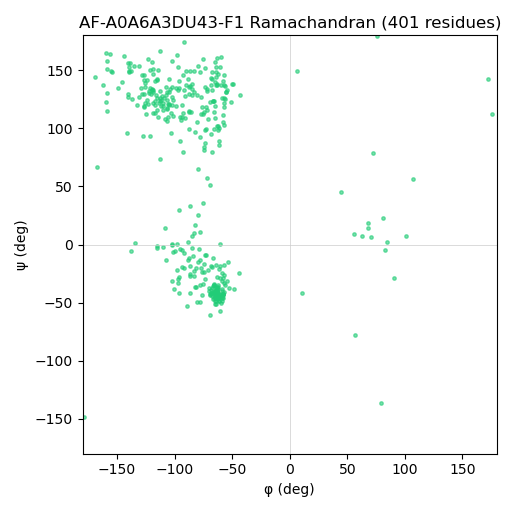A 1
ATOM 2701 C C . ALA A 1 352 ? 18.685 -11.999 -5.938 1.00 91.38 352 ALA A C 1
ATOM 2703 O O . ALA A 1 352 ? 17.481 -11.735 -5.895 1.00 91.38 352 ALA A O 1
ATOM 2704 N N . ARG A 1 353 ? 19.406 -11.938 -7.061 1.00 91.19 353 ARG A N 1
ATOM 2705 C CA . ARG A 1 353 ? 18.846 -11.616 -8.378 1.00 91.19 353 ARG A CA 1
ATOM 2706 C C . ARG A 1 353 ? 17.852 -12.689 -8.825 1.00 91.19 353 ARG A C 1
ATOM 2708 O O . ARG A 1 353 ? 18.042 -13.869 -8.532 1.00 91.19 353 ARG A O 1
ATOM 2715 N N . ASP A 1 354 ? 16.839 -12.282 -9.584 1.00 87.50 354 ASP A N 1
ATOM 2716 C CA . ASP A 1 354 ? 15.954 -13.228 -10.263 1.00 87.50 354 ASP A CA 1
ATOM 2717 C C . ASP A 1 354 ? 16.728 -14.172 -11.188 1.00 87.50 354 ASP A C 1
ATOM 2719 O O . ASP A 1 354 ? 17.599 -13.757 -11.960 1.00 87.50 354 ASP A O 1
ATOM 2723 N N . THR A 1 355 ? 16.357 -15.448 -11.147 1.00 80.62 355 THR A N 1
ATOM 2724 C CA . THR A 1 355 ? 16.786 -16.460 -12.114 1.00 80.62 355 THR A CA 1
ATOM 2725 C C . THR A 1 355 ? 15.660 -16.741 -13.107 1.00 80.62 355 THR A C 1
ATOM 2727 O O . THR A 1 355 ? 14.490 -16.505 -12.809 1.00 80.62 355 THR A O 1
ATOM 2730 N N . ALA A 1 356 ? 15.997 -17.263 -14.292 1.00 70.06 356 ALA A N 1
ATOM 2731 C CA . ALA A 1 356 ? 15.005 -17.598 -15.320 1.00 70.06 356 ALA A CA 1
ATOM 2732 C C . ALA A 1 356 ? 13.920 -18.567 -14.805 1.00 70.06 356 ALA A C 1
ATOM 2734 O O . ALA A 1 356 ? 12.752 -18.416 -15.143 1.00 70.06 356 ALA A O 1
ATOM 2735 N N . GLU A 1 357 ? 14.288 -19.490 -13.914 1.00 62.12 357 GLU A N 1
ATOM 2736 C CA . GLU A 1 357 ? 13.375 -20.448 -13.275 1.00 62.12 357 GLU A CA 1
ATOM 2737 C C . GLU A 1 357 ? 12.339 -19.769 -12.357 1.00 62.12 357 GLU A C 1
ATOM 2739 O O . GLU A 1 357 ? 11.193 -20.200 -12.296 1.00 62.12 357 GLU A O 1
ATOM 2744 N N . MET A 1 358 ? 12.695 -18.665 -11.684 1.00 63.84 358 MET A N 1
ATOM 2745 C CA . MET A 1 358 ? 11.763 -17.912 -10.826 1.00 63.84 358 MET A CA 1
ATOM 2746 C C . MET A 1 358 ? 10.743 -17.079 -11.616 1.00 63.84 358 MET A C 1
ATOM 2748 O O . MET A 1 358 ? 9.750 -16.618 -11.052 1.00 63.84 358 MET A O 1
ATOM 2752 N N . LEU A 1 359 ? 10.997 -16.848 -12.906 1.00 61.22 359 LEU A N 1
ATOM 2753 C CA . LEU A 1 359 ? 10.103 -16.102 -13.791 1.00 61.22 359 LEU A CA 1
ATOM 2754 C C . LEU A 1 359 ? 9.032 -17.005 -14.422 1.00 61.22 359 LEU A C 1
ATOM 2756 O O . LEU A 1 359 ? 7.952 -16.510 -14.734 1.00 61.22 359 LEU A O 1
ATOM 2760 N N . ASP A 1 360 ? 9.322 -18.300 -14.575 1.00 53.28 360 ASP A N 1
ATOM 2761 C CA . ASP A 1 360 ? 8.453 -19.284 -15.239 1.00 53.28 360 ASP A CA 1
ATOM 2762 C C . ASP A 1 360 ? 7.370 -19.848 -14.296 1.00 53.28 360 ASP A C 1
ATOM 2764 O O . ASP A 1 360 ? 6.257 -20.155 -14.715 1.00 53.28 360 ASP A O 1
ATOM 2768 N N . ASP A 1 361 ? 7.638 -19.868 -12.984 1.00 51.66 361 ASP A N 1
ATOM 2769 C CA . ASP A 1 361 ? 6.703 -20.331 -11.940 1.00 51.66 361 ASP A CA 1
ATOM 2770 C C . ASP A 1 361 ? 5.611 -19.291 -11.588 1.00 51.66 361 ASP A C 1
ATOM 2772 O O . ASP A 1 361 ? 4.878 -19.410 -10.600 1.00 51.66 361 ASP A O 1
ATOM 2776 N N . ARG A 1 362 ? 5.490 -18.227 -12.395 1.00 59.34 362 ARG A N 1
ATOM 2777 C CA . ARG A 1 362 ? 4.460 -17.192 -12.253 1.00 59.34 362 ARG A CA 1
ATOM 2778 C C . ARG A 1 362 ? 3.117 -17.742 -12.728 1.00 59.34 362 ARG A C 1
ATOM 2780 O O . ARG A 1 362 ? 2.675 -17.502 -13.850 1.00 59.34 362 ARG A O 1
ATOM 2787 N N . THR A 1 363 ? 2.445 -18.487 -11.853 1.00 51.19 363 THR A N 1
ATOM 2788 C CA . THR A 1 363 ? 1.053 -18.884 -12.069 1.00 51.19 363 THR A CA 1
ATOM 2789 C C . THR A 1 363 ? 0.194 -17.642 -12.286 1.00 51.19 363 THR A C 1
ATOM 2791 O O . THR A 1 363 ? 0.195 -16.734 -11.456 1.00 51.19 363 THR A O 1
ATOM 2794 N N . LYS A 1 364 ? -0.529 -17.609 -13.410 1.00 56.75 364 LYS A N 1
ATOM 2795 C CA . LYS A 1 364 ? -1.384 -16.492 -13.820 1.00 56.75 364 LYS A CA 1
ATOM 2796 C C . LYS A 1 364 ? -2.433 -16.220 -12.736 1.00 56.75 364 LYS A C 1
ATOM 2798 O O . LYS A 1 364 ? -3.324 -17.048 -12.534 1.00 56.75 364 LYS A O 1
ATOM 2803 N N . ALA A 1 365 ? -2.325 -15.079 -12.053 1.00 56.19 365 ALA A N 1
ATOM 2804 C CA . ALA A 1 365 ? -3.419 -14.556 -11.245 1.00 56.19 365 ALA A CA 1
ATOM 2805 C C . ALA A 1 365 ? -4.647 -14.433 -12.154 1.00 56.19 365 ALA A C 1
ATOM 2807 O O . ALA A 1 365 ? -4.537 -13.953 -13.282 1.00 56.19 365 ALA A O 1
ATOM 2808 N N . ARG A 1 366 ? -5.788 -14.946 -11.703 1.00 63.72 366 ARG A N 1
ATOM 2809 C CA . ARG A 1 366 ? -7.073 -14.752 -12.368 1.00 63.72 366 ARG A CA 1
ATOM 2810 C C . ARG A 1 366 ? -7.769 -13.679 -11.556 1.00 63.72 366 ARG A C 1
ATOM 2812 O O . ARG A 1 366 ? -7.826 -13.794 -10.347 1.00 63.72 366 ARG A O 1
ATOM 2819 N N . GLY A 1 367 ? -8.181 -12.601 -12.198 1.00 69.25 367 GLY A N 1
ATOM 2820 C CA . GLY A 1 367 ? -8.896 -11.514 -11.545 1.00 69.25 367 GLY A CA 1
ATOM 2821 C C . GLY A 1 367 ? -9.943 -10.936 -12.482 1.00 69.25 367 GLY A C 1
ATOM 2822 O O . GLY A 1 367 ? -9.902 -11.161 -13.700 1.00 69.25 367 GLY A O 1
ATOM 2823 N N . SER A 1 368 ? -10.886 -10.204 -11.901 1.00 77.75 368 SER A N 1
ATOM 2824 C CA . SER A 1 368 ? -11.836 -9.382 -12.644 1.00 77.75 368 SER A CA 1
ATOM 2825 C C . SER A 1 368 ? -11.347 -7.941 -12.626 1.00 77.75 368 SER A C 1
ATOM 2827 O O . SER A 1 368 ? -10.936 -7.437 -11.582 1.00 77.75 368 SER A O 1
ATOM 2829 N N . LEU A 1 369 ? -11.388 -7.277 -13.777 1.00 82.25 369 LEU A N 1
ATOM 2830 C CA . LEU A 1 369 ? -11.078 -5.860 -13.887 1.00 82.25 369 LEU A CA 1
ATOM 2831 C C . LEU A 1 369 ? -12.258 -5.128 -14.519 1.00 82.25 369 LEU A C 1
ATOM 2833 O O . LEU A 1 369 ? -12.688 -5.456 -15.627 1.00 82.25 369 LEU A O 1
ATOM 2837 N N . ARG A 1 370 ? -12.750 -4.110 -13.817 1.00 85.69 370 ARG A N 1
ATOM 2838 C CA . ARG A 1 370 ? -13.770 -3.175 -14.279 1.00 85.69 370 ARG A CA 1
ATOM 2839 C C . ARG A 1 370 ? -13.161 -1.781 -14.368 1.00 85.69 370 ARG A C 1
ATOM 2841 O O . ARG A 1 370 ? -12.797 -1.184 -13.362 1.00 85.69 370 ARG A O 1
ATOM 2848 N N . LEU A 1 371 ? -13.086 -1.248 -15.577 1.00 84.94 371 LEU A N 1
ATOM 2849 C CA . LEU A 1 371 ? -12.589 0.100 -15.827 1.00 84.94 371 LEU A CA 1
ATOM 2850 C C . LEU A 1 371 ? -13.740 0.981 -16.288 1.00 84.94 371 LEU A C 1
ATOM 2852 O O . LEU A 1 371 ? -14.453 0.622 -17.226 1.00 84.94 371 LEU A O 1
ATOM 2856 N N . ASN A 1 372 ? -13.919 2.123 -15.631 1.00 86.44 372 ASN A N 1
ATOM 2857 C CA . ASN A 1 372 ? -14.841 3.152 -16.086 1.00 86.44 372 ASN A CA 1
ATOM 2858 C C . ASN A 1 372 ? -14.039 4.322 -16.663 1.00 86.44 372 ASN A C 1
ATOM 2860 O O . ASN A 1 372 ? -13.397 5.068 -15.924 1.00 86.44 372 ASN A O 1
ATOM 2864 N N . PHE A 1 373 ? -14.050 4.436 -17.990 1.00 84.38 373 PHE A N 1
ATOM 2865 C CA . PHE A 1 373 ? -13.245 5.408 -18.717 1.00 84.38 373 PHE A CA 1
ATOM 2866 C C . PHE A 1 373 ? -13.940 6.766 -18.801 1.00 84.38 373 PHE A C 1
ATOM 2868 O O . PHE A 1 373 ? -15.072 6.854 -19.275 1.00 84.38 373 PHE A O 1
ATOM 2875 N N . HIS A 1 374 ? -13.218 7.813 -18.417 1.00 84.88 374 HIS A N 1
ATOM 2876 C CA . HIS A 1 374 ? -13.512 9.186 -18.808 1.00 84.88 374 HIS A CA 1
ATOM 2877 C C . HIS A 1 374 ? -13.027 9.437 -20.242 1.00 84.88 374 HIS A C 1
ATOM 2879 O O . HIS A 1 374 ? -13.792 9.882 -21.096 1.00 84.88 374 HIS A O 1
ATOM 2885 N N . SER A 1 375 ? -11.774 9.069 -20.532 1.00 85.69 375 SER A N 1
ATOM 2886 C CA . SER A 1 375 ? -11.183 9.179 -21.866 1.00 85.69 375 SER A CA 1
ATOM 2887 C C . SER A 1 375 ? -10.293 7.976 -22.202 1.00 85.69 375 SER A C 1
ATOM 2889 O O . SER A 1 375 ? -9.803 7.263 -21.326 1.00 85.69 375 SER A O 1
ATOM 2891 N N . VAL A 1 376 ? -10.103 7.714 -23.496 1.00 87.62 376 VAL A N 1
ATOM 2892 C CA . VAL A 1 376 ? -9.209 6.661 -23.997 1.00 87.62 376 VAL A CA 1
ATOM 2893 C C . VAL A 1 376 ? -8.492 7.198 -25.228 1.00 87.62 376 VAL A C 1
ATOM 2895 O O . VAL A 1 376 ? -9.151 7.621 -26.178 1.00 87.62 376 VAL A O 1
ATOM 2898 N N . GLU A 1 377 ? -7.160 7.132 -25.240 1.00 90.00 377 GLU A N 1
ATOM 2899 C CA . GLU A 1 377 ? -6.338 7.619 -26.357 1.00 90.00 377 GLU A CA 1
ATOM 2900 C C . GLU A 1 377 ? -6.708 6.920 -27.677 1.00 90.00 377 GLU A C 1
ATOM 2902 O O . GLU A 1 377 ? -6.893 7.557 -28.715 1.00 90.00 377 GLU A O 1
ATOM 2907 N N . SER A 1 378 ? -6.851 5.590 -27.645 1.00 90.12 378 SER A N 1
ATOM 2908 C CA . SER A 1 378 ? -7.397 4.819 -28.763 1.00 90.12 378 SER A CA 1
ATOM 2909 C C . SER A 1 378 ? -7.933 3.454 -28.327 1.00 90.12 378 SER A C 1
ATOM 2911 O O . SER A 1 378 ? -7.488 2.873 -27.340 1.00 90.12 378 SER A O 1
ATOM 2913 N N . GLY A 1 379 ? -8.834 2.865 -29.120 1.00 87.12 379 GLY A N 1
ATOM 2914 C CA . GLY A 1 379 ? -9.351 1.513 -28.853 1.00 87.12 379 GLY A CA 1
ATOM 2915 C C . GLY A 1 379 ? -8.281 0.406 -28.847 1.00 87.12 379 GLY A C 1
ATOM 2916 O O . GLY A 1 379 ? -8.511 -0.664 -28.281 1.00 87.12 379 GLY A O 1
ATOM 2917 N N . ARG A 1 380 ? -7.097 0.652 -29.435 1.00 89.19 380 ARG A N 1
ATOM 2918 C CA . ARG A 1 380 ? -5.961 -0.282 -29.351 1.00 89.19 380 ARG A CA 1
ATOM 2919 C C . ARG A 1 380 ? -5.433 -0.397 -27.931 1.00 89.19 380 ARG A C 1
ATOM 2921 O O . ARG A 1 380 ? -5.219 -1.510 -27.485 1.00 89.19 380 ARG A O 1
ATOM 2928 N N . VAL A 1 381 ? -5.348 0.717 -27.209 1.00 89.12 381 VAL A N 1
ATOM 2929 C CA . VAL A 1 381 ? -4.838 0.758 -25.834 1.00 89.12 381 VAL A CA 1
ATOM 2930 C C . VAL A 1 381 ? -5.661 -0.155 -24.918 1.00 89.12 381 VAL A C 1
ATOM 2932 O O . VAL A 1 381 ? -5.102 -0.950 -24.175 1.00 89.12 381 VAL A O 1
ATOM 2935 N N . VAL A 1 382 ? -6.992 -0.144 -25.046 1.00 85.94 382 VAL A N 1
ATOM 2936 C CA . VAL A 1 382 ? -7.875 -1.070 -24.308 1.00 85.94 382 VAL A CA 1
ATOM 2937 C C . VAL A 1 382 ? -7.622 -2.525 -24.707 1.00 85.94 382 VAL A C 1
ATOM 2939 O O . VAL A 1 382 ? -7.636 -3.410 -23.859 1.00 85.94 382 VAL A O 1
ATOM 2942 N N . THR A 1 383 ? -7.383 -2.784 -25.992 1.00 85.81 383 THR A N 1
ATOM 2943 C CA . THR A 1 383 ? -7.117 -4.142 -26.490 1.00 85.81 383 THR A CA 1
ATOM 2944 C C . THR A 1 383 ? -5.781 -4.671 -25.975 1.00 85.81 383 THR A C 1
ATOM 2946 O O . THR A 1 383 ? -5.721 -5.810 -25.523 1.00 85.81 383 THR A O 1
ATOM 2949 N N . ASP A 1 384 ? -4.737 -3.844 -26.001 1.00 87.25 384 ASP A N 1
ATOM 2950 C CA . ASP A 1 384 ? -3.399 -4.181 -25.510 1.00 87.25 384 ASP A CA 1
ATOM 2951 C C . ASP A 1 384 ? -3.426 -4.443 -24.002 1.00 87.25 384 ASP A C 1
ATOM 2953 O O . ASP A 1 384 ? -2.823 -5.398 -23.518 1.00 87.25 384 ASP A O 1
ATOM 2957 N N . LEU A 1 385 ? -4.208 -3.644 -23.277 1.00 83.81 385 LEU A N 1
ATOM 2958 C CA . LEU A 1 385 ? -4.437 -3.815 -21.855 1.00 83.81 385 LEU A CA 1
ATOM 2959 C C . LEU A 1 385 ? -5.166 -5.149 -21.554 1.00 83.81 385 LEU A C 1
ATOM 2961 O O . LEU A 1 385 ? -4.718 -5.937 -20.724 1.00 83.81 385 LEU A O 1
ATOM 2965 N N . LEU A 1 386 ? -6.253 -5.453 -22.275 1.00 79.44 386 LEU A N 1
ATOM 2966 C CA . LEU A 1 386 ? -7.003 -6.712 -22.137 1.00 79.44 386 LEU A CA 1
ATOM 2967 C C . LEU A 1 386 ? -6.233 -7.953 -22.617 1.00 79.44 386 LEU A C 1
ATOM 2969 O O . LEU A 1 386 ? -6.608 -9.071 -22.263 1.00 79.44 386 LEU A O 1
ATOM 2973 N N . ALA A 1 387 ? -5.187 -7.779 -23.428 1.00 80.69 387 ALA A N 1
ATOM 2974 C CA . ALA A 1 387 ? -4.346 -8.872 -23.907 1.00 80.69 387 ALA A CA 1
ATOM 2975 C C . ALA A 1 387 ? -3.420 -9.433 -22.816 1.00 80.69 387 ALA A C 1
ATOM 2977 O O . ALA A 1 387 ? -2.789 -10.472 -23.026 1.00 80.69 387 ALA A O 1
ATOM 2978 N N . PHE A 1 388 ? -3.332 -8.782 -21.652 1.00 76.38 388 PHE A N 1
ATOM 2979 C CA . PHE A 1 388 ? -2.605 -9.341 -20.526 1.00 76.38 388 PHE A CA 1
ATOM 2980 C C . PHE A 1 388 ? -3.298 -10.606 -20.004 1.00 76.38 388 PHE A C 1
ATOM 2982 O O . PHE A 1 388 ? -4.455 -10.616 -19.592 1.00 76.38 388 PHE A O 1
ATOM 2989 N N . ASP A 1 389 ? -2.527 -11.690 -19.979 1.00 61.78 389 ASP A N 1
ATOM 2990 C CA . ASP A 1 389 ? -2.922 -13.051 -19.599 1.00 61.78 389 ASP A CA 1
ATOM 2991 C C . ASP A 1 389 ? -3.439 -13.213 -18.148 1.00 61.78 389 ASP A C 1
ATOM 2993 O O . ASP A 1 389 ? -3.746 -14.328 -17.715 1.00 61.78 389 ASP A O 1
ATOM 2997 N N . CYS A 1 390 ? -3.502 -12.127 -17.376 1.00 64.19 390 CYS A N 1
ATOM 2998 C CA . CYS A 1 390 ? -3.940 -12.096 -15.984 1.00 64.19 390 CYS A CA 1
ATOM 2999 C C . CYS A 1 390 ? -5.433 -11.763 -15.805 1.00 64.19 390 CYS A C 1
ATOM 3001 O O . CYS A 1 390 ? -5.931 -11.797 -14.677 1.00 64.19 390 CYS A O 1
ATOM 3003 N N . TRP A 1 391 ? -6.173 -11.447 -16.874 1.00 63.62 391 TRP A N 1
ATOM 3004 C CA . TRP A 1 391 ? -7.548 -10.943 -16.753 1.00 63.62 391 TRP A CA 1
ATOM 3005 C C . TRP A 1 391 ? -8.599 -11.873 -17.350 1.00 63.62 391 TRP A C 1
ATOM 3007 O O . TRP A 1 391 ? -8.424 -12.453 -18.422 1.00 63.62 391 TRP A O 1
ATOM 3017 N N . LYS A 1 392 ? -9.750 -11.967 -16.673 1.00 53.25 392 LYS A N 1
ATOM 3018 C CA . LYS A 1 392 ? -10.995 -12.406 -17.309 1.00 53.25 392 LYS A CA 1
ATOM 3019 C C . LYS A 1 392 ? -11.748 -11.164 -17.790 1.00 53.25 392 LYS A C 1
ATOM 3021 O O . LYS A 1 392 ? -12.215 -10.394 -16.952 1.00 53.25 392 LYS A O 1
ATOM 3026 N N . PRO A 1 393 ? -11.905 -10.951 -19.106 1.00 47.16 393 PRO A N 1
ATOM 3027 C CA . PRO A 1 393 ? -12.716 -9.846 -19.588 1.00 47.16 393 PRO A CA 1
ATOM 3028 C C . PRO A 1 393 ? -14.179 -10.062 -19.175 1.00 47.16 393 PRO A C 1
ATOM 3030 O O . PRO A 1 393 ? -14.809 -11.038 -19.582 1.00 47.16 393 PRO A O 1
ATOM 3033 N N . SER A 1 394 ? -14.729 -9.134 -18.389 1.00 41.94 394 SER A N 1
ATOM 3034 C CA . SER A 1 394 ? -16.176 -8.953 -18.247 1.00 41.94 394 SER A CA 1
ATOM 3035 C C . SER A 1 394 ? -16.519 -7.585 -18.833 1.00 41.94 394 SER A C 1
ATOM 3037 O O . SER A 1 394 ? -16.084 -6.551 -18.336 1.00 41.94 394 SER A O 1
ATOM 3039 N N . ILE A 1 395 ? -17.195 -7.583 -19.981 1.00 39.91 395 ILE A N 1
ATOM 3040 C CA . ILE A 1 395 ? -17.621 -6.350 -20.646 1.00 39.91 395 ILE A CA 1
ATOM 3041 C C . ILE A 1 395 ? -19.045 -6.078 -20.187 1.00 39.91 395 ILE A C 1
ATOM 3043 O O . ILE A 1 395 ? -19.970 -6.768 -20.620 1.00 39.91 395 ILE A O 1
ATOM 3047 N N . ASP A 1 396 ? -19.216 -5.070 -19.337 1.00 38.34 396 ASP A N 1
ATOM 3048 C CA . ASP A 1 396 ? -20.538 -4.539 -19.029 1.00 38.34 396 ASP A CA 1
ATOM 3049 C C . ASP A 1 396 ? -20.987 -3.653 -20.203 1.00 38.34 396 ASP A C 1
ATOM 3051 O O . ASP A 1 396 ? -20.357 -2.647 -20.539 1.00 38.34 396 ASP A O 1
ATOM 3055 N N . ARG A 1 397 ? -22.017 -4.089 -20.933 1.00 32.84 397 ARG A N 1
ATOM 3056 C CA . ARG A 1 397 ? -22.390 -3.566 -22.264 1.00 32.84 397 ARG A CA 1
ATOM 3057 C C . ARG A 1 397 ? -23.183 -2.250 -22.232 1.00 32.84 397 ARG A C 1
ATOM 3059 O O . ARG A 1 397 ? -23.855 -1.938 -23.212 1.00 32.84 397 ARG A O 1
ATOM 3066 N N . ASN A 1 398 ? -23.060 -1.433 -21.190 1.00 34.66 398 ASN A N 1
ATOM 3067 C CA . ASN A 1 398 ? -23.778 -0.152 -21.086 1.00 34.66 398 ASN A CA 1
ATOM 3068 C C . ASN A 1 398 ? -23.117 1.021 -21.845 1.00 34.66 398 ASN A C 1
ATOM 3070 O O . ASN A 1 398 ? -23.455 2.178 -21.632 1.00 34.66 398 ASN A O 1
ATOM 3074 N N . TRP A 1 399 ? -22.204 0.739 -22.781 1.00 34.47 399 TRP A N 1
ATOM 3075 C CA . TRP A 1 399 ? -21.475 1.742 -23.578 1.00 34.47 399 TRP A CA 1
ATOM 3076 C C . TRP A 1 399 ? -22.236 2.274 -24.811 1.00 34.47 399 TRP A C 1
ATOM 3078 O O . TRP A 1 399 ? -21.657 2.948 -25.665 1.00 34.47 399 TRP A O 1
ATOM 3088 N N . ARG A 1 400 ? -23.528 1.961 -24.954 1.00 28.36 400 ARG A N 1
ATOM 3089 C CA . ARG A 1 400 ? -24.392 2.571 -25.972 1.00 28.36 400 ARG A CA 1
ATOM 3090 C C . ARG A 1 400 ? -25.429 3.432 -25.267 1.00 28.36 400 ARG A C 1
ATOM 3092 O O . ARG A 1 400 ? -26.135 2.925 -24.412 1.00 28.36 400 ARG A O 1
ATOM 3099 N N . ASP A 1 401 ? -25.486 4.694 -25.682 1.00 31.20 401 ASP A N 1
ATOM 3100 C CA . ASP A 1 401 ? -26.514 5.701 -25.382 1.00 31.20 401 ASP A CA 1
ATOM 3101 C C . ASP A 1 401 ? -26.110 6.810 -24.410 1.00 31.20 401 ASP A C 1
ATOM 3103 O O . ASP A 1 401 ? -26.815 7.091 -23.450 1.00 31.20 401 ASP A O 1
ATOM 3107 N N . ARG A 1 402 ? -25.028 7.529 -24.739 1.00 31.62 402 ARG A N 1
ATOM 3108 C CA . ARG A 1 402 ? -24.997 9.002 -24.641 1.00 31.62 402 ARG A CA 1
ATOM 3109 C C . ARG A 1 402 ? -24.213 9.561 -25.833 1.00 31.62 402 ARG A C 1
ATOM 3111 O O . ARG A 1 402 ? -22.986 9.552 -25.831 1.00 31.62 402 ARG A O 1
ATOM 3118 N N . ARG A 1 403 ? -24.936 9.947 -26.886 1.00 31.88 403 ARG A N 1
ATOM 3119 C CA . ARG A 1 403 ? -24.468 10.873 -27.928 1.00 31.88 403 ARG A CA 1
ATOM 3120 C C . ARG A 1 403 ? -25.152 12.208 -27.726 1.00 31.88 403 ARG A C 1
ATOM 3122 O O . ARG A 1 403 ? -26.339 12.165 -27.329 1.00 31.88 403 ARG A O 1
#

Secondary structure (DSSP, 8-state):
-EEEEEE--------------------EEEEEE--SS--EEEEEEPPP------STHHHHHHHHHHHT----HHHHHHHSS--HHHHHHHTT--PPPPEEEEEEE-----STTHHHHHHHHHTSEEEEEEEEE------TTHHHHHHHHHHHHHHHHHSSS-SB--S-TTS----PPPSS---EEEEEE--STT-THHHHHHHHHH-SS--EEEEEESSTT----HHHHHHHHHHHHS-TT-TT--EEEEEEEEEE-HHHHHHHHHHHHHTSSS-STTS-S--EEEEEEE-TT-EEEETT--TT----EEB-S-EEEEEEE-TTTTTTEEEEEETTTEEEEEE-GGGSSEEEEPPHHHHHT-----EEEEEEEEEES-HHHHHHHHTSTTEE-------S---

Organism: NCBI:txid53985

Nearest PDB structures (foldseek):
  3obe-assembly1_A  TM=2.750E-01  e=7.191E+00  Parabacteroides distasonis ATCC 8503
  3obe-assembly2_B  TM=2.950E-01  e=9.120E+00  Parabacteroides distasonis ATCC 8503